Protein AF-0000000079760384 (afdb_homodimer)

Nearest PDB structures (foldseek):
  4r8k-assembly1_D  TM=7.159E-01  e=1.029E-14  Cavia porcellus
  5dnd-assembly1_C  TM=6.983E-01  e=7.637E-15  Cavia porcellus
  5dnc-assembly1_D  TM=7.040E-01  e=1.231E-14  Cavia porcellus
  4r8k-assembly2_E  TM=7.010E-01  e=1.425E-13  Cavia porcellus
  4r8k-assembly1_B  TM=6.802E-01  e=7.842E-14  Cavia porcellus

Sequence (774 aa):
MHQKYQTEKTNTTISPANIKKIRREIKLKKTHNILIILTGGTICSFADKAGKRDSDVERAHTLIERNFRASGSRYSSEECVTFDKEKPLDILSENMTTGNWNILISKMRTYDYSKYDGVIILHGTDTLAYTGALLSILMAGTKIPVFLVSSQLPPDDEKANGNANFRAAVELIINGIEPNIYAVYRNTETDGSGETQRMYIHYCSHLLQCANRSENFYSPDMAEVSQENAVFEGKSSGGERMYLYHDFELSPCVLRIIPYVGIDYEHYCMKGVKAILHGTYHSSTMAVTPYKDDESKRYTSQAILSLKKRCDECKPPIPLFLEHCHRDAYNYISTGIILKYGAIPVWTMTSEMTYVKLLVGCAFGYEGEKLNEFMNREINDEFVYRDMHQKYQTEKTNTTISPANIKKIRREIKLKKTHNILIILTGGTICSFADKAGKRDSDVERAHTLIERNFRASGSRYSSEECVTFDKEKPLDILSENMTTGNWNILISKMRTYDYSKYDGVIILHGTDTLAYTGALLSILMAGTKIPVFLVSSQLPPDDEKANGNANFRAAVELIINGIEPNIYAVYRNTETDGSGETQRMYIHYCSHLLQCANRSENFYSPDMAEVSQENAVFEGKSSGGERMYLYHDFELSPCVLRIIPYVGIDYEHYCMKGVKAILHGTYHSSTMAVTPYKDDESKRYTSQAILSLKKRCDECKPPIPLFLEHCHRDAYNYISTGIILKYGAIPVWTMTSEMTYVKLLVGCAFGYEGEKLNEFMNREINDEFVYRD

Structure (mmCIF, N/CA/C/O backbone):
data_AF-0000000079760384-model_v1
#
loop_
_entity.id
_entity.type
_entity.pdbx_description
1 polymer 'L-asparaginase 1'
#
loop_
_atom_site.group_PDB
_atom_site.id
_atom_site.type_symbol
_atom_site.label_atom_id
_atom_site.label_alt_id
_atom_site.label_comp_id
_atom_site.label_asym_id
_atom_site.label_entity_id
_atom_site.label_seq_id
_atom_site.pdbx_PDB_ins_code
_atom_site.Cartn_x
_atom_site.Cartn_y
_atom_site.Cartn_z
_atom_site.occupancy
_atom_site.B_iso_or_equiv
_atom_site.auth_seq_id
_atom_site.auth_comp_id
_atom_site.auth_asym_id
_atom_site.auth_atom_id
_atom_site.pdbx_PDB_model_num
ATOM 1 N N . MET A 1 1 ? 55.125 67.812 -3.881 1 27.14 1 MET A N 1
ATOM 2 C CA . MET A 1 1 ? 55.062 66.375 -3.447 1 27.14 1 MET A CA 1
ATOM 3 C C . MET A 1 1 ? 53.781 66.062 -2.727 1 27.14 1 MET A C 1
ATOM 5 O O . MET A 1 1 ? 53.656 66.25 -1.512 1 27.14 1 MET A O 1
ATOM 9 N N . HIS A 1 2 ? 52.562 66.375 -3.354 1 31.77 2 HIS A N 1
ATOM 10 C CA . HIS A 1 2 ? 51.188 66.125 -2.969 1 31.77 2 HIS A CA 1
ATOM 11 C C . HIS A 1 2 ? 50.906 64.688 -2.846 1 31.77 2 HIS A C 1
ATOM 13 O O . HIS A 1 2 ? 51.062 63.906 -3.811 1 31.77 2 HIS A O 1
ATOM 19 N N . GLN A 1 3 ? 51.062 64.062 -1.659 1 27.16 3 GLN A N 1
ATOM 20 C CA . GLN A 1 3 ? 50.719 62.656 -1.265 1 27.16 3 GLN A CA 1
ATOM 21 C C . GLN A 1 3 ? 49.25 62.375 -1.492 1 27.16 3 GLN A C 1
ATOM 23 O O . GLN A 1 3 ? 48.375 62.969 -0.86 1 27.16 3 GLN A O 1
ATOM 28 N N . LYS A 1 4 ? 48.875 61.875 -2.732 1 30.83 4 LYS A N 1
ATOM 29 C CA . LYS A 1 4 ? 47.594 61.312 -3.123 1 30.83 4 LYS A CA 1
ATOM 30 C C . LYS A 1 4 ? 47.188 60.188 -2.188 1 30.83 4 LYS A C 1
ATOM 32 O O . LYS A 1 4 ? 47.875 59.188 -2.08 1 30.83 4 LYS A O 1
ATOM 37 N N . TYR A 1 5 ? 46.531 60.531 -1.041 1 28.86 5 TYR A N 1
ATOM 38 C CA . TYR A 1 5 ? 45.875 59.531 -0.179 1 28.86 5 TYR A CA 1
ATOM 39 C C . TYR A 1 5 ? 44.906 58.688 -0.973 1 28.86 5 TYR A C 1
ATOM 41 O O . TYR A 1 5 ? 43.938 59.188 -1.533 1 28.86 5 TYR A O 1
ATOM 49 N N . GLN A 1 6 ? 45.344 57.719 -1.746 1 30.16 6 GLN A N 1
ATOM 50 C CA . GLN A 1 6 ? 44.469 56.719 -2.338 1 30.16 6 GLN A CA 1
ATOM 51 C C . GLN A 1 6 ? 43.688 56 -1.263 1 30.16 6 GLN A C 1
ATOM 53 O O . GLN A 1 6 ? 44.25 55.375 -0.366 1 30.16 6 GLN A O 1
ATOM 58 N N . THR A 1 7 ? 42.5 56.469 -0.868 1 31.7 7 THR A N 1
ATOM 59 C CA . THR A 1 7 ? 41.531 55.781 -0.068 1 31.7 7 THR A CA 1
ATOM 60 C C . THR A 1 7 ? 41.219 54.406 -0.662 1 31.7 7 THR A C 1
ATOM 62 O O . THR A 1 7 ? 40.812 54.281 -1.814 1 31.7 7 THR A O 1
ATOM 65 N N . GLU A 1 8 ? 41.969 53.406 -0.343 1 30.91 8 GLU A N 1
ATOM 66 C CA . GLU A 1 8 ? 41.656 52 -0.617 1 30.91 8 GLU A CA 1
ATOM 67 C C . GLU A 1 8 ? 40.25 51.625 -0.141 1 30.91 8 GLU A C 1
ATOM 69 O O . GLU A 1 8 ? 39.938 51.719 1.052 1 30.91 8 GLU A O 1
ATOM 74 N N . LYS A 1 9 ? 39.156 51.875 -0.942 1 34.34 9 LYS A N 1
ATOM 75 C CA . LYS A 1 9 ? 37.844 51.281 -0.791 1 34.34 9 LYS A CA 1
ATOM 76 C C . LYS A 1 9 ? 37.938 49.781 -0.587 1 34.34 9 LYS A C 1
ATOM 78 O O . LYS A 1 9 ? 38.219 49.031 -1.531 1 34.34 9 LYS A O 1
ATOM 83 N N . THR A 1 10 ? 38.562 49.344 0.532 1 32.59 10 THR A N 1
ATOM 84 C CA . THR A 1 10 ? 38.312 47.938 0.867 1 32.59 10 THR A CA 1
ATOM 85 C C . THR A 1 10 ? 36.844 47.594 0.834 1 32.59 10 THR A C 1
ATOM 87 O O . THR A 1 10 ? 36.094 48.031 1.7 1 32.59 10 THR A O 1
ATOM 90 N N . ASN A 1 11 ? 36.156 47.562 -0.188 1 35.47 11 ASN A N 1
ATOM 91 C CA . ASN A 1 11 ? 34.844 46.938 -0.368 1 35.47 11 ASN A CA 1
ATOM 92 C C . ASN A 1 11 ? 34.812 45.531 0.223 1 35.47 11 ASN A C 1
ATOM 94 O O . ASN A 1 11 ? 35.344 44.594 -0.362 1 35.47 11 ASN A O 1
ATOM 98 N N . THR A 1 12 ? 35 45.344 1.54 1 37.78 12 THR A N 1
ATOM 99 C CA . THR A 1 12 ? 34.688 44.062 2.172 1 37.78 12 THR A CA 1
ATOM 100 C C . THR A 1 12 ? 33.344 43.5 1.708 1 37.78 12 THR A C 1
ATOM 102 O O . THR A 1 12 ? 32.312 44.031 2.102 1 37.78 12 THR A O 1
ATOM 105 N N . THR A 1 13 ? 33.156 43.156 0.506 1 42.66 13 THR A N 1
ATOM 106 C CA . THR A 1 13 ? 32.031 42.344 0.025 1 42.66 13 THR A CA 1
ATOM 107 C C . THR A 1 13 ? 31.766 41.188 0.992 1 42.66 13 THR A C 1
ATOM 109 O O . THR A 1 13 ? 32.625 40.312 1.184 1 42.66 13 THR A O 1
ATOM 112 N N . ILE A 1 14 ? 31.047 41.406 2.066 1 48.81 14 ILE A N 1
ATOM 113 C CA . ILE A 1 14 ? 30.578 40.344 2.949 1 48.81 14 ILE A CA 1
ATOM 114 C C . ILE A 1 14 ? 30.016 39.188 2.119 1 48.81 14 ILE A C 1
ATOM 116 O O . ILE A 1 14 ? 29.109 39.406 1.309 1 48.81 14 ILE A O 1
ATOM 120 N N . SER A 1 15 ? 30.703 38.125 1.97 1 53.44 15 SER A N 1
ATOM 121 C CA . SER A 1 15 ? 30.328 36.938 1.211 1 53.44 15 SER A CA 1
ATOM 122 C C . SER A 1 15 ? 28.953 36.469 1.602 1 53.44 15 SER A C 1
ATOM 124 O O . SER A 1 15 ? 28.5 36.688 2.727 1 53.44 15 SER A O 1
ATOM 126 N N . PRO A 1 16 ? 28.141 36 0.673 1 56.94 16 PRO A N 1
ATOM 127 C CA . PRO A 1 16 ? 26.812 35.438 0.946 1 56.94 16 PRO A CA 1
ATOM 128 C C . PRO A 1 16 ? 26.797 34.5 2.154 1 56.94 16 PRO A C 1
ATOM 130 O O . PRO A 1 16 ? 25.828 34.5 2.908 1 56.94 16 PRO A O 1
ATOM 133 N N . ALA A 1 17 ? 27.844 33.875 2.43 1 57.97 17 ALA A N 1
ATOM 134 C CA . ALA A 1 17 ? 27.953 33 3.592 1 57.97 17 ALA A CA 1
ATOM 135 C C . ALA A 1 17 ? 27.969 33.812 4.891 1 57.97 17 ALA A C 1
ATOM 137 O O . ALA A 1 17 ? 27.391 33.375 5.895 1 57.97 17 ALA A O 1
ATOM 138 N N . ASN A 1 18 ? 28.656 34.875 4.891 1 56.97 18 ASN A N 1
ATOM 139 C CA . ASN A 1 18 ? 28.734 35.75 6.066 1 56.97 18 ASN A CA 1
ATOM 140 C C . ASN A 1 18 ? 27.391 36.438 6.348 1 56.97 18 ASN A C 1
ATOM 142 O O . ASN A 1 18 ? 27 36.594 7.504 1 56.97 18 ASN A O 1
ATOM 146 N N . ILE A 1 19 ? 26.766 36.844 5.238 1 54.22 19 ILE A N 1
ATOM 147 C CA . ILE A 1 19 ? 25.453 37.438 5.422 1 54.22 19 ILE A CA 1
ATOM 148 C C . ILE A 1 19 ? 24.5 36.438 6.062 1 54.22 19 ILE A C 1
ATOM 150 O O . ILE A 1 19 ? 23.75 36.781 6.969 1 54.22 19 ILE A O 1
ATOM 154 N N . LYS A 1 20 ? 24.641 35.281 5.645 1 57.62 20 LYS A N 1
ATOM 155 C CA . LYS A 1 20 ? 23.797 34.25 6.246 1 57.62 20 LYS A CA 1
ATOM 156 C C . LYS A 1 20 ? 24.109 34.062 7.727 1 57.62 20 LYS A C 1
ATOM 158 O O . LYS A 1 20 ? 23.203 33.875 8.547 1 57.62 20 LYS A O 1
ATOM 163 N N . LYS A 1 21 ? 25.359 34.156 8.055 1 55.56 21 LYS A N 1
ATOM 164 C CA . LYS A 1 21 ? 25.812 34.062 9.445 1 55.56 21 LYS A CA 1
ATOM 165 C C . LYS A 1 21 ? 25.328 35.281 10.258 1 55.56 21 LYS A C 1
ATOM 167 O O . LYS A 1 21 ? 24.859 35.094 11.391 1 55.56 21 LYS A O 1
ATOM 172 N N . ILE A 1 22 ? 25.484 36.406 9.758 1 52.75 22 ILE A N 1
ATOM 173 C CA . ILE A 1 22 ? 25.062 37.594 10.453 1 52.75 22 ILE A CA 1
ATOM 174 C C . ILE A 1 22 ? 23.547 37.594 10.641 1 52.75 22 ILE A C 1
ATOM 176 O O . ILE A 1 22 ? 23.047 37.906 11.727 1 52.75 22 ILE A O 1
ATOM 180 N N . ARG A 1 23 ? 22.797 37.25 9.664 1 52.53 23 ARG A N 1
ATOM 181 C CA . ARG A 1 23 ? 21.344 37.156 9.789 1 52.53 23 ARG A CA 1
ATOM 182 C C . ARG A 1 23 ? 20.953 36.125 10.859 1 52.53 23 ARG A C 1
ATOM 184 O O . ARG A 1 23 ? 20.016 36.375 11.625 1 52.53 23 ARG A O 1
ATOM 191 N N . ARG A 1 24 ? 21.734 35.125 10.836 1 56.75 24 ARG A N 1
ATOM 192 C CA . ARG A 1 24 ? 21.516 34.094 11.859 1 56.75 24 ARG A CA 1
ATOM 193 C C . ARG A 1 24 ? 21.781 34.656 13.25 1 56.75 24 ARG A C 1
ATOM 195 O O . ARG A 1 24 ? 21.031 34.375 14.195 1 56.75 24 ARG A O 1
ATOM 202 N N . GLU A 1 25 ? 22.875 35.312 13.398 1 55.25 25 GLU A N 1
ATOM 203 C CA . GLU A 1 25 ? 23.234 35.906 14.688 1 55.25 25 GLU A CA 1
ATOM 204 C C . GLU A 1 25 ? 22.188 36.938 15.125 1 55.25 25 GLU A C 1
ATOM 206 O O . GLU A 1 25 ? 21.859 37.031 16.312 1 55.25 25 GLU A O 1
ATOM 211 N N . ILE A 1 26 ? 21.781 37.75 14.25 1 50.53 26 ILE A N 1
ATOM 212 C CA . ILE A 1 26 ? 20.75 38.719 14.547 1 50.53 26 ILE A CA 1
ATOM 213 C C . ILE A 1 26 ? 19.453 38 14.922 1 50.53 26 ILE A C 1
ATOM 215 O O . ILE A 1 26 ? 18.766 38.406 15.867 1 50.53 26 ILE A O 1
ATOM 219 N N . LYS A 1 27 ? 19.062 37.062 14.141 1 55.69 27 LYS A N 1
ATOM 220 C CA . LYS A 1 27 ? 17.859 36.281 14.438 1 55.69 27 LYS A CA 1
ATOM 221 C C . LYS A 1 27 ? 17.953 35.656 15.812 1 55.69 27 LYS A C 1
ATOM 223 O O . LYS A 1 27 ? 16.938 35.5 16.5 1 55.69 27 LYS A O 1
ATOM 228 N N . LEU A 1 28 ? 19.141 35.344 16.219 1 55.94 28 LEU A N 1
ATOM 229 C CA . LEU A 1 28 ? 19.328 34.75 17.516 1 55.94 28 LEU A CA 1
ATOM 230 C C . LEU A 1 28 ? 19.062 35.75 18.641 1 55.94 28 LEU A C 1
ATOM 232 O O . LEU A 1 28 ? 18.766 35.344 19.766 1 55.94 28 LEU A O 1
ATOM 236 N N . LYS A 1 29 ? 19.172 37 18.344 1 63.56 29 LYS A N 1
ATOM 237 C CA . LYS A 1 29 ? 19.047 38 19.422 1 63.56 29 LYS A CA 1
ATOM 238 C C . LYS A 1 29 ? 17.594 38.438 19.594 1 63.56 29 LYS A C 1
ATOM 240 O O . LYS A 1 29 ? 17.25 39.062 20.594 1 63.56 29 LYS A O 1
ATOM 245 N N . LYS A 1 30 ? 16.734 38.031 18.672 1 80.69 30 LYS A N 1
ATOM 246 C CA . LYS A 1 30 ? 15.336 38.406 18.766 1 80.69 30 LYS A CA 1
ATOM 247 C C . LYS A 1 30 ? 14.484 37.281 19.344 1 80.69 30 LYS A C 1
ATOM 249 O O . LYS A 1 30 ? 14.812 36.125 19.188 1 80.69 30 LYS A O 1
ATOM 254 N N . THR A 1 31 ? 13.469 37.719 20.172 1 91.12 31 THR A N 1
ATOM 255 C CA . THR A 1 31 ? 12.492 36.719 20.625 1 91.12 31 THR A CA 1
ATOM 256 C C . THR A 1 31 ? 11.602 36.281 19.484 1 91.12 31 THR A C 1
ATOM 258 O O . THR A 1 31 ? 10.977 37.094 18.812 1 91.12 31 THR A O 1
ATOM 261 N N . HIS A 1 32 ? 11.609 35.062 19.156 1 96.19 32 HIS A N 1
ATOM 262 C CA . HIS A 1 32 ? 10.781 34.469 18.109 1 96.19 32 HIS A CA 1
ATOM 263 C C . HIS A 1 32 ? 9.383 34.156 18.625 1 96.19 32 HIS A C 1
ATOM 265 O O . HIS A 1 32 ? 9.203 33.875 19.812 1 96.19 32 HIS A O 1
ATOM 271 N N . ASN A 1 33 ? 8.438 34.281 17.766 1 97.62 33 ASN A N 1
ATOM 272 C CA . ASN A 1 33 ? 7.066 33.906 18.062 1 97.62 33 ASN A CA 1
ATOM 273 C C . ASN A 1 33 ? 6.582 32.781 17.141 1 97.62 33 ASN A C 1
ATOM 275 O O . ASN A 1 33 ? 6.66 32.906 15.914 1 97.62 33 ASN A O 1
ATOM 279 N N . ILE A 1 34 ? 6.117 31.703 17.672 1 98.06 34 ILE A N 1
ATOM 280 C CA . ILE A 1 34 ? 5.66 30.547 16.906 1 98.06 34 ILE A CA 1
ATOM 281 C C . ILE A 1 34 ? 4.184 30.281 17.203 1 98.06 34 ILE A C 1
ATOM 283 O O . ILE A 1 34 ? 3.77 30.281 18.359 1 98.06 34 ILE A O 1
ATOM 287 N N . LEU A 1 35 ? 3.361 30.172 16.172 1 98.38 35 LEU A N 1
ATOM 288 C CA . LEU A 1 35 ? 1.969 29.766 16.328 1 98.38 35 LEU A CA 1
ATOM 289 C C . LEU A 1 35 ? 1.851 28.234 16.375 1 98.38 35 LEU A C 1
ATOM 291 O O . LEU A 1 35 ? 2.318 27.547 15.477 1 98.38 35 LEU A O 1
ATOM 295 N N . ILE A 1 36 ? 1.255 27.719 17.438 1 97.94 36 ILE A N 1
ATOM 296 C CA . ILE A 1 36 ? 0.97 26.297 17.562 1 97.94 36 ILE A CA 1
ATOM 297 C C . ILE A 1 36 ? -0.504 26.031 17.266 1 97.94 36 ILE A C 1
ATOM 299 O O . ILE A 1 36 ? -1.386 26.594 17.906 1 97.94 36 ILE A O 1
ATOM 303 N N . ILE A 1 37 ? -0.753 25.266 16.234 1 98 37 ILE A N 1
ATOM 304 C CA . ILE A 1 37 ? -2.105 24.844 15.875 1 98 37 ILE A CA 1
ATOM 305 C C . ILE A 1 37 ? -2.332 23.406 16.312 1 98 37 ILE A C 1
ATOM 307 O O . ILE A 1 37 ? -1.601 22.5 15.906 1 98 37 ILE A O 1
ATOM 311 N N . LEU A 1 38 ? -3.334 23.188 17.125 1 96 38 LEU A N 1
ATOM 312 C CA . LEU A 1 38 ? -3.611 21.859 17.656 1 96 38 LEU A CA 1
ATOM 313 C C . LEU A 1 38 ? -4.781 21.203 16.938 1 96 38 LEU A C 1
ATOM 315 O O . LEU A 1 38 ? -5.871 21.766 16.859 1 96 38 LEU A O 1
ATOM 319 N N . THR A 1 39 ? -4.512 20 16.406 1 95.56 39 THR A N 1
ATOM 320 C CA . THR A 1 39 ? -5.582 19.281 15.719 1 95.56 39 THR A CA 1
ATOM 321 C C . THR A 1 39 ? -5.891 17.953 16.438 1 95.56 39 THR A C 1
ATOM 323 O O . THR A 1 39 ? -6.898 17.312 16.141 1 95.56 39 THR A O 1
ATOM 326 N N . GLY A 1 40 ? -5.059 17.578 17.312 1 92.12 40 GLY A N 1
ATOM 327 C CA . GLY A 1 40 ? -5.207 16.297 18.016 1 92.12 40 GLY A CA 1
ATOM 328 C C . GLY A 1 40 ? -4.117 15.305 17.672 1 92.12 40 GLY A C 1
ATOM 329 O O . GLY A 1 40 ? -2.953 15.68 17.516 1 92.12 40 GLY A O 1
ATOM 330 N N . GLY A 1 41 ? -4.535 14.047 17.688 1 88.62 41 GLY A N 1
ATOM 331 C CA . GLY A 1 41 ? -3.561 13 17.438 1 88.62 41 GLY A CA 1
ATOM 332 C C . GLY A 1 41 ? -2.902 12.469 18.688 1 88.62 41 GLY A C 1
ATOM 333 O O . GLY A 1 41 ? -3.15 12.977 19.781 1 88.62 41 GLY A O 1
ATOM 334 N N . THR A 1 42 ? -2.07 11.523 18.438 1 84.88 42 THR A N 1
ATOM 335 C CA . THR A 1 42 ? -1.404 10.867 19.562 1 84.88 42 THR A CA 1
ATOM 336 C C . THR A 1 42 ? -0.558 11.859 20.344 1 84.88 42 THR A C 1
ATOM 338 O O . THR A 1 42 ? -0.475 11.773 21.578 1 84.88 42 THR A O 1
ATOM 341 N N . ILE A 1 43 ? -0.002 12.781 19.719 1 89.38 43 ILE A N 1
ATOM 342 C CA . ILE A 1 43 ? 0.841 13.781 20.375 1 89.38 43 ILE A CA 1
ATOM 343 C C . ILE A 1 43 ? 0.001 14.625 21.328 1 89.38 43 ILE A C 1
ATOM 345 O O . ILE A 1 43 ? 0.535 15.25 22.25 1 89.38 43 ILE A O 1
ATOM 349 N N . CYS A 1 44 ? -1.285 14.625 21.078 1 89.31 44 CYS A N 1
ATOM 350 C CA . CYS A 1 44 ? -2.203 15.367 21.938 1 89.31 44 CYS A CA 1
ATOM 351 C C . CYS A 1 44 ? -3.086 14.414 22.734 1 89.31 44 CYS A C 1
ATOM 353 O O . CYS A 1 44 ? -4.16 14.805 23.203 1 89.31 44 CYS A O 1
ATOM 355 N N . SER A 1 45 ? -2.701 13.172 22.812 1 86.75 45 SER A N 1
ATOM 356 C CA . SER A 1 45 ? -3.611 12.203 23.406 1 86.75 45 SER A CA 1
ATOM 357 C C . SER A 1 45 ? -3.082 11.703 24.75 1 86.75 45 SER A C 1
ATOM 359 O O . SER A 1 45 ? -1.892 11.836 25.031 1 86.75 45 SER A O 1
ATOM 361 N N . PHE A 1 46 ? -3.984 11.219 25.562 1 86.5 46 PHE A N 1
ATOM 362 C CA . PHE A 1 46 ? -3.674 10.625 26.859 1 86.5 46 PHE A CA 1
ATOM 363 C C . PHE A 1 46 ? -4.484 9.352 27.078 1 86.5 46 PHE A C 1
ATOM 365 O O . PHE A 1 46 ? -5.613 9.242 26.594 1 86.5 46 PHE A O 1
ATOM 372 N N . ALA A 1 47 ? -3.811 8.414 27.703 1 80.94 47 ALA A N 1
ATOM 373 C CA . ALA A 1 47 ? -4.5 7.164 28 1 80.94 47 ALA A CA 1
ATOM 374 C C . ALA A 1 47 ? -5.43 7.32 29.203 1 80.94 47 ALA A C 1
ATOM 376 O O . ALA A 1 47 ? -5.09 7.996 30.172 1 80.94 47 ALA A O 1
ATOM 377 N N . ASP A 1 48 ? -6.598 6.742 29 1 78 48 ASP A N 1
ATOM 378 C CA . ASP A 1 48 ? -7.477 6.66 30.156 1 78 48 ASP A CA 1
ATOM 379 C C . ASP A 1 48 ? -7.086 5.496 31.062 1 78 48 ASP A C 1
ATOM 381 O O . ASP A 1 48 ? -6.023 4.898 30.891 1 78 48 ASP A O 1
ATOM 385 N N . LYS A 1 49 ? -7.922 5.242 32.031 1 75.88 49 LYS A N 1
ATOM 386 C CA . LYS A 1 49 ? -7.629 4.199 33.031 1 75.88 49 LYS A CA 1
ATOM 387 C C . LYS A 1 49 ? -7.562 2.828 32.375 1 75.88 49 LYS A C 1
ATOM 389 O O . LYS A 1 49 ? -6.844 1.942 32.812 1 75.88 49 LYS A O 1
ATOM 394 N N . ALA A 1 50 ? -8.305 2.664 31.297 1 72.94 50 ALA A N 1
ATOM 395 C CA . ALA A 1 50 ? -8.344 1.387 30.578 1 72.94 50 ALA A CA 1
ATOM 396 C C . ALA A 1 50 ? -7.25 1.313 29.516 1 72.94 50 ALA A C 1
ATOM 398 O O . ALA A 1 50 ? -7.137 0.315 28.812 1 72.94 50 ALA A O 1
ATOM 399 N N . GLY A 1 51 ? -6.5 2.359 29.406 1 71.19 51 GLY A N 1
ATOM 400 C CA . GLY A 1 51 ? -5.398 2.375 28.469 1 71.19 51 GLY A CA 1
ATOM 401 C C . GLY A 1 51 ? -5.801 2.875 27.094 1 71.19 51 GLY A C 1
ATOM 402 O O . GLY A 1 51 ? -4.992 2.865 26.156 1 71.19 51 GLY A O 1
ATOM 403 N N . LYS A 1 52 ? -7.07 3.238 27.031 1 75.62 52 LYS A N 1
ATOM 404 C CA . LYS A 1 52 ? -7.547 3.723 25.75 1 75.62 52 LYS A CA 1
ATOM 405 C C . LYS A 1 52 ? -7.207 5.199 25.547 1 75.62 52 LYS A C 1
ATOM 407 O O . LYS A 1 52 ? -7.414 6.012 26.453 1 75.62 52 LYS A O 1
ATOM 412 N N . ARG A 1 53 ? -6.707 5.516 24.438 1 79.06 53 ARG A N 1
ATOM 413 C CA . ARG A 1 53 ? -6.199 6.855 24.156 1 79.06 53 ARG A CA 1
ATOM 414 C C . ARG A 1 53 ? -7.27 7.727 23.516 1 79.06 53 ARG A C 1
ATOM 416 O O . ARG A 1 53 ? -8.023 7.262 22.656 1 79.06 53 ARG A O 1
ATOM 423 N N . ASP A 1 54 ? -7.406 8.93 24.078 1 77.5 54 ASP A N 1
ATOM 424 C CA . ASP A 1 54 ? -8.25 9.945 23.453 1 77.5 54 ASP A CA 1
ATOM 425 C C . ASP A 1 54 ? -7.531 11.297 23.406 1 77.5 54 ASP A C 1
ATOM 427 O O . ASP A 1 54 ? -6.594 11.531 24.172 1 77.5 54 ASP A O 1
ATOM 431 N N . SER A 1 55 ? -7.973 12.125 22.469 1 82.81 55 SER A N 1
ATOM 432 C CA . SER A 1 55 ? -7.324 13.414 22.25 1 82.81 55 SER A CA 1
ATOM 433 C C . SER A 1 55 ? -7.707 14.406 23.344 1 82.81 55 SER A C 1
ATOM 435 O O . SER A 1 55 ? -8.852 14.445 23.781 1 82.81 55 SER A O 1
ATOM 437 N N . ASP A 1 56 ? -6.754 15.086 23.906 1 86.62 56 ASP A N 1
ATOM 438 C CA . ASP A 1 56 ? -6.859 16.219 24.828 1 86.62 56 ASP A CA 1
ATOM 439 C C . ASP A 1 56 ? -5.824 17.281 24.5 1 86.62 56 ASP A C 1
ATOM 441 O O . ASP A 1 56 ? -4.754 17.328 25.109 1 86.62 56 ASP A O 1
ATOM 445 N N . VAL A 1 57 ? -6.273 18.203 23.625 1 84.62 57 VAL A N 1
ATOM 446 C CA . VAL A 1 57 ? -5.312 19.141 23.062 1 84.62 57 VAL A CA 1
ATOM 447 C C . VAL A 1 57 ? -4.875 20.141 24.125 1 84.62 57 VAL A C 1
ATOM 449 O O . VAL A 1 57 ? -3.738 20.625 24.109 1 84.62 57 VAL A O 1
ATOM 452 N N . GLU A 1 58 ? -5.734 20.547 25.047 1 85.5 58 GLU A N 1
ATOM 453 C CA . GLU A 1 58 ? -5.391 21.516 26.094 1 85.5 58 GLU A CA 1
ATOM 454 C C . GLU A 1 58 ? -4.277 20.984 26.984 1 85.5 58 GLU A C 1
ATOM 456 O O . GLU A 1 58 ? -3.289 21.672 27.234 1 85.5 58 GLU A O 1
ATOM 461 N N . ARG A 1 59 ? -4.484 19.781 27.406 1 87.94 59 ARG A N 1
ATOM 462 C CA . ARG A 1 59 ? -3.48 19.156 28.266 1 87.94 59 ARG A CA 1
ATOM 463 C C . ARG A 1 59 ? -2.184 18.906 27.5 1 87.94 59 ARG A C 1
ATOM 465 O O . ARG A 1 59 ? -1.093 19.109 28.047 1 87.94 59 ARG A O 1
ATOM 472 N N . ALA A 1 60 ? -2.275 18.5 26.297 1 87.62 60 ALA A N 1
ATOM 473 C CA . ALA A 1 60 ? -1.119 18.094 25.484 1 87.62 60 ALA A CA 1
ATOM 474 C C . ALA A 1 60 ? -0.208 19.297 25.219 1 87.62 60 ALA A C 1
ATOM 476 O O . ALA A 1 60 ? 1.013 19.188 25.359 1 87.62 60 ALA A O 1
ATOM 477 N N . HIS A 1 61 ? -0.778 20.406 24.875 1 86 61 HIS A N 1
ATOM 478 C CA . HIS A 1 61 ? 0.049 21.562 24.547 1 86 61 HIS A CA 1
ATOM 479 C C . HIS A 1 61 ? 0.836 22.031 25.766 1 86 61 HIS A C 1
ATOM 481 O O . HIS A 1 61 ? 2.006 22.406 25.656 1 86 61 HIS A O 1
ATOM 487 N N . THR A 1 62 ? 0.195 22.031 26.891 1 89.25 62 THR A N 1
ATOM 488 C CA . THR A 1 62 ? 0.867 22.438 28.125 1 89.25 62 THR A CA 1
ATOM 489 C C . THR A 1 62 ? 2.068 21.531 28.406 1 89.25 62 THR A C 1
ATOM 491 O O . THR A 1 62 ? 3.154 22.031 28.719 1 89.25 62 THR A O 1
ATOM 494 N N . LEU A 1 63 ? 1.818 20.312 28.188 1 90.62 63 LEU A N 1
ATOM 495 C CA . LEU A 1 63 ? 2.869 19.344 28.484 1 90.62 63 LEU A CA 1
ATOM 496 C C . LEU A 1 63 ? 4.008 19.453 27.469 1 90.62 63 LEU A C 1
ATOM 498 O O . LEU A 1 63 ? 5.184 19.422 27.844 1 90.62 63 LEU A O 1
ATOM 502 N N . ILE A 1 64 ? 3.695 19.625 26.266 1 91.56 64 ILE A N 1
ATOM 503 C CA . ILE A 1 64 ? 4.691 19.688 25.203 1 91.56 64 ILE A CA 1
ATOM 504 C C . ILE A 1 64 ? 5.551 20.938 25.375 1 91.56 64 ILE A C 1
ATOM 506 O O . ILE A 1 64 ? 6.777 20.875 25.25 1 91.56 64 ILE A O 1
ATOM 510 N N . GLU A 1 65 ? 4.953 22.078 25.703 1 93.31 65 GLU A N 1
ATOM 511 C CA . GLU A 1 65 ? 5.703 23.312 25.938 1 93.31 65 GLU A CA 1
ATOM 512 C C . GLU A 1 65 ? 6.605 23.172 27.172 1 93.31 65 GLU A C 1
ATOM 514 O O . GLU A 1 65 ? 7.77 23.562 27.125 1 93.31 65 GLU A O 1
ATOM 519 N N . ARG A 1 66 ? 6.023 22.578 28.203 1 93.75 66 ARG A N 1
ATOM 520 C CA . ARG A 1 66 ? 6.805 22.359 29.422 1 93.75 66 ARG A CA 1
ATOM 521 C C . ARG A 1 66 ? 8.023 21.484 29.141 1 93.75 66 ARG A C 1
ATOM 523 O O . ARG A 1 66 ? 9.133 21.797 29.578 1 93.75 66 ARG A O 1
ATOM 530 N N . ASN A 1 67 ? 7.758 20.422 28.453 1 93.94 67 ASN A N 1
ATOM 531 C CA . ASN A 1 67 ? 8.844 19.516 28.109 1 93.94 67 ASN A CA 1
ATOM 532 C C . ASN A 1 67 ? 9.898 20.219 27.25 1 93.94 67 ASN A C 1
ATOM 534 O O . ASN A 1 67 ? 11.102 19.969 27.422 1 93.94 67 ASN A O 1
ATOM 538 N N . PHE A 1 68 ? 9.5 21.078 26.375 1 94.75 68 PHE A N 1
ATOM 539 C CA . PHE A 1 68 ? 10.43 21.844 25.562 1 94.75 68 PHE A CA 1
ATOM 540 C C . PHE A 1 68 ? 11.273 22.781 26.406 1 94.75 68 PHE A C 1
ATOM 542 O O . PHE A 1 68 ? 12.5 22.828 26.266 1 94.75 68 PHE A O 1
ATOM 549 N N . ARG A 1 69 ? 10.656 23.484 27.328 1 95.44 69 ARG A N 1
ATOM 550 C CA . ARG A 1 69 ? 11.336 24.422 28.219 1 95.44 69 ARG A CA 1
ATOM 551 C C . ARG A 1 69 ? 12.367 23.703 29.078 1 95.44 69 ARG A C 1
ATOM 553 O O . ARG A 1 69 ? 13.398 24.281 29.438 1 95.44 69 ARG A O 1
ATOM 560 N N . ALA A 1 70 ? 12.102 22.406 29.297 1 93.69 70 ALA A N 1
ATOM 561 C CA . ALA A 1 70 ? 12.984 21.625 30.156 1 93.69 70 ALA A CA 1
ATOM 562 C C . ALA A 1 70 ? 13.969 20.797 29.344 1 93.69 70 ALA A C 1
ATOM 564 O O . ALA A 1 70 ? 14.727 20 29.891 1 93.69 70 ALA A O 1
ATOM 565 N N . SER A 1 71 ? 13.969 20.875 28.094 1 90.56 71 SER A N 1
ATOM 566 C CA . SER A 1 71 ? 14.672 19.969 27.188 1 90.56 71 SER A CA 1
ATOM 567 C C . SER A 1 71 ? 16.172 20.266 27.172 1 90.56 71 SER A C 1
ATOM 569 O O . SER A 1 71 ? 16.953 19.469 26.656 1 90.56 71 SER A O 1
ATOM 571 N N . GLY A 1 72 ? 16.609 21.391 27.641 1 87.56 72 GLY A N 1
ATOM 572 C CA . GLY A 1 72 ? 18.016 21.781 27.609 1 87.56 72 GLY A CA 1
ATOM 573 C C . GLY A 1 72 ? 18.406 22.453 26.312 1 87.56 72 GLY A C 1
ATOM 574 O O . GLY A 1 72 ? 19.578 22.781 26.094 1 87.56 72 GLY A O 1
ATOM 575 N N . SER A 1 73 ? 17.469 22.594 25.453 1 90.5 73 SER A N 1
ATOM 576 C CA . SER A 1 73 ? 17.75 23.359 24.25 1 90.5 73 SER A CA 1
ATOM 577 C C . SER A 1 73 ? 18.219 24.766 24.578 1 90.5 73 SER A C 1
ATOM 579 O O . SER A 1 73 ? 17.734 25.391 25.516 1 90.5 73 SER A O 1
ATOM 581 N N . ARG A 1 74 ? 19.125 25.281 23.734 1 90.56 74 ARG A N 1
ATOM 582 C CA . ARG A 1 74 ? 19.625 26.625 23.969 1 90.56 74 ARG A CA 1
ATOM 583 C C . ARG A 1 74 ? 18.547 27.672 23.734 1 90.56 74 ARG A C 1
ATOM 585 O O . ARG A 1 74 ? 18.703 28.844 24.094 1 90.56 74 ARG A O 1
ATOM 592 N N . TYR A 1 75 ? 17.453 27.188 23.156 1 92.19 75 TYR A N 1
ATOM 593 C CA . TYR A 1 75 ? 16.391 28.125 22.812 1 92.19 75 TYR A CA 1
ATOM 594 C C . TYR A 1 75 ? 15.195 27.953 23.75 1 92.19 75 TYR A C 1
ATOM 596 O O . TYR A 1 75 ? 14.109 28.469 23.5 1 92.19 75 TYR A O 1
ATOM 604 N N . SER A 1 76 ? 15.328 27.266 24.781 1 92.69 76 SER A N 1
ATOM 605 C CA . SER A 1 76 ? 14.203 26.828 25.609 1 92.69 76 SER A CA 1
ATOM 606 C C . SER A 1 76 ? 13.648 27.984 26.438 1 92.69 76 SER A C 1
ATOM 608 O O . SER A 1 76 ? 12.531 27.891 26.969 1 92.69 76 SER A O 1
ATOM 610 N N . SER A 1 77 ? 14.414 29.016 26.5 1 91.5 77 SER A N 1
ATOM 611 C CA . SER A 1 77 ? 13.984 30.141 27.328 1 91.5 77 SER A CA 1
ATOM 612 C C . SER A 1 77 ? 12.883 30.938 26.656 1 91.5 77 SER A C 1
ATOM 614 O O . SER A 1 77 ? 12.867 31.062 25.422 1 91.5 77 SER A O 1
ATOM 616 N N . GLU A 1 78 ? 12.062 31.625 27.484 1 90.69 78 GLU A N 1
ATOM 617 C CA . GLU A 1 78 ? 11 32.469 26.969 1 90.69 78 GLU A CA 1
ATOM 618 C C . GLU A 1 78 ? 11.57 33.719 26.297 1 90.69 78 GLU A C 1
ATOM 620 O O . GLU A 1 78 ? 10.891 34.375 25.5 1 90.69 78 GLU A O 1
ATOM 625 N N . GLU A 1 79 ? 12.742 34 26.594 1 91.56 79 GLU A N 1
ATOM 626 C CA . GLU A 1 79 ? 13.414 35.125 25.953 1 91.56 79 GLU A CA 1
ATOM 627 C C . GLU A 1 79 ? 13.766 34.812 24.5 1 91.56 79 GLU A C 1
ATOM 629 O O . GLU A 1 79 ? 13.906 35.719 23.688 1 91.56 79 GLU A O 1
ATOM 634 N N . CYS A 1 80 ? 13.828 33.531 24.25 1 93 80 CYS A N 1
ATOM 635 C CA . CYS A 1 80 ? 14.227 33.125 22.906 1 93 80 CYS A CA 1
ATOM 636 C C . CYS A 1 80 ? 13.008 32.875 22.031 1 93 80 CYS A C 1
ATOM 638 O O . CYS A 1 80 ? 13 33.219 20.844 1 93 80 CYS A O 1
ATOM 640 N N . VAL A 1 81 ? 11.984 32.281 22.656 1 96.12 81 VAL A N 1
ATOM 641 C CA . VAL A 1 81 ? 10.828 31.906 21.828 1 96.12 81 VAL A CA 1
ATOM 642 C C . VAL A 1 81 ? 9.562 31.906 22.688 1 96.12 81 VAL A C 1
ATOM 644 O O . VAL A 1 81 ? 9.578 31.469 23.844 1 96.12 81 VAL A O 1
ATOM 647 N N . THR A 1 82 ? 8.484 32.469 22.125 1 96.19 82 THR A N 1
ATOM 648 C CA . THR A 1 82 ? 7.145 32.406 22.703 1 96.19 82 THR A CA 1
ATOM 649 C C . THR A 1 82 ? 6.199 31.625 21.797 1 96.19 82 THR A C 1
ATOM 651 O O . THR A 1 82 ? 6.465 31.469 20.594 1 96.19 82 THR A O 1
ATOM 654 N N . PHE A 1 83 ? 5.09 31.172 22.391 1 96.25 83 PHE A N 1
ATOM 655 C CA . PHE A 1 83 ? 4.133 30.344 21.656 1 96.25 83 PHE A CA 1
ATOM 656 C C . PHE A 1 83 ? 2.723 30.906 21.781 1 96.25 83 PHE A C 1
ATOM 658 O O . PHE A 1 83 ? 2.271 31.203 22.891 1 96.25 83 PHE A O 1
ATOM 665 N N . ASP A 1 84 ? 2.076 31.141 20.703 1 96.44 84 ASP A N 1
ATOM 666 C CA . ASP A 1 84 ? 0.625 31.312 20.656 1 96.44 84 ASP A CA 1
ATOM 667 C C . ASP A 1 84 ? -0.06 30 20.25 1 96.44 84 ASP A C 1
ATOM 669 O O . ASP A 1 84 ? 0.512 29.203 19.516 1 96.44 84 ASP A O 1
ATOM 673 N N . LYS A 1 85 ? -1.306 29.812 20.75 1 95.38 85 LYS A N 1
ATOM 674 C CA . LYS A 1 85 ? -1.963 28.531 20.516 1 95.38 85 LYS A CA 1
ATOM 675 C C . LYS A 1 85 ? -3.355 28.719 19.922 1 95.38 85 LYS A C 1
ATOM 677 O O . LYS A 1 85 ? -4.07 29.656 20.297 1 95.38 85 LYS A O 1
ATOM 682 N N . GLU A 1 86 ? -3.676 27.906 18.984 1 96.44 86 GLU A N 1
ATOM 683 C CA . GLU A 1 86 ? -5.008 27.781 18.391 1 96.44 86 GLU A CA 1
ATOM 684 C C . GLU A 1 86 ? -5.449 26.328 18.344 1 96.44 86 GLU A C 1
ATOM 686 O O . GLU A 1 86 ? -4.645 25.438 18.047 1 96.44 86 GLU A O 1
ATOM 691 N N . LYS A 1 87 ? -6.73 26.078 18.672 1 94.5 87 LYS A N 1
ATOM 692 C CA . LYS A 1 87 ? -7.234 24.719 18.781 1 94.5 87 LYS A CA 1
ATOM 693 C C . LYS A 1 87 ? -8.438 24.5 17.859 1 94.5 87 LYS A C 1
ATOM 695 O O . LYS A 1 87 ? -9.547 24.234 18.328 1 94.5 87 LYS A O 1
ATOM 700 N N . PRO A 1 88 ? -8.211 24.422 16.609 1 95.56 88 PRO A N 1
ATOM 701 C CA . PRO A 1 88 ? -9.328 24.25 15.68 1 95.56 88 PRO A CA 1
ATOM 702 C C . PRO A 1 88 ? -9.969 22.875 15.758 1 95.56 88 PRO A C 1
ATOM 704 O O . PRO A 1 88 ? -11.148 22.719 15.445 1 95.56 88 PRO A O 1
ATOM 707 N N . LEU A 1 89 ? -9.18 21.906 16.078 1 93.81 89 LEU A N 1
ATOM 708 C CA . LEU A 1 89 ? -9.68 20.531 16.156 1 93.81 89 LEU A CA 1
ATOM 709 C C . LEU A 1 89 ? -9.164 19.844 17.422 1 93.81 89 LEU A C 1
ATOM 711 O O . LEU A 1 89 ? -8.172 20.281 18 1 93.81 89 LEU A O 1
ATOM 715 N N . ASP A 1 90 ? -9.82 18.797 17.797 1 92.69 90 ASP A N 1
ATOM 716 C CA . ASP A 1 90 ? -9.438 17.891 18.891 1 92.69 90 ASP A CA 1
ATOM 717 C C . ASP A 1 90 ? -9.898 16.469 18.594 1 92.69 90 ASP A C 1
ATOM 719 O O . ASP A 1 90 ? -10.797 15.953 19.266 1 92.69 90 ASP A O 1
ATOM 723 N N . ILE A 1 91 ? -9.172 15.875 17.656 1 90.88 91 ILE A N 1
ATOM 724 C CA . ILE A 1 91 ? -9.594 14.547 17.219 1 90.88 91 ILE A CA 1
ATOM 725 C C . ILE A 1 91 ? -8.375 13.641 17.062 1 90.88 91 ILE A C 1
ATOM 727 O O . ILE A 1 91 ? -7.258 14.125 16.859 1 90.88 91 ILE A O 1
ATOM 731 N N . LEU A 1 92 ? -8.609 12.336 17.156 1 91.06 92 LEU A N 1
ATOM 732 C CA . LEU A 1 92 ? -7.609 11.391 16.656 1 91.06 92 LEU A CA 1
ATOM 733 C C . LEU A 1 92 ? -7.523 11.445 15.133 1 91.06 92 LEU A C 1
ATOM 735 O O . LEU A 1 92 ? -8.547 11.547 14.453 1 91.06 92 LEU A O 1
ATOM 739 N N . SER A 1 93 ? -6.301 11.43 14.602 1 94 93 SER A N 1
ATOM 740 C CA . SER A 1 93 ? -6.102 11.781 13.203 1 94 93 SER A CA 1
ATOM 741 C C . SER A 1 93 ? -6.766 10.766 12.273 1 94 93 SER A C 1
ATOM 743 O O . SER A 1 93 ? -7.07 11.078 11.125 1 94 93 SER A O 1
ATOM 745 N N . GLU A 1 94 ? -6.969 9.492 12.789 1 93.12 94 GLU A N 1
ATOM 746 C CA . GLU A 1 94 ? -7.668 8.516 11.961 1 93.12 94 GLU A CA 1
ATOM 747 C C . GLU A 1 94 ? -9.086 8.969 11.648 1 93.12 94 GLU A C 1
ATOM 749 O O . GLU A 1 94 ? -9.703 8.484 10.695 1 93.12 94 GLU A O 1
ATOM 754 N N . ASN A 1 95 ? -9.625 9.906 12.398 1 93.5 95 ASN A N 1
ATOM 755 C CA . ASN A 1 95 ? -10.992 10.383 12.219 1 93.5 95 ASN A CA 1
ATOM 756 C C . ASN A 1 95 ? -11.047 11.609 11.312 1 93.5 95 ASN A C 1
ATOM 758 O O . ASN A 1 95 ? -12.117 12.188 11.117 1 93.5 95 ASN A O 1
ATOM 762 N N . MET A 1 96 ? -9.938 12.023 10.781 1 95.5 96 MET A N 1
ATOM 763 C CA . MET A 1 96 ? -9.883 13.18 9.891 1 95.5 96 MET A CA 1
ATOM 764 C C . MET A 1 96 ? -10.773 12.969 8.672 1 95.5 96 MET A C 1
ATOM 766 O O . MET A 1 96 ? -10.75 11.898 8.062 1 95.5 96 MET A O 1
ATOM 770 N N . THR A 1 97 ? -11.609 13.938 8.383 1 95.5 97 THR A N 1
ATOM 771 C CA . THR A 1 97 ? -12.484 13.945 7.215 1 95.5 97 THR A CA 1
ATOM 772 C C . THR A 1 97 ? -12.32 15.242 6.43 1 95.5 97 THR A C 1
ATOM 774 O O . THR A 1 97 ? -11.594 16.141 6.852 1 95.5 97 THR A O 1
ATOM 777 N N . THR A 1 98 ? -12.992 15.297 5.258 1 96.88 98 THR A N 1
ATOM 778 C CA . THR A 1 98 ? -13.008 16.547 4.512 1 96.88 98 THR A CA 1
ATOM 779 C C . THR A 1 98 ? -13.711 17.641 5.312 1 96.88 98 THR A C 1
ATOM 781 O O . THR A 1 98 ? -13.352 18.812 5.211 1 96.88 98 THR A O 1
ATOM 784 N N . GLY A 1 99 ? -14.68 17.25 6.098 1 95 99 GLY A N 1
ATOM 785 C CA . GLY A 1 99 ? -15.305 18.203 6.984 1 95 99 GLY A CA 1
ATOM 786 C C . GLY A 1 99 ? -14.352 18.797 8.008 1 95 99 GLY A C 1
ATOM 787 O O . GLY A 1 99 ? -14.336 20 8.227 1 95 99 GLY A O 1
ATOM 788 N N . ASN A 1 100 ? -13.57 17.906 8.656 1 95.69 100 ASN A N 1
ATOM 789 C CA . ASN A 1 100 ? -12.547 18.375 9.586 1 95.69 100 ASN A CA 1
ATOM 790 C C . ASN A 1 100 ? -11.547 19.312 8.898 1 95.69 100 ASN A C 1
ATOM 792 O O . ASN A 1 100 ? -11.148 20.328 9.469 1 95.69 100 ASN A O 1
ATOM 796 N N . TRP A 1 101 ? -11.148 18.969 7.695 1 98 101 TRP A N 1
ATOM 797 C CA . TRP A 1 101 ? -10.234 19.797 6.922 1 98 101 TRP A CA 1
ATOM 798 C C . TRP A 1 101 ? -10.844 21.172 6.656 1 98 101 TRP A C 1
ATOM 800 O O . TRP A 1 101 ? -10.156 22.188 6.746 1 98 101 TRP A O 1
ATOM 810 N N . ASN A 1 102 ? -12.125 21.188 6.332 1 97.88 102 ASN A N 1
ATOM 811 C CA . ASN A 1 102 ? -12.789 22.469 6.098 1 97.88 102 ASN A CA 1
ATOM 812 C C . ASN A 1 102 ? -12.773 23.344 7.348 1 97.88 102 ASN A C 1
ATOM 814 O O . ASN A 1 102 ? -12.578 24.562 7.258 1 97.88 102 ASN A O 1
ATOM 818 N N . ILE A 1 103 ? -12.969 22.75 8.492 1 96.81 103 ILE A N 1
ATOM 819 C CA . ILE A 1 103 ? -12.898 23.484 9.75 1 96.81 103 ILE A CA 1
ATOM 820 C C . ILE A 1 103 ? -11.484 24.031 9.945 1 96.81 103 ILE A C 1
ATOM 822 O O . ILE A 1 103 ? -11.305 25.203 10.273 1 96.81 103 ILE A O 1
ATOM 826 N N . LEU A 1 104 ? -10.5 23.188 9.742 1 97.81 104 LEU A N 1
ATOM 827 C CA . LEU A 1 104 ? -9.102 23.578 9.875 1 97.81 104 LEU A CA 1
ATOM 828 C C . LEU A 1 104 ? -8.766 24.719 8.93 1 97.81 104 LEU A C 1
ATOM 830 O O . LEU A 1 104 ? -8.18 25.734 9.352 1 97.81 104 LEU A O 1
ATOM 834 N N . ILE A 1 105 ? -9.195 24.609 7.672 1 98.25 105 ILE A N 1
ATOM 835 C CA . ILE A 1 105 ? -8.93 25.609 6.641 1 98.25 105 ILE A CA 1
ATOM 836 C C . ILE A 1 105 ? -9.578 26.938 7.031 1 98.25 105 ILE A C 1
ATOM 838 O O . ILE A 1 105 ? -8.945 27.984 6.961 1 98.25 105 ILE A O 1
ATOM 842 N N . SER A 1 106 ? -10.828 26.859 7.441 1 98 106 SER A N 1
ATOM 843 C CA . SER A 1 106 ? -11.547 28.062 7.844 1 98 106 SER A CA 1
ATOM 844 C C . SER A 1 106 ? -10.82 28.797 8.969 1 98 106 SER A C 1
ATOM 846 O O . SER A 1 106 ? -10.703 30.016 8.938 1 98 106 SER A O 1
ATOM 848 N N . LYS A 1 107 ? -10.344 28.094 9.914 1 98 107 LYS A N 1
ATOM 849 C CA . LYS A 1 107 ? -9.617 28.688 11.031 1 98 107 LYS A CA 1
ATOM 850 C C . LYS A 1 107 ? -8.281 29.25 10.586 1 98 107 LYS A C 1
ATOM 852 O O . LYS A 1 107 ? -7.91 30.359 10.969 1 98 107 LYS A O 1
ATOM 857 N N . MET A 1 108 ? -7.582 28.562 9.812 1 97.94 108 MET A N 1
ATOM 858 C CA . MET A 1 108 ? -6.258 28.969 9.359 1 97.94 108 MET A CA 1
ATOM 859 C C . MET A 1 108 ? -6.344 30.266 8.547 1 97.94 108 MET A C 1
ATOM 861 O O . MET A 1 108 ? -5.418 31.078 8.562 1 97.94 108 MET A O 1
ATOM 865 N N . ARG A 1 109 ? -7.457 30.5 7.91 1 97.12 109 ARG A N 1
ATOM 866 C CA . ARG A 1 109 ? -7.684 31.703 7.117 1 97.12 109 ARG A CA 1
ATOM 867 C C . ARG A 1 109 ? -7.727 32.938 8 1 97.12 109 ARG A C 1
ATOM 869 O O . ARG A 1 109 ? -7.504 34.062 7.527 1 97.12 109 ARG A O 1
ATOM 876 N N . THR A 1 110 ? -8 32.75 9.227 1 97.62 110 THR A N 1
ATOM 877 C CA . THR A 1 110 ? -8.25 33.906 10.102 1 97.62 110 THR A CA 1
ATOM 878 C C . THR A 1 110 ? -6.953 34.344 10.766 1 97.62 110 THR A C 1
ATOM 880 O O . THR A 1 110 ? -6.902 35.438 11.367 1 97.62 110 THR A O 1
ATOM 883 N N . TYR A 1 111 ? -5.93 33.562 10.672 1 97.12 111 TYR A N 1
ATOM 884 C CA . TYR A 1 111 ? -4.707 33.906 11.398 1 97.12 111 TYR A CA 1
ATOM 885 C C . TYR A 1 111 ? -3.904 34.969 10.672 1 97.12 111 TYR A C 1
ATOM 887 O O . TYR A 1 111 ? -3.834 34.969 9.438 1 97.12 111 TYR A O 1
ATOM 895 N N . ASP A 1 112 ? -3.242 35.938 11.438 1 97.06 112 ASP A N 1
ATOM 896 C CA . ASP A 1 112 ? -2.264 36.875 10.898 1 97.06 112 ASP A CA 1
ATOM 897 C C . ASP A 1 112 ? -0.851 36.281 10.977 1 97.06 112 ASP A C 1
ATOM 899 O O . ASP A 1 112 ? -0.135 36.5 11.953 1 97.06 112 ASP A O 1
ATOM 903 N N . TYR A 1 113 ? -0.451 35.719 9.945 1 95.81 113 TYR A N 1
ATOM 904 C CA . TYR A 1 113 ? 0.802 34.969 9.914 1 95.81 113 TYR A CA 1
ATOM 905 C C . TYR A 1 113 ? 1.999 35.906 9.992 1 95.81 113 TYR A C 1
ATOM 907 O O . TYR A 1 113 ? 3.117 35.469 10.281 1 95.81 113 TYR A O 1
ATOM 915 N N . SER A 1 114 ? 1.855 37.156 9.734 1 95.31 114 SER A N 1
ATOM 916 C CA . SER A 1 114 ? 2.949 38.125 9.789 1 95.31 114 SER A CA 1
ATOM 917 C C . SER A 1 114 ? 3.459 38.281 11.219 1 95.31 114 SER A C 1
ATOM 919 O O . SER A 1 114 ? 4.551 38.812 11.43 1 95.31 114 SER A O 1
ATOM 921 N N . LYS A 1 115 ? 2.676 37.812 12.125 1 96.81 115 LYS A N 1
ATOM 922 C CA . LYS A 1 115 ? 3.027 37.938 13.539 1 96.81 115 LYS A CA 1
ATOM 923 C C . LYS A 1 115 ? 3.951 36.812 13.984 1 96.81 115 LYS A C 1
ATOM 925 O O . LYS A 1 115 ? 4.469 36.844 15.102 1 96.81 115 LYS A O 1
ATOM 930 N N . TYR A 1 116 ? 4.156 35.906 13.125 1 97.81 116 TYR A N 1
ATOM 931 C CA . TYR A 1 116 ? 4.84 34.688 13.578 1 97.81 116 TYR A CA 1
ATOM 932 C C . TYR A 1 116 ? 6.086 34.406 12.742 1 97.81 116 TYR A C 1
ATOM 934 O O . TYR A 1 116 ? 6.125 34.75 11.555 1 97.81 116 TYR A O 1
ATOM 942 N N . ASP A 1 117 ? 7.086 33.781 13.336 1 97.69 117 ASP A N 1
ATOM 943 C CA . ASP A 1 117 ? 8.305 33.375 12.664 1 97.69 117 ASP A CA 1
ATOM 944 C C . ASP A 1 117 ? 8.156 31.953 12.102 1 97.69 117 ASP A C 1
ATOM 946 O O . ASP A 1 117 ? 8.969 31.5 11.289 1 97.69 117 ASP A O 1
ATOM 950 N N . GLY A 1 118 ? 7.094 31.281 12.5 1 98.19 118 GLY A N 1
ATOM 951 C CA . GLY A 1 118 ? 6.77 29.938 12.039 1 98.19 118 GLY A CA 1
ATOM 952 C C . GLY A 1 118 ? 5.48 29.406 12.633 1 98.19 118 GLY A C 1
ATOM 953 O O . GLY A 1 118 ? 4.918 30 13.547 1 98.19 118 GLY A O 1
ATOM 954 N N . VAL A 1 119 ? 5.039 28.344 12.07 1 98.69 119 VAL A N 1
ATOM 955 C CA . VAL A 1 119 ? 3.844 27.656 12.539 1 98.69 119 VAL A CA 1
ATOM 956 C C . VAL A 1 119 ? 4.164 26.172 12.797 1 98.69 119 VAL A C 1
ATOM 958 O O . VAL A 1 119 ? 4.887 25.547 12.016 1 98.69 119 VAL A O 1
ATOM 961 N N . ILE A 1 120 ? 3.705 25.656 13.891 1 98.56 120 ILE A N 1
ATOM 962 C CA . ILE A 1 120 ? 3.77 24.234 14.18 1 98.56 120 ILE A CA 1
ATOM 963 C C . ILE A 1 120 ? 2.357 23.672 14.336 1 98.56 120 ILE A C 1
ATOM 965 O O . ILE A 1 120 ? 1.571 24.172 15.141 1 98.56 120 ILE A O 1
ATOM 969 N N . ILE A 1 121 ? 2.049 22.703 13.539 1 98.56 121 ILE A N 1
ATOM 970 C CA . ILE A 1 121 ? 0.763 22.016 13.625 1 98.56 121 ILE A CA 1
ATOM 971 C C . ILE A 1 121 ? 0.947 20.641 14.281 1 98.56 121 ILE A C 1
ATOM 973 O O . ILE A 1 121 ? 1.613 19.766 13.727 1 98.56 121 ILE A O 1
ATOM 977 N N . LEU A 1 122 ? 0.407 20.469 15.469 1 97.75 122 LEU A N 1
ATOM 978 C CA . LEU A 1 122 ? 0.399 19.156 16.109 1 97.75 122 LEU A CA 1
ATOM 979 C C . LEU A 1 122 ? -0.695 18.281 15.531 1 97.75 122 LEU A C 1
ATOM 981 O O . LEU A 1 122 ? -1.863 18.672 15.484 1 97.75 122 LEU A O 1
ATOM 985 N N . HIS A 1 123 ? -0.342 17.141 15.055 1 97.25 123 HIS A N 1
ATOM 986 C CA . HIS A 1 123 ? -1.212 16.266 14.273 1 97.25 123 HIS A CA 1
ATOM 987 C C . HIS A 1 123 ? -0.968 14.797 14.609 1 97.25 123 HIS A C 1
ATOM 989 O O . HIS A 1 123 ? 0.056 14.453 15.203 1 97.25 123 HIS A O 1
ATOM 995 N N . GLY A 1 124 ? -1.918 13.93 14.352 1 95.56 124 GLY A N 1
ATOM 996 C CA . GLY A 1 124 ? -1.698 12.5 14.492 1 95.56 124 GLY A CA 1
ATOM 997 C C . GLY A 1 124 ? -0.932 11.898 13.328 1 95.56 124 GLY A C 1
ATOM 998 O O . GLY A 1 124 ? -0.799 12.523 12.273 1 95.56 124 GLY A O 1
ATOM 999 N N . THR A 1 125 ? -0.474 10.648 13.523 1 96.38 125 THR A N 1
ATOM 1000 C CA . THR A 1 125 ? 0.4 10.016 12.547 1 96.38 125 THR A CA 1
ATOM 1001 C C . THR A 1 125 ? -0.416 9.383 11.422 1 96.38 125 THR A C 1
ATOM 1003 O O . THR A 1 125 ? 0.036 9.32 10.281 1 96.38 125 THR A O 1
ATOM 1006 N N . ASP A 1 126 ? -1.59 8.969 11.625 1 95.44 126 ASP A N 1
ATOM 1007 C CA . ASP A 1 126 ? -2.354 8.164 10.688 1 95.44 126 ASP A CA 1
ATOM 1008 C C . ASP A 1 126 ? -2.604 8.922 9.383 1 95.44 126 ASP A C 1
ATOM 1010 O O . ASP A 1 126 ? -2.559 8.344 8.297 1 95.44 126 ASP A O 1
ATOM 1014 N N . THR A 1 127 ? -2.953 10.211 9.469 1 97.81 127 THR A N 1
ATOM 1015 C CA . THR A 1 127 ? -3.352 10.969 8.289 1 97.81 127 THR A CA 1
ATOM 1016 C C . THR A 1 127 ? -2.441 12.172 8.086 1 97.81 127 THR A C 1
ATOM 1018 O O . THR A 1 127 ? -2.805 13.125 7.387 1 97.81 127 THR A O 1
ATOM 1021 N N . LEU A 1 128 ? -1.252 12.117 8.719 1 98.56 128 LEU A N 1
ATOM 1022 C CA . LEU A 1 128 ? -0.289 13.211 8.664 1 98.56 128 LEU A CA 1
ATOM 1023 C C . LEU A 1 128 ? 0.087 13.531 7.227 1 98.56 128 LEU A C 1
ATOM 1025 O O . LEU A 1 128 ? 0.113 14.703 6.836 1 98.56 128 LEU A O 1
ATOM 1029 N N . ALA A 1 129 ? 0.344 12.523 6.445 1 98.69 129 ALA A N 1
ATOM 1030 C CA . ALA A 1 129 ? 0.797 12.703 5.066 1 98.69 129 ALA A CA 1
ATOM 1031 C C . ALA A 1 129 ? -0.282 13.375 4.219 1 98.69 129 ALA A C 1
ATOM 1033 O O . ALA A 1 129 ? 0.021 14.188 3.348 1 98.69 129 ALA A O 1
ATOM 1034 N N . TYR A 1 130 ? -1.537 13.102 4.469 1 98.69 130 TYR A N 1
ATOM 1035 C CA . TYR A 1 130 ? -2.641 13.695 3.73 1 98.69 130 TYR A CA 1
ATOM 1036 C C . TYR A 1 130 ? -2.791 15.172 4.078 1 98.69 130 TYR A C 1
ATOM 1038 O O . TYR A 1 130 ? -2.928 16.016 3.186 1 98.69 130 TYR A O 1
ATOM 1046 N N . THR A 1 131 ? -2.75 15.438 5.352 1 98.81 131 THR A N 1
ATOM 1047 C CA . THR A 1 131 ? -2.869 16.828 5.773 1 98.81 131 THR A CA 1
ATOM 1048 C C . THR A 1 131 ? -1.667 17.641 5.297 1 98.81 131 THR A C 1
ATOM 1050 O O . THR A 1 131 ? -1.815 18.781 4.867 1 98.81 131 THR A O 1
ATOM 1053 N N . GLY A 1 132 ? -0.505 17.031 5.438 1 98.75 132 GLY A N 1
ATOM 1054 C CA . GLY A 1 132 ? 0.681 17.672 4.898 1 98.75 132 GLY A CA 1
ATOM 1055 C C . GLY A 1 132 ? 0.566 18 3.42 1 98.75 132 GLY A C 1
ATOM 1056 O O . GLY A 1 132 ? 0.934 19.094 2.982 1 98.75 132 GLY A O 1
ATOM 1057 N N . ALA A 1 133 ? 0.095 17.078 2.635 1 98.69 133 ALA A N 1
ATOM 1058 C CA . ALA A 1 133 ? -0.116 17.281 1.206 1 98.69 133 ALA A CA 1
ATOM 1059 C C . ALA A 1 133 ? -1.104 18.422 0.958 1 98.69 133 ALA A C 1
ATOM 1061 O O . ALA A 1 133 ? -0.875 19.281 0.1 1 98.69 133 ALA A O 1
ATOM 1062 N N . LEU A 1 134 ? -2.174 18.453 1.705 1 98.69 134 LEU A N 1
ATOM 1063 C CA . LEU A 1 134 ? -3.195 19.484 1.579 1 98.69 134 LEU A CA 1
ATOM 1064 C C . LEU A 1 134 ? -2.598 20.859 1.812 1 98.69 134 LEU A C 1
ATOM 1066 O O . LEU A 1 134 ? -2.771 21.766 0.989 1 98.69 134 LEU A O 1
ATOM 1070 N N . LEU A 1 135 ? -1.855 20.984 2.859 1 98.25 135 LEU A N 1
ATOM 1071 C CA . LEU A 1 135 ? -1.295 22.281 3.223 1 98.25 135 LEU A CA 1
ATOM 1072 C C . LEU A 1 135 ? -0.205 22.703 2.24 1 98.25 135 LEU A C 1
ATOM 1074 O O . LEU A 1 135 ? -0.012 23.891 1.989 1 98.25 135 LEU A O 1
ATOM 1078 N N . SER A 1 136 ? 0.488 21.703 1.663 1 97.12 136 SER A N 1
ATOM 1079 C CA . SER A 1 136 ? 1.502 22 0.658 1 97.12 136 SER A CA 1
ATOM 1080 C C . SER A 1 136 ? 0.891 22.688 -0.558 1 97.12 136 SER A C 1
ATOM 1082 O O . SER A 1 136 ? 1.547 23.5 -1.213 1 97.12 136 SER A O 1
ATOM 1084 N N . ILE A 1 137 ? -0.328 22.328 -0.852 1 96.81 137 ILE A N 1
ATOM 1085 C CA . ILE A 1 137 ? -1.02 22.984 -1.961 1 96.81 137 ILE A CA 1
ATOM 1086 C C . ILE A 1 137 ? -1.59 24.328 -1.5 1 96.81 137 ILE A C 1
ATOM 1088 O O . ILE A 1 137 ? -1.353 25.359 -2.131 1 96.81 137 ILE A O 1
ATOM 1092 N N . LEU A 1 138 ? -2.254 24.375 -0.412 1 97.44 138 LEU A N 1
ATOM 1093 C CA . LEU A 1 138 ? -3.033 25.531 0.01 1 97.44 138 LEU A CA 1
ATOM 1094 C C . LEU A 1 138 ? -2.119 26.672 0.448 1 97.44 138 LEU A C 1
ATOM 1096 O O . LEU A 1 138 ? -2.457 27.844 0.277 1 97.44 138 LEU A O 1
ATOM 1100 N N . MET A 1 139 ? -0.951 26.281 0.996 1 96.5 139 MET A N 1
ATOM 1101 C CA . MET A 1 139 ? -0.054 27.297 1.531 1 96.5 139 MET A CA 1
ATOM 1102 C C . MET A 1 139 ? 1.19 27.438 0.661 1 96.5 139 MET A C 1
ATOM 1104 O O . MET A 1 139 ? 2.232 27.906 1.131 1 96.5 139 MET A O 1
ATOM 1108 N N . ALA A 1 140 ? 1.067 26.953 -0.529 1 94.81 140 ALA A N 1
ATOM 1109 C CA . ALA A 1 140 ? 2.152 27.234 -1.467 1 94.81 140 ALA A CA 1
ATOM 1110 C C . ALA A 1 140 ? 2.434 28.734 -1.546 1 94.81 140 ALA A C 1
ATOM 1112 O O . ALA A 1 140 ? 1.511 29.547 -1.693 1 94.81 140 ALA A O 1
ATOM 1113 N N . GLY A 1 141 ? 3.748 29.141 -1.363 1 92.56 141 GLY A N 1
ATOM 1114 C CA . GLY A 1 141 ? 4.113 30.547 -1.374 1 92.56 141 GLY A CA 1
ATOM 1115 C C . GLY A 1 141 ? 4.18 31.156 0.013 1 92.56 141 GLY A C 1
ATOM 1116 O O . GLY A 1 141 ? 4.406 32.375 0.158 1 92.56 141 GLY A O 1
ATOM 1117 N N . THR A 1 142 ? 3.969 30.328 1.026 1 94.31 142 THR A N 1
ATOM 1118 C CA . THR A 1 142 ? 4.07 30.828 2.396 1 94.31 142 THR A CA 1
ATOM 1119 C C . THR A 1 142 ? 5.398 31.547 2.615 1 94.31 142 THR A C 1
ATOM 1121 O O . THR A 1 142 ? 6.402 31.203 1.987 1 94.31 142 THR A O 1
ATOM 1124 N N . LYS A 1 143 ? 5.336 32.5 3.521 1 93.56 143 LYS A N 1
ATOM 1125 C CA . LYS A 1 143 ? 6.523 33.312 3.814 1 93.56 143 LYS A CA 1
ATOM 1126 C C . LYS A 1 143 ? 7.164 32.875 5.133 1 93.56 143 LYS A C 1
ATOM 1128 O O . LYS A 1 143 ? 8.219 33.406 5.512 1 93.56 143 LYS A O 1
ATOM 1133 N N . ILE A 1 144 ? 6.566 32 5.77 1 95.31 144 ILE A N 1
ATOM 1134 C CA . ILE A 1 144 ? 7.109 31.453 7.008 1 95.31 144 ILE A CA 1
ATOM 1135 C C . ILE A 1 144 ? 7.098 29.922 6.953 1 95.31 144 ILE A C 1
ATOM 1137 O O . ILE A 1 144 ? 6.277 29.328 6.246 1 95.31 144 ILE A O 1
ATOM 1141 N N . PRO A 1 145 ? 8.016 29.266 7.684 1 97.56 145 PRO A N 1
ATOM 1142 C CA . PRO A 1 145 ? 7.992 27.812 7.723 1 97.56 145 PRO A CA 1
ATOM 1143 C C . PRO A 1 145 ? 6.805 27.25 8.508 1 97.56 145 PRO A C 1
ATOM 1145 O O . PRO A 1 145 ? 6.41 27.828 9.523 1 97.56 145 PRO A O 1
ATOM 1148 N N . VAL A 1 146 ? 6.238 26.219 7.992 1 98.38 146 VAL A N 1
ATOM 1149 C CA . VAL A 1 146 ? 5.156 25.484 8.633 1 98.38 146 VAL A CA 1
ATOM 1150 C C . VAL A 1 146 ? 5.59 24.031 8.875 1 98.38 146 VAL A C 1
ATOM 1152 O O . VAL A 1 146 ? 6.023 23.344 7.953 1 98.38 146 VAL A O 1
ATOM 1155 N N . PHE A 1 147 ? 5.465 23.578 10.102 1 98.75 147 PHE A N 1
ATOM 1156 C CA . PHE A 1 147 ? 5.867 22.219 10.461 1 98.75 147 PHE A CA 1
ATOM 1157 C C . PHE A 1 147 ? 4.672 21.406 10.945 1 98.75 147 PHE A C 1
ATOM 1159 O O . PHE A 1 147 ? 3.916 21.859 11.805 1 98.75 147 PHE A O 1
ATOM 1166 N N . LEU A 1 148 ? 4.508 20.25 10.375 1 98.75 148 LEU A N 1
ATOM 1167 C CA . LEU A 1 148 ? 3.648 19.25 10.984 1 98.75 148 LEU A CA 1
ATOM 1168 C C . LEU A 1 148 ? 4.445 18.359 11.93 1 98.75 148 LEU A C 1
ATOM 1170 O O . LEU A 1 148 ? 5.477 17.797 11.539 1 98.75 148 LEU A O 1
ATOM 1174 N N . VAL A 1 149 ? 3.996 18.25 13.148 1 98.31 149 VAL A N 1
ATOM 1175 C CA . VAL A 1 149 ? 4.68 17.469 14.188 1 98.31 149 VAL A CA 1
ATOM 1176 C C . VAL A 1 149 ? 3.719 16.453 14.781 1 98.31 149 VAL A C 1
ATOM 1178 O O . VAL A 1 149 ? 2.594 16.781 15.156 1 98.31 149 VAL A O 1
ATOM 1181 N N . SER A 1 150 ? 4.117 15.203 14.789 1 97.56 150 SER A N 1
ATOM 1182 C CA . SER A 1 150 ? 3.348 14.086 15.336 1 97.56 150 SER A CA 1
ATOM 1183 C C . SER A 1 150 ? 4.184 13.266 16.312 1 97.56 150 SER A C 1
ATOM 1185 O O . SER A 1 150 ? 5.289 13.664 16.672 1 97.56 150 SER A O 1
ATOM 1187 N N . SER A 1 151 ? 3.512 12.234 16.844 1 96 151 SER A N 1
ATOM 1188 C CA . SER A 1 151 ? 4.184 11.383 17.828 1 96 151 SER A CA 1
ATOM 1189 C C . SER A 1 151 ? 3.67 9.945 17.75 1 96 151 SER A C 1
ATOM 1191 O O . SER A 1 151 ? 2.484 9.719 17.516 1 96 151 SER A O 1
ATOM 1193 N N . GLN A 1 152 ? 4.602 9.078 18.016 1 91.81 152 GLN A N 1
ATOM 1194 C CA . GLN A 1 152 ? 4.238 7.664 18.062 1 91.81 152 GLN A CA 1
ATOM 1195 C C . GLN A 1 152 ? 3.447 7.336 19.328 1 91.81 152 GLN A C 1
ATOM 1197 O O . GLN A 1 152 ? 2.543 6.5 19.297 1 91.81 152 GLN A O 1
ATOM 1202 N N . LEU A 1 153 ? 3.824 7.941 20.375 1 90.44 153 LEU A N 1
ATOM 1203 C CA . LEU A 1 153 ? 3.229 7.699 21.688 1 90.44 153 LEU A CA 1
ATOM 1204 C C . LEU A 1 153 ? 2.752 9.008 22.312 1 90.44 153 LEU A C 1
ATOM 1206 O O . LEU A 1 153 ? 3.135 10.086 21.875 1 90.44 153 LEU A O 1
ATOM 1210 N N . PRO A 1 154 ? 1.878 8.883 23.312 1 89.44 154 PRO A N 1
ATOM 1211 C CA . PRO A 1 154 ? 1.396 10.086 23.984 1 89.44 154 PRO A CA 1
ATOM 1212 C C . PRO A 1 154 ? 2.523 10.898 24.625 1 89.44 154 PRO A C 1
ATOM 1214 O O . PRO A 1 154 ? 3.586 10.352 24.938 1 89.44 154 PRO A O 1
ATOM 1217 N N . PRO A 1 155 ? 2.246 12.141 24.812 1 90.44 155 PRO A N 1
ATOM 1218 C CA . PRO A 1 155 ? 3.324 13.023 25.25 1 90.44 155 PRO A CA 1
ATOM 1219 C C . PRO A 1 155 ? 3.83 12.688 26.656 1 90.44 155 PRO A C 1
ATOM 1221 O O . PRO A 1 155 ? 4.934 13.094 27.031 1 90.44 155 PRO A O 1
ATOM 1224 N N . ASP A 1 156 ? 3.059 11.977 27.422 1 89.75 156 ASP A N 1
ATOM 1225 C CA . ASP A 1 156 ? 3.473 11.641 28.781 1 89.75 156 ASP A CA 1
ATOM 1226 C C . ASP A 1 156 ? 4.211 10.305 28.812 1 89.75 156 ASP A C 1
ATOM 1228 O O . ASP A 1 156 ? 4.695 9.891 29.875 1 89.75 156 ASP A O 1
ATOM 1232 N N . ASP A 1 157 ? 4.316 9.633 27.734 1 89.62 157 ASP A N 1
ATOM 1233 C CA . ASP A 1 157 ? 5.109 8.406 27.641 1 89.62 157 ASP A CA 1
ATOM 1234 C C . ASP A 1 157 ? 6.594 8.727 27.484 1 89.62 157 ASP A C 1
ATOM 1236 O O . ASP A 1 157 ? 6.973 9.523 26.609 1 89.62 157 ASP A O 1
ATOM 1240 N N . GLU A 1 158 ? 7.43 8.07 28.219 1 87.81 158 GLU A N 1
ATOM 1241 C CA . GLU A 1 158 ? 8.859 8.344 28.234 1 87.81 158 GLU A CA 1
ATOM 1242 C C . GLU A 1 158 ? 9.5 7.984 26.891 1 87.81 158 GLU A C 1
ATOM 1244 O O . GLU A 1 158 ? 10.531 8.547 26.516 1 87.81 158 GLU A O 1
ATOM 1249 N N . LYS A 1 159 ? 8.922 7.133 26.203 1 89.81 159 LYS A N 1
ATOM 1250 C CA . LYS A 1 159 ? 9.484 6.66 24.938 1 89.81 159 LYS A CA 1
ATOM 1251 C C . LYS A 1 159 ? 8.945 7.469 23.766 1 89.81 159 LYS A C 1
ATOM 1253 O O . LYS A 1 159 ? 9.32 7.223 22.609 1 89.81 159 LYS A O 1
ATOM 1258 N N . ALA A 1 160 ? 8.148 8.43 24.078 1 92.44 160 ALA A N 1
ATOM 1259 C CA . ALA A 1 160 ? 7.527 9.219 23.016 1 92.44 160 ALA A CA 1
ATOM 1260 C C . ALA A 1 160 ? 8.57 10.031 22.25 1 92.44 160 ALA A C 1
ATOM 1262 O O . ALA A 1 160 ? 9.484 10.602 22.859 1 92.44 160 ALA A O 1
ATOM 1263 N N . ASN A 1 161 ? 8.414 9.984 20.906 1 95.88 161 ASN A N 1
ATOM 1264 C CA . ASN A 1 161 ? 9.32 10.789 20.109 1 95.88 161 ASN A CA 1
ATOM 1265 C C . ASN A 1 161 ? 8.758 12.188 19.859 1 95.88 161 ASN A C 1
ATOM 1267 O O . ASN A 1 161 ? 9.398 13.016 19.203 1 95.88 161 ASN A O 1
ATOM 1271 N N . GLY A 1 162 ? 7.582 12.469 20.359 1 96.06 162 GLY A N 1
ATOM 1272 C CA . GLY A 1 162 ? 6.898 13.727 20.109 1 96.06 162 GLY A CA 1
ATOM 1273 C C . GLY A 1 162 ? 7.656 14.93 20.641 1 96.06 162 GLY A C 1
ATOM 1274 O O . GLY A 1 162 ? 7.695 15.977 19.984 1 96.06 162 GLY A O 1
ATOM 1275 N N . ASN A 1 163 ? 8.211 14.797 21.844 1 95.12 163 ASN A N 1
ATOM 1276 C CA . ASN A 1 163 ? 8.961 15.906 22.438 1 95.12 163 ASN A CA 1
ATOM 1277 C C . ASN A 1 163 ? 10.188 16.25 21.594 1 95.12 163 ASN A C 1
ATOM 1279 O O . ASN A 1 163 ? 10.484 17.438 21.391 1 95.12 163 ASN A O 1
ATOM 1283 N N . ALA A 1 164 ? 10.867 15.219 21.141 1 96.06 164 ALA A N 1
ATOM 1284 C CA . ALA A 1 164 ? 12.031 15.438 20.297 1 96.06 164 ALA A CA 1
ATOM 1285 C C . ALA A 1 164 ? 11.625 16.047 18.953 1 96.06 164 ALA A C 1
ATOM 1287 O O . ALA A 1 164 ? 12.32 16.938 18.438 1 96.06 164 ALA A O 1
ATOM 1288 N N . ASN A 1 165 ? 10.57 15.578 18.406 1 97.69 165 ASN A N 1
ATOM 1289 C CA . ASN A 1 165 ? 10.07 16.125 17.141 1 97.69 165 ASN A CA 1
ATOM 1290 C C . ASN A 1 165 ? 9.711 17.594 17.281 1 97.69 165 ASN A C 1
ATOM 1292 O O . ASN A 1 165 ? 10.047 18.406 16.406 1 97.69 165 ASN A O 1
ATOM 1296 N N . PHE A 1 166 ? 9.016 17.938 18.359 1 97.5 166 PHE A N 1
ATOM 1297 C CA . PHE A 1 166 ? 8.617 19.328 18.625 1 97.5 166 PHE A CA 1
ATOM 1298 C C . PHE A 1 166 ? 9.844 20.219 18.781 1 97.5 166 PHE A C 1
ATOM 1300 O O . PHE A 1 166 ? 9.906 21.297 18.188 1 97.5 166 PHE A O 1
ATOM 1307 N N . ARG A 1 167 ? 10.781 19.766 19.531 1 97.06 167 ARG A N 1
ATOM 1308 C CA . ARG A 1 167 ? 12.016 20.516 19.719 1 97.06 167 ARG A CA 1
ATOM 1309 C C . ARG A 1 167 ? 12.711 20.781 18.391 1 97.06 167 ARG A C 1
ATOM 1311 O O . ARG A 1 167 ? 13.148 21.891 18.125 1 97.06 167 ARG A O 1
ATOM 1318 N N . ALA A 1 168 ? 12.797 19.766 17.578 1 97.81 168 ALA A N 1
ATOM 1319 C CA . ALA A 1 168 ? 13.453 19.906 16.281 1 97.81 168 ALA A CA 1
ATOM 1320 C C . ALA A 1 168 ? 12.75 20.953 15.43 1 97.81 168 ALA A C 1
ATOM 1322 O O . ALA A 1 168 ? 13.406 21.766 14.773 1 97.81 168 ALA A O 1
ATOM 1323 N N . ALA A 1 169 ? 11.477 20.938 15.445 1 98.19 169 ALA A N 1
ATOM 1324 C CA . ALA A 1 169 ? 10.711 21.906 14.68 1 98.19 169 ALA A CA 1
ATOM 1325 C C . ALA A 1 169 ? 11.008 23.328 15.156 1 98.19 169 ALA A C 1
ATOM 1327 O O . ALA A 1 169 ? 11.25 24.219 14.336 1 98.19 169 ALA A O 1
ATOM 1328 N N . VAL A 1 170 ? 11.016 23.547 16.438 1 97.69 170 VAL A N 1
ATOM 1329 C CA . VAL A 1 170 ? 11.289 24.859 17.016 1 97.69 170 VAL A CA 1
ATOM 1330 C C . VAL A 1 170 ? 12.695 25.312 16.625 1 97.69 170 VAL A C 1
ATOM 1332 O O . VAL A 1 170 ? 12.875 26.453 16.156 1 97.69 170 VAL A O 1
ATOM 1335 N N . GLU A 1 171 ? 13.633 24.422 16.766 1 97.25 171 GLU A N 1
ATOM 1336 C CA . GLU A 1 171 ? 15.016 24.766 16.453 1 97.25 171 GLU A CA 1
ATOM 1337 C C . GLU A 1 171 ? 15.195 25.094 14.977 1 97.25 171 GLU A C 1
ATOM 1339 O O . GLU A 1 171 ? 15.898 26.047 14.633 1 97.25 171 GLU A O 1
ATOM 1344 N N . LEU A 1 172 ? 14.562 24.359 14.133 1 97.75 172 LEU A N 1
ATOM 1345 C CA . LEU A 1 172 ? 14.656 24.609 12.703 1 97.75 172 LEU A CA 1
ATOM 1346 C C . LEU A 1 172 ? 14.07 25.969 12.344 1 97.75 172 LEU A C 1
ATOM 1348 O O . LEU A 1 172 ? 14.609 26.688 11.508 1 97.75 172 LEU A O 1
ATOM 1352 N N . ILE A 1 173 ? 12.961 26.328 12.977 1 97.19 173 ILE A N 1
ATOM 1353 C CA . ILE A 1 173 ? 12.336 27.625 12.742 1 97.19 173 ILE A CA 1
ATOM 1354 C C . ILE A 1 173 ? 13.266 28.734 13.203 1 97.19 173 ILE A C 1
ATOM 1356 O O . ILE A 1 173 ? 13.539 29.688 12.453 1 97.19 173 ILE A O 1
ATOM 1360 N N . ILE A 1 174 ? 13.789 28.609 14.422 1 96.31 174 ILE A N 1
ATOM 1361 C CA . ILE A 1 174 ? 14.617 29.656 15.008 1 96.31 174 ILE A CA 1
ATOM 1362 C C . ILE A 1 174 ? 15.914 29.797 14.219 1 96.31 174 ILE A C 1
ATOM 1364 O O . ILE A 1 174 ? 16.422 30.891 14.031 1 96.31 174 ILE A O 1
ATOM 1368 N N . ASN A 1 175 ? 16.438 28.625 13.727 1 95.5 175 ASN A N 1
ATOM 1369 C CA . ASN A 1 175 ? 17.703 28.625 12.992 1 95.5 175 ASN A CA 1
ATOM 1370 C C . ASN A 1 175 ? 17.516 29.062 11.547 1 95.5 175 ASN A C 1
ATOM 1372 O O . ASN A 1 175 ? 18.453 29.047 10.758 1 95.5 175 ASN A O 1
ATOM 1376 N N . GLY A 1 176 ? 16.344 29.422 11.148 1 94.56 176 GLY A N 1
ATOM 1377 C CA . GLY A 1 176 ? 16.109 30.172 9.922 1 94.56 176 GLY A CA 1
ATOM 1378 C C . GLY A 1 176 ? 15.906 29.281 8.711 1 94.56 176 GLY A C 1
ATOM 1379 O O . GLY A 1 176 ? 16.406 29.562 7.625 1 94.56 176 GLY A O 1
ATOM 1380 N N . ILE A 1 177 ? 15.203 28.188 8.875 1 95.56 177 ILE A N 1
ATOM 1381 C CA . ILE A 1 177 ? 14.898 27.344 7.727 1 95.56 177 ILE A CA 1
ATOM 1382 C C . ILE A 1 177 ? 14.055 28.125 6.715 1 95.56 177 ILE A C 1
ATOM 1384 O O . ILE A 1 177 ? 13.273 29 7.094 1 95.56 177 ILE A O 1
ATOM 1388 N N . GLU A 1 178 ? 14.234 27.781 5.406 1 96.38 178 GLU A N 1
ATOM 1389 C CA . GLU A 1 178 ? 13.461 28.422 4.348 1 96.38 178 GLU A CA 1
ATOM 1390 C C . GLU A 1 178 ? 11.969 28.156 4.516 1 96.38 178 GLU A C 1
ATOM 1392 O O . GLU A 1 178 ? 11.57 27.062 4.918 1 96.38 178 GLU A O 1
ATOM 1397 N N . PRO A 1 179 ? 11.156 29.141 4.148 1 96.25 179 PRO A N 1
ATOM 1398 C CA . PRO A 1 179 ? 9.711 28.953 4.25 1 96.25 179 PRO A CA 1
ATOM 1399 C C . PRO A 1 179 ? 9.195 27.844 3.332 1 96.25 179 PRO A C 1
ATOM 1401 O O . PRO A 1 179 ? 9.469 27.859 2.129 1 96.25 179 PRO A O 1
ATOM 1404 N N . ASN A 1 180 ? 8.477 26.891 3.83 1 97.25 180 ASN A N 1
ATOM 1405 C CA . ASN A 1 180 ? 7.832 25.75 3.188 1 97.25 180 ASN A CA 1
ATOM 1406 C C . ASN A 1 180 ? 6.996 24.953 4.18 1 97.25 180 ASN A C 1
ATOM 1408 O O . ASN A 1 180 ? 6.824 25.359 5.328 1 97.25 180 ASN A O 1
ATOM 1412 N N . ILE A 1 181 ? 6.395 23.953 3.73 1 98 181 ILE A N 1
ATOM 1413 C CA . ILE A 1 181 ? 5.641 23.047 4.598 1 98 181 ILE A CA 1
ATOM 1414 C C . ILE A 1 181 ? 6.457 21.781 4.852 1 98 181 ILE A C 1
ATOM 1416 O O . ILE A 1 181 ? 6.762 21.031 3.92 1 98 181 ILE A O 1
ATOM 1420 N N . TYR A 1 182 ? 6.793 21.562 6.152 1 98.56 182 TYR A N 1
ATOM 1421 C CA . TYR A 1 182 ? 7.691 20.484 6.523 1 98.56 182 TYR A CA 1
ATOM 1422 C C . TYR A 1 182 ? 7.031 19.547 7.527 1 98.56 182 TYR A C 1
ATOM 1424 O O . TYR A 1 182 ? 6.031 19.906 8.156 1 98.56 182 TYR A O 1
ATOM 1432 N N . ALA A 1 183 ? 7.535 18.359 7.543 1 98.69 183 ALA A N 1
ATOM 1433 C CA . ALA A 1 183 ? 7.355 17.469 8.688 1 98.69 183 ALA A CA 1
ATOM 1434 C C . ALA A 1 183 ? 8.695 17.031 9.258 1 98.69 183 ALA A C 1
ATOM 1436 O O . ALA A 1 183 ? 9.68 16.906 8.523 1 98.69 183 ALA A O 1
ATOM 1437 N N . VAL A 1 184 ? 8.766 16.891 10.516 1 98.44 184 VAL A N 1
ATOM 1438 C CA . VAL A 1 184 ? 9.945 16.344 11.172 1 98.44 184 VAL A CA 1
ATOM 1439 C C . VAL A 1 184 ? 9.531 15.156 12.055 1 98.44 184 VAL A C 1
ATOM 1441 O O . VAL A 1 184 ? 8.477 15.195 12.703 1 98.44 184 VAL A O 1
ATOM 1444 N N . TYR A 1 185 ? 10.289 14.141 12.039 1 98.5 185 TYR A N 1
ATOM 1445 C CA . TYR A 1 185 ? 9.938 12.922 12.75 1 98.5 185 TYR A CA 1
ATOM 1446 C C . TYR A 1 185 ? 11.172 12.086 13.039 1 98.5 185 TYR A C 1
ATOM 1448 O O . TYR A 1 185 ? 11.977 11.82 12.148 1 98.5 185 TYR A O 1
ATOM 1456 N N . ARG A 1 186 ? 11.305 11.695 14.289 1 97.88 186 ARG A N 1
ATOM 1457 C CA . ARG A 1 186 ? 12.391 10.805 14.688 1 97.88 186 ARG A CA 1
ATOM 1458 C C . ARG A 1 186 ? 12.008 9.344 14.469 1 97.88 186 ARG A C 1
ATOM 1460 O O . ARG A 1 186 ? 11.18 8.797 15.203 1 97.88 186 ARG A O 1
ATOM 1467 N N . ASN A 1 187 ? 12.617 8.695 13.484 1 97.25 187 ASN A N 1
ATOM 1468 C CA . ASN A 1 187 ? 12.414 7.281 13.211 1 97.25 187 ASN A CA 1
ATOM 1469 C C . ASN A 1 187 ? 13.234 6.406 14.164 1 97.25 187 ASN A C 1
ATOM 1471 O O . ASN A 1 187 ? 14.273 6.832 14.664 1 97.25 187 ASN A O 1
ATOM 1475 N N . THR A 1 188 ? 12.688 5.262 14.492 1 94.19 188 THR A N 1
ATOM 1476 C CA . THR A 1 188 ? 13.445 4.199 15.141 1 94.19 188 THR A CA 1
ATOM 1477 C C . THR A 1 188 ? 13.742 3.068 14.164 1 94.19 188 THR A C 1
ATOM 1479 O O . THR A 1 188 ? 12.844 2.297 13.805 1 94.19 188 THR A O 1
ATOM 1482 N N . GLU A 1 189 ? 14.914 2.926 13.766 1 89.44 189 GLU A N 1
ATOM 1483 C CA . GLU A 1 189 ? 15.305 1.965 12.734 1 89.44 189 GLU A CA 1
ATOM 1484 C C . GLU A 1 189 ? 16.203 0.871 13.312 1 89.44 189 GLU A C 1
ATOM 1486 O O . GLU A 1 189 ? 17.031 1.136 14.18 1 89.44 189 GLU A O 1
ATOM 1491 N N . THR A 1 190 ? 15.844 -0.41 12.953 1 83.06 190 THR A N 1
ATOM 1492 C CA . THR A 1 190 ? 16.609 -1.553 13.43 1 83.06 190 THR A CA 1
ATOM 1493 C C . THR A 1 190 ? 17.578 -2.043 12.352 1 83.06 190 THR A C 1
ATOM 1495 O O . THR A 1 190 ? 17.188 -2.244 11.203 1 83.06 190 THR A O 1
ATOM 1498 N N . ASP A 1 191 ? 18.812 -2.043 12.688 1 73.31 191 ASP A N 1
ATOM 1499 C CA . ASP A 1 191 ? 19.812 -2.658 11.82 1 73.31 191 ASP A CA 1
ATOM 1500 C C . ASP A 1 191 ? 20.609 -3.734 12.562 1 73.31 191 ASP A C 1
ATOM 1502 O O . ASP A 1 191 ? 20.219 -4.133 13.664 1 73.31 191 ASP A O 1
ATOM 1506 N N . GLY A 1 192 ? 21.406 -4.562 11.844 1 65.88 192 GLY A N 1
ATOM 1507 C CA . GLY A 1 192 ? 22.203 -5.637 12.422 1 65.88 192 GLY A CA 1
ATOM 1508 C C . GLY A 1 192 ? 22.828 -5.266 13.758 1 65.88 192 GLY A C 1
ATOM 1509 O O . GLY A 1 192 ? 23.125 -6.141 14.578 1 65.88 192 GLY A O 1
ATOM 1510 N N . SER A 1 193 ? 22.922 -4.016 14.008 1 73.19 193 SER A N 1
ATOM 1511 C CA . SER A 1 193 ? 23.625 -3.561 15.203 1 73.19 193 SER A CA 1
ATOM 1512 C C . SER A 1 193 ? 22.656 -3.184 16.312 1 73.19 193 SER A C 1
ATOM 1514 O O . SER A 1 193 ? 23.062 -2.902 17.438 1 73.19 193 SER A O 1
ATOM 1516 N N . GLY A 1 194 ? 21.391 -3.201 15.953 1 84.56 194 GLY A N 1
ATOM 1517 C CA . GLY A 1 194 ? 20.391 -2.855 16.953 1 84.56 194 GLY A CA 1
ATOM 1518 C C . GLY A 1 194 ? 19.453 -1.751 16.5 1 84.56 194 GLY A C 1
ATOM 1519 O O . GLY A 1 194 ? 19.266 -1.545 15.305 1 84.56 194 GLY A O 1
ATOM 1520 N N . GLU A 1 195 ? 18.812 -1.076 17.531 1 88.94 195 GLU A N 1
ATOM 1521 C CA . GLU A 1 195 ? 17.859 -0 17.266 1 88.94 195 GLU A CA 1
ATOM 1522 C C . GLU A 1 195 ? 18.547 1.363 17.312 1 88.94 195 GLU A C 1
ATOM 1524 O O . GLU A 1 195 ? 19.344 1.643 18.219 1 88.94 195 GLU A O 1
ATOM 1529 N N . THR A 1 196 ? 18.438 2.135 16.281 1 91.81 196 THR A N 1
ATOM 1530 C CA . THR A 1 196 ? 18.969 3.492 16.203 1 91.81 196 THR A CA 1
ATOM 1531 C C . THR A 1 196 ? 17.844 4.492 15.906 1 91.81 196 THR A C 1
ATOM 1533 O O . THR A 1 196 ? 16.984 4.23 15.078 1 91.81 196 THR A O 1
ATOM 1536 N N . GLN A 1 197 ? 17.906 5.617 16.656 1 94.31 197 GLN A N 1
ATOM 1537 C CA . GLN A 1 197 ? 16.953 6.695 16.438 1 94.31 197 GLN A CA 1
ATOM 1538 C C . GLN A 1 197 ? 17.578 7.809 15.594 1 94.31 197 GLN A C 1
ATOM 1540 O O . GLN A 1 197 ? 18.688 8.25 15.859 1 94.31 197 GLN A O 1
ATOM 1545 N N . ARG A 1 198 ? 16.875 8.195 14.516 1 96 198 ARG A N 1
ATOM 1546 C CA . ARG A 1 198 ? 17.344 9.227 13.602 1 96 198 ARG A CA 1
ATOM 1547 C C . ARG A 1 198 ? 16.234 10.242 13.32 1 96 198 ARG A C 1
ATOM 1549 O O . ARG A 1 198 ? 15.086 9.867 13.055 1 96 198 ARG A O 1
ATOM 1556 N N . MET A 1 199 ? 16.641 11.555 13.438 1 97.56 199 MET A N 1
ATOM 1557 C CA . MET A 1 199 ? 15.711 12.641 13.156 1 97.56 199 MET A CA 1
ATOM 1558 C C . MET A 1 199 ? 15.711 12.992 11.672 1 97.56 199 MET A C 1
ATOM 1560 O O . MET A 1 199 ? 16.766 13.289 11.102 1 97.56 199 MET A O 1
ATOM 1564 N N . TYR A 1 200 ? 14.508 12.938 11.086 1 98.25 200 TYR A N 1
ATOM 1565 C CA . TYR A 1 200 ? 14.414 13.258 9.664 1 98.25 200 TYR A CA 1
ATOM 1566 C C . TYR A 1 200 ? 13.484 14.445 9.438 1 98.25 200 TYR A C 1
ATOM 1568 O O . TYR A 1 200 ? 12.5 14.617 10.156 1 98.25 200 TYR A O 1
ATOM 1576 N N . ILE A 1 201 ? 13.875 15.242 8.453 1 98.5 201 ILE A N 1
ATOM 1577 C CA . ILE A 1 201 ? 13 16.297 7.957 1 98.5 201 ILE A CA 1
ATOM 1578 C C . ILE A 1 201 ? 12.461 15.906 6.578 1 98.5 201 ILE A C 1
ATOM 1580 O O . ILE A 1 201 ? 13.18 15.312 5.773 1 98.5 201 ILE A O 1
ATOM 1584 N N . HIS A 1 202 ? 11.203 16.25 6.359 1 98.44 202 HIS A N 1
ATOM 1585 C CA . HIS A 1 202 ? 10.484 15.945 5.125 1 98.44 202 HIS A CA 1
ATOM 1586 C C . HIS A 1 202 ? 9.805 17.188 4.566 1 98.44 202 HIS A C 1
ATOM 1588 O O . HIS A 1 202 ? 9.281 18.016 5.32 1 98.44 202 HIS A O 1
ATOM 1594 N N . TYR A 1 203 ? 9.859 17.344 3.229 1 98.31 203 TYR A N 1
ATOM 1595 C CA . TYR A 1 203 ? 8.836 18.172 2.607 1 98.31 203 TYR A CA 1
ATOM 1596 C C . TYR A 1 203 ? 7.477 17.484 2.633 1 98.31 203 TYR A C 1
ATOM 1598 O O . TYR A 1 203 ? 7.348 16.344 2.174 1 98.31 203 TYR A O 1
ATOM 1606 N N . CYS A 1 204 ? 6.504 18.156 3.117 1 98.31 204 CYS A N 1
ATOM 1607 C CA . CYS A 1 204 ? 5.199 17.516 3.262 1 98.31 204 CYS A CA 1
ATOM 1608 C C . CYS A 1 204 ? 4.621 17.141 1.902 1 98.31 204 CYS A C 1
ATOM 1610 O O . CYS A 1 204 ? 3.887 16.156 1.784 1 98.31 204 CYS A O 1
ATOM 1612 N N . SER A 1 205 ? 4.98 17.859 0.854 1 97.75 205 SER A N 1
ATOM 1613 C CA . SER A 1 205 ? 4.516 17.547 -0.493 1 97.75 205 SER A CA 1
ATOM 1614 C C . SER A 1 205 ? 5.062 16.203 -0.969 1 97.75 205 SER A C 1
ATOM 1616 O O . SER A 1 205 ? 4.59 15.656 -1.967 1 97.75 205 SER A O 1
ATOM 1618 N N . HIS A 1 206 ? 6.062 15.734 -0.276 1 98 206 HIS A N 1
ATOM 1619 C CA . HIS A 1 206 ? 6.715 14.492 -0.682 1 98 206 HIS A CA 1
ATOM 1620 C C . HIS A 1 206 ? 6.516 13.398 0.361 1 98 206 HIS A C 1
ATOM 1622 O O . HIS A 1 206 ? 7.004 12.281 0.193 1 98 206 HIS A O 1
ATOM 1628 N N . LEU A 1 207 ? 5.816 13.648 1.408 1 98.5 207 LEU A N 1
ATOM 1629 C CA . LEU A 1 207 ? 5.703 12.75 2.553 1 98.5 207 LEU A CA 1
ATOM 1630 C C . LEU A 1 207 ? 4.801 11.57 2.229 1 98.5 207 LEU A C 1
ATOM 1632 O O . LEU A 1 207 ? 3.709 11.742 1.686 1 98.5 207 LEU A O 1
ATOM 1636 N N . LEU A 1 208 ? 5.262 10.383 2.547 1 97.62 208 LEU A N 1
ATOM 1637 C CA . LEU A 1 208 ? 4.457 9.172 2.434 1 97.62 208 LEU A CA 1
ATOM 1638 C C . LEU A 1 208 ? 3.75 8.867 3.748 1 97.62 208 LEU A C 1
ATOM 1640 O O . LEU A 1 208 ? 4.25 9.211 4.824 1 97.62 208 LEU A O 1
ATOM 1644 N N . GLN A 1 209 ? 2.584 8.273 3.6 1 97.38 209 GLN A N 1
ATOM 1645 C CA . GLN A 1 209 ? 1.957 7.793 4.828 1 97.38 209 GLN A CA 1
ATOM 1646 C C . GLN A 1 209 ? 2.799 6.707 5.488 1 97.38 209 GLN A C 1
ATOM 1648 O O . GLN A 1 209 ? 3.551 6 4.812 1 97.38 209 GLN A O 1
ATOM 1653 N N . CYS A 1 210 ? 2.633 6.645 6.809 1 95.25 210 CYS A N 1
ATOM 1654 C CA . CYS A 1 210 ? 3.287 5.559 7.531 1 95.25 210 CYS A CA 1
ATOM 1655 C C . CYS A 1 210 ? 2.781 4.203 7.055 1 95.25 210 CYS A C 1
ATOM 1657 O O . CYS A 1 210 ? 1.573 4 6.914 1 95.25 210 CYS A O 1
ATOM 1659 N N . ALA A 1 211 ? 3.734 3.311 6.758 1 91.56 211 ALA A N 1
ATOM 1660 C CA . ALA A 1 211 ? 3.352 1.978 6.301 1 91.56 211 ALA A CA 1
ATOM 1661 C C . ALA A 1 211 ? 2.689 1.183 7.422 1 91.56 211 ALA A C 1
ATOM 1663 O O . ALA A 1 211 ? 2.945 1.431 8.602 1 91.56 211 ALA A O 1
ATOM 1664 N N . ASN A 1 212 ? 1.872 0.232 6.965 1 88.75 212 ASN A N 1
ATOM 1665 C CA . ASN A 1 212 ? 1.296 -0.674 7.953 1 88.75 212 ASN A CA 1
ATOM 1666 C C . ASN A 1 212 ? 2.377 -1.438 8.711 1 88.75 212 ASN A C 1
ATOM 1668 O O . ASN A 1 212 ? 3.391 -1.83 8.125 1 88.75 212 ASN A O 1
ATOM 1672 N N . ARG A 1 213 ? 2.176 -1.57 10.023 1 81.62 213 ARG A N 1
ATOM 1673 C CA . ARG A 1 213 ? 3.064 -2.273 10.938 1 81.62 213 ARG A CA 1
ATOM 1674 C C . ARG A 1 213 ? 4.398 -1.547 11.078 1 81.62 213 ARG A C 1
ATOM 1676 O O . ARG A 1 213 ? 5.438 -2.18 11.273 1 81.62 213 ARG A O 1
ATOM 1683 N N . SER A 1 214 ? 4.387 -0.318 10.695 1 88.06 214 SER A N 1
ATOM 1684 C CA . SER A 1 214 ? 5.535 0.562 10.906 1 88.06 214 SER A CA 1
ATOM 1685 C C . SER A 1 214 ? 5.148 1.789 11.727 1 88.06 214 SER A C 1
ATOM 1687 O O . SER A 1 214 ? 3.967 2.1 11.867 1 88.06 214 SER A O 1
ATOM 1689 N N . GLU A 1 215 ? 6.168 2.398 12.273 1 90.38 215 GLU A N 1
ATOM 1690 C CA . GLU A 1 215 ? 5.973 3.654 12.992 1 90.38 215 GLU A CA 1
ATOM 1691 C C . GLU A 1 215 ? 6.836 4.766 12.406 1 90.38 215 GLU A C 1
ATOM 1693 O O . GLU A 1 215 ? 6.953 5.844 12.992 1 90.38 215 GLU A O 1
ATOM 1698 N N . ASN A 1 216 ? 7.465 4.441 11.336 1 96.12 216 ASN A N 1
ATOM 1699 C CA . ASN A 1 216 ? 8.43 5.371 10.75 1 96.12 216 ASN A CA 1
ATOM 1700 C C . ASN A 1 216 ? 7.852 6.094 9.539 1 96.12 216 ASN A C 1
ATOM 1702 O O . ASN A 1 216 ? 7.016 5.547 8.828 1 96.12 216 ASN A O 1
ATOM 1706 N N . PHE A 1 217 ? 8.281 7.316 9.367 1 97.88 217 PHE A N 1
ATOM 1707 C CA . PHE A 1 217 ? 7.918 8.078 8.18 1 97.88 217 PHE A CA 1
ATOM 1708 C C . PHE A 1 217 ? 9.078 8.133 7.191 1 97.88 217 PHE A C 1
ATOM 1710 O O . PHE A 1 217 ? 10.234 8.266 7.594 1 97.88 217 PHE A O 1
ATOM 1717 N N . TYR A 1 218 ? 8.711 8.102 5.914 1 96.81 218 TYR A N 1
ATOM 1718 C CA . TYR A 1 218 ? 9.703 8.203 4.848 1 96.81 218 TYR A CA 1
ATOM 1719 C C . TYR A 1 218 ? 9.219 9.125 3.736 1 96.81 218 TYR A C 1
ATOM 1721 O O . TYR A 1 218 ? 8.016 9.359 3.596 1 96.81 218 TYR A O 1
ATOM 1729 N N . SER A 1 219 ? 10.062 9.703 3.045 1 97.06 219 SER A N 1
ATOM 1730 C CA . SER A 1 219 ? 9.875 10.414 1.786 1 97.06 219 SER A CA 1
ATOM 1731 C C . SER A 1 219 ? 11.078 10.242 0.865 1 97.06 219 SER A C 1
ATOM 1733 O O . SER A 1 219 ? 12.164 9.898 1.32 1 97.06 219 SER A O 1
ATOM 1735 N N . PRO A 1 220 ? 10.891 10.406 -0.466 1 93 220 PRO A N 1
ATOM 1736 C CA . PRO A 1 220 ? 11.977 10.141 -1.417 1 93 220 PRO A CA 1
ATOM 1737 C C . PRO A 1 220 ? 13.203 11.008 -1.171 1 93 220 PRO A C 1
ATOM 1739 O O . PRO A 1 220 ? 14.328 10.594 -1.481 1 93 220 PRO A O 1
ATOM 1742 N N . ASP A 1 221 ? 13.07 12.164 -0.594 1 94.38 221 ASP A N 1
ATOM 1743 C CA . ASP A 1 221 ? 14.188 13.094 -0.455 1 94.38 221 ASP A CA 1
ATOM 1744 C C . ASP A 1 221 ? 14.367 13.523 1 1 94.38 221 ASP A C 1
ATOM 1746 O O . ASP A 1 221 ? 14.859 14.617 1.274 1 94.38 221 ASP A O 1
ATOM 1750 N N . MET A 1 222 ? 13.945 12.68 1.905 1 96.38 222 MET A N 1
ATOM 1751 C CA . MET A 1 222 ? 14.102 13.016 3.318 1 96.38 222 MET A CA 1
ATOM 1752 C C . MET A 1 222 ? 15.57 13.211 3.668 1 96.38 222 MET A C 1
ATOM 1754 O O . MET A 1 222 ? 16.453 12.672 2.998 1 96.38 222 MET A O 1
ATOM 1758 N N . ALA A 1 223 ? 15.836 14.031 4.672 1 97.19 223 ALA A N 1
ATOM 1759 C CA . ALA A 1 223 ? 17.188 14.305 5.133 1 97.19 223 ALA A CA 1
ATOM 1760 C C . ALA A 1 223 ? 17.297 14.148 6.645 1 97.19 223 ALA A C 1
ATOM 1762 O O . ALA A 1 223 ? 16.375 14.5 7.383 1 97.19 223 ALA A O 1
ATOM 1763 N N . GLU A 1 224 ? 18.422 13.617 7.02 1 96.56 224 GLU A N 1
ATOM 1764 C CA . GLU A 1 224 ? 18.688 13.539 8.453 1 96.56 224 GLU A CA 1
ATOM 1765 C C . GLU A 1 224 ? 19.156 14.883 9.008 1 96.56 224 GLU A C 1
ATOM 1767 O O . GLU A 1 224 ? 19.953 15.57 8.375 1 96.56 224 GLU A O 1
ATOM 1772 N N . VAL A 1 225 ? 18.656 15.297 10.133 1 96.81 225 VAL A N 1
ATOM 1773 C CA . VAL A 1 225 ? 19.109 16.5 10.812 1 96.81 225 VAL A CA 1
ATOM 1774 C C . VAL A 1 225 ? 19.562 16.156 12.227 1 96.81 225 VAL A C 1
ATOM 1776 O O . VAL A 1 225 ? 19.219 15.094 12.75 1 96.81 225 VAL A O 1
ATOM 1779 N N . SER A 1 226 ? 20.328 17.047 12.758 1 94.5 226 SER A N 1
ATOM 1780 C CA . SER A 1 226 ? 20.828 16.828 14.117 1 94.5 226 SER A CA 1
ATOM 1781 C C . SER A 1 226 ? 19.688 16.828 15.125 1 94.5 226 SER A C 1
ATOM 1783 O O . SER A 1 226 ? 18.719 17.594 14.992 1 94.5 226 SER A O 1
ATOM 1785 N N . GLN A 1 227 ? 19.859 16.062 16.125 1 90.69 227 GLN A N 1
ATOM 1786 C CA . GLN A 1 227 ? 18.844 16.016 17.172 1 90.69 227 GLN A CA 1
ATOM 1787 C C . GLN A 1 227 ? 19.031 17.156 18.172 1 90.69 227 GLN A C 1
ATOM 1789 O O . GLN A 1 227 ? 18.156 17.422 18.984 1 90.69 227 GLN A O 1
ATOM 1794 N N . GLU A 1 228 ? 20.188 17.703 18.094 1 90.44 228 GLU A N 1
ATOM 1795 C CA . GLU A 1 228 ? 20.469 18.906 18.859 1 90.44 228 GLU A CA 1
ATOM 1796 C C . GLU A 1 228 ? 20.844 20.062 17.953 1 90.44 228 GLU A C 1
ATOM 1798 O O . GLU A 1 228 ? 21.719 19.938 17.094 1 90.44 228 GLU A O 1
ATOM 1803 N N . ASN A 1 229 ? 20.156 21.141 18.125 1 90.69 229 ASN A N 1
ATOM 1804 C CA . ASN A 1 229 ? 20.375 22.328 17.297 1 90.69 229 ASN A CA 1
ATOM 1805 C C . ASN A 1 229 ? 20.172 22.016 15.812 1 90.69 229 ASN A C 1
ATOM 1807 O O . ASN A 1 229 ? 21.062 22.266 14.992 1 90.69 229 ASN A O 1
ATOM 1811 N N . ALA A 1 230 ? 19.047 21.531 15.516 1 91.19 230 ALA A N 1
ATOM 1812 C CA . ALA A 1 230 ? 18.719 21.109 14.164 1 91.19 230 ALA A CA 1
ATOM 1813 C C . ALA A 1 230 ? 18.781 22.266 13.18 1 91.19 230 ALA A C 1
ATOM 1815 O O . ALA A 1 230 ? 18.281 23.359 13.469 1 91.19 230 ALA A O 1
ATOM 1816 N N . VAL A 1 231 ? 19.5 22.016 12.047 1 89.69 231 VAL A N 1
ATOM 1817 C CA . VAL A 1 231 ? 19.609 22.969 10.953 1 89.69 231 VAL A CA 1
ATOM 1818 C C . VAL A 1 231 ? 19.344 22.266 9.625 1 89.69 231 VAL A C 1
ATOM 1820 O O . VAL A 1 231 ? 19.688 21.094 9.469 1 89.69 231 VAL A O 1
ATOM 1823 N N . PHE A 1 232 ? 18.703 23.016 8.742 1 91.12 232 PHE A N 1
ATOM 1824 C CA . PHE A 1 232 ? 18.422 22.516 7.402 1 91.12 232 PHE A CA 1
ATOM 1825 C C . PHE A 1 232 ? 18.219 23.656 6.426 1 91.12 232 PHE A C 1
ATOM 1827 O O . PHE A 1 232 ? 17.484 24.609 6.727 1 91.12 232 PHE A O 1
ATOM 1834 N N . GLU A 1 233 ? 18.953 23.781 5.32 1 87 233 GLU A N 1
ATOM 1835 C CA . GLU A 1 233 ? 18.844 24.875 4.371 1 87 233 GLU A CA 1
ATOM 1836 C C . GLU A 1 233 ? 17.5 24.859 3.643 1 87 233 GLU A C 1
ATOM 1838 O O . GLU A 1 233 ? 16.859 25.891 3.457 1 87 233 GLU A O 1
ATOM 1843 N N . GLY A 1 234 ? 16.953 23.766 3.434 1 87.25 234 GLY A N 1
ATOM 1844 C CA . GLY A 1 234 ? 15.688 23.547 2.756 1 87.25 234 GLY A CA 1
ATOM 1845 C C . GLY A 1 234 ? 15.516 24.391 1.509 1 87.25 234 GLY A C 1
ATOM 1846 O O . GLY A 1 234 ? 16.438 25.109 1.105 1 87.25 234 GLY A O 1
ATOM 1847 N N . LYS A 1 235 ? 14.336 24.234 0.747 1 89.44 235 LYS A N 1
ATOM 1848 C CA . LYS A 1 235 ? 13.93 25.031 -0.416 1 89.44 235 LYS A CA 1
ATOM 1849 C C . LYS A 1 235 ? 12.641 25.797 -0.133 1 89.44 235 LYS A C 1
ATOM 1851 O O . LYS A 1 235 ? 11.703 25.25 0.463 1 89.44 235 LYS A O 1
ATOM 1856 N N . SER A 1 236 ? 12.688 27.062 -0.522 1 87.75 236 SER A N 1
ATOM 1857 C CA . SER A 1 236 ? 11.492 27.875 -0.321 1 87.75 236 SER A CA 1
ATOM 1858 C C . SER A 1 236 ? 10.352 27.422 -1.23 1 87.75 236 SER A C 1
ATOM 1860 O O . SER A 1 236 ? 10.586 27.031 -2.377 1 87.75 236 SER A O 1
ATOM 1862 N N . SER A 1 237 ? 9.234 27.562 -0.643 1 81.75 237 SER A N 1
ATOM 1863 C CA . SER A 1 237 ? 8.031 27.25 -1.401 1 81.75 237 SER A CA 1
ATOM 1864 C C . SER A 1 237 ? 7.828 28.219 -2.555 1 81.75 237 SER A C 1
ATOM 1866 O O . SER A 1 237 ? 7.973 29.438 -2.379 1 81.75 237 SER A O 1
ATOM 1868 N N . GLY A 1 238 ? 7.914 27.875 -3.793 1 67.5 238 GLY A N 1
ATOM 1869 C CA . GLY A 1 238 ? 7.887 28.75 -4.961 1 67.5 238 GLY A CA 1
ATOM 1870 C C . GLY A 1 238 ? 6.488 29.156 -5.367 1 67.5 238 GLY A C 1
ATOM 1871 O O . GLY A 1 238 ? 6.305 29.859 -6.363 1 67.5 238 GLY A O 1
ATOM 1872 N N . GLY A 1 239 ? 5.559 28.984 -4.578 1 67.44 239 GLY A N 1
ATOM 1873 C CA . GLY A 1 239 ? 4.223 29.203 -5.109 1 67.4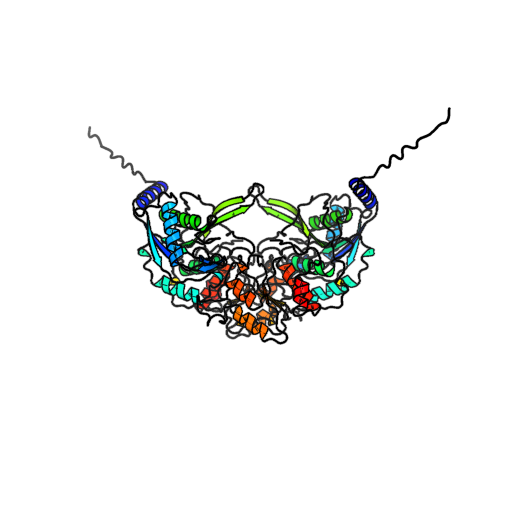4 239 GLY A CA 1
ATOM 1874 C C . GLY A 1 239 ? 3.799 30.656 -5.09 1 67.44 239 GLY A C 1
ATOM 1875 O O . GLY A 1 239 ? 4.254 31.438 -4.246 1 67.44 239 GLY A O 1
ATOM 1876 N N . GLU A 1 240 ? 3.404 31.234 -6.316 1 65.44 240 GLU A N 1
ATOM 1877 C CA . GLU A 1 240 ? 2.984 32.625 -6.449 1 65.44 240 GLU A CA 1
ATOM 1878 C C . GLU A 1 240 ? 1.656 32.875 -5.738 1 65.44 240 GLU A C 1
ATOM 1880 O O . GLU A 1 240 ? 1.338 34 -5.383 1 65.44 240 GLU A O 1
ATOM 1885 N N . ARG A 1 241 ? 0.949 31.766 -5.516 1 70.38 241 ARG A N 1
ATOM 1886 C CA . ARG A 1 241 ? -0.42 31.969 -5.047 1 70.38 241 ARG A CA 1
ATOM 1887 C C . ARG A 1 241 ? -0.743 31.031 -3.891 1 70.38 241 ARG A C 1
ATOM 1889 O O . ARG A 1 241 ? -0.497 29.828 -3.977 1 70.38 241 ARG A O 1
ATOM 1896 N N . MET A 1 242 ? -1.179 31.812 -2.775 1 83.62 242 MET A N 1
ATOM 1897 C CA . MET A 1 242 ? -1.686 31.016 -1.663 1 83.62 242 MET A CA 1
ATOM 1898 C C . MET A 1 242 ? -3.154 30.656 -1.874 1 83.62 242 MET A C 1
ATOM 1900 O O . MET A 1 242 ? -4.023 31.531 -1.8 1 83.62 242 MET A O 1
ATOM 1904 N N . TYR A 1 243 ? -3.443 29.406 -2.109 1 90.88 243 TYR A N 1
ATOM 1905 C CA . TYR A 1 243 ? -4.789 28.906 -2.377 1 90.88 243 TYR A CA 1
ATOM 1906 C C . TYR A 1 243 ? -5.617 28.859 -1.099 1 90.88 243 TYR A C 1
ATOM 1908 O O . TYR A 1 243 ? -6.84 28.719 -1.148 1 90.88 243 TYR A O 1
ATOM 1916 N N . LEU A 1 244 ? -4.949 29.062 -0.014 1 93.69 244 LEU A N 1
ATOM 1917 C CA . LEU A 1 244 ? -5.613 29.016 1.285 1 93.69 244 LEU A CA 1
ATOM 1918 C C . LEU A 1 244 ? -6.785 29.984 1.329 1 93.69 244 LEU A C 1
ATOM 1920 O O . LEU A 1 244 ? -7.824 29.688 1.927 1 93.69 244 LEU A O 1
ATOM 1924 N N . TYR A 1 245 ? -6.652 31.078 0.621 1 93.75 245 TYR A N 1
ATOM 1925 C CA . TYR A 1 245 ? -7.633 32.156 0.756 1 93.75 245 TYR A CA 1
ATOM 1926 C C . TYR A 1 245 ? -8.664 32.094 -0.36 1 93.75 245 TYR A C 1
ATOM 1928 O O . TYR A 1 245 ? -9.562 32.938 -0.432 1 93.75 245 TYR A O 1
ATOM 1936 N N . HIS A 1 246 ? -8.586 31.078 -1.219 1 93 246 HIS A N 1
ATOM 1937 C CA . HIS A 1 246 ? -9.617 30.859 -2.227 1 93 246 HIS A CA 1
ATOM 1938 C C . HIS A 1 246 ? -10.922 30.406 -1.589 1 93 246 HIS A C 1
ATOM 1940 O O . HIS A 1 246 ? -10.922 29.859 -0.48 1 93 246 HIS A O 1
ATOM 1946 N N . ASP A 1 247 ? -11.938 30.781 -2.285 1 94.94 247 ASP A N 1
ATOM 1947 C CA . ASP A 1 247 ? -13.242 30.297 -1.837 1 94.94 247 ASP A CA 1
ATOM 1948 C C . ASP A 1 247 ? -13.539 28.906 -2.385 1 94.94 247 ASP A C 1
ATOM 1950 O O . ASP A 1 247 ? -13.781 28.75 -3.582 1 94.94 247 ASP A O 1
ATOM 1954 N N . PHE A 1 248 ? -13.508 27.906 -1.517 1 96.81 248 PHE A N 1
ATOM 1955 C CA . PHE A 1 248 ? -13.781 26.516 -1.874 1 96.81 248 PHE A CA 1
ATOM 1956 C C . PHE A 1 248 ? -14.172 25.703 -0.642 1 96.81 248 PHE A C 1
ATOM 1958 O O . PHE A 1 248 ? -14.008 26.172 0.489 1 96.81 248 PHE A O 1
ATOM 1965 N N . GLU A 1 249 ? -14.75 24.578 -0.908 1 97.81 249 GLU A N 1
ATOM 1966 C CA . GLU A 1 249 ? -15.062 23.609 0.133 1 97.81 249 GLU A CA 1
ATOM 1967 C C . GLU A 1 249 ? -14.719 22.188 -0.315 1 97.81 249 GLU A C 1
ATOM 1969 O O . GLU A 1 249 ? -15.102 21.766 -1.406 1 97.81 249 GLU A O 1
ATOM 1974 N N . LEU A 1 250 ? -13.969 21.547 0.54 1 98.12 250 LEU A N 1
ATOM 1975 C CA . LEU A 1 250 ? -13.617 20.172 0.233 1 98.12 250 LEU A CA 1
ATOM 1976 C C . LEU A 1 250 ? -14.812 19.25 0.449 1 98.12 250 LEU A C 1
ATOM 1978 O O . LEU A 1 250 ? -15.586 19.438 1.396 1 98.12 250 LEU A O 1
ATOM 1982 N N . SER A 1 251 ? -15.008 18.328 -0.393 1 97.44 251 SER A N 1
ATOM 1983 C CA . SER A 1 251 ? -16.031 17.297 -0.292 1 97.44 251 SER A CA 1
ATOM 1984 C C . SER A 1 251 ? -15.469 15.922 -0.667 1 97.44 251 SER A C 1
ATOM 1986 O O . SER A 1 251 ? -14.469 15.836 -1.384 1 97.44 251 SER A O 1
ATOM 1988 N N . PRO A 1 252 ? -16.016 14.867 -0.075 1 96.81 252 PRO A N 1
ATOM 1989 C CA . PRO A 1 252 ? -15.523 13.523 -0.38 1 96.81 252 PRO A CA 1
ATOM 1990 C C . PRO A 1 252 ? -15.945 13.039 -1.767 1 96.81 252 PRO A C 1
ATOM 1992 O O . PRO A 1 252 ? -16.672 12.055 -1.886 1 96.81 252 PRO A O 1
ATOM 1995 N N . CYS A 1 253 ? -15.344 13.578 -2.816 1 98 253 CYS A N 1
ATOM 1996 C CA . CYS A 1 253 ? -15.859 13.375 -4.168 1 98 253 CYS A CA 1
ATOM 1997 C C . CYS A 1 253 ? -14.859 12.602 -5.02 1 98 253 CYS A C 1
ATOM 1999 O O . CYS A 1 253 ? -15.086 12.383 -6.211 1 98 253 CYS A O 1
ATOM 2001 N N . VAL A 1 254 ? -13.727 12.211 -4.477 1 98.62 254 VAL A N 1
ATOM 2002 C CA . VAL A 1 254 ? -12.719 11.445 -5.211 1 98.62 254 VAL A CA 1
ATOM 2003 C C . VAL A 1 254 ? -12.695 10.008 -4.699 1 98.62 254 VAL A C 1
ATOM 2005 O O . VAL A 1 254 ? -12.539 9.766 -3.502 1 98.62 254 VAL A O 1
ATOM 2008 N N . LEU A 1 255 ? -12.93 9.07 -5.59 1 98.62 255 LEU A N 1
ATOM 2009 C CA . LEU A 1 255 ? -12.906 7.648 -5.258 1 98.62 255 LEU A CA 1
ATOM 2010 C C . LEU A 1 255 ? -11.531 7.051 -5.531 1 98.62 255 LEU A C 1
ATOM 2012 O O . LEU A 1 255 ? -10.992 7.191 -6.633 1 98.62 255 LEU A O 1
ATOM 2016 N N . ARG A 1 256 ? -10.945 6.445 -4.527 1 98.44 256 ARG A N 1
ATOM 2017 C CA . ARG A 1 256 ? -9.688 5.734 -4.699 1 98.44 256 ARG A CA 1
ATOM 2018 C C . ARG A 1 256 ? -9.914 4.23 -4.824 1 98.44 256 ARG A C 1
ATOM 2020 O O . ARG A 1 256 ? -10.688 3.652 -4.059 1 98.44 256 ARG A O 1
ATOM 2027 N N . ILE A 1 257 ? -9.273 3.643 -5.809 1 98.25 257 ILE A N 1
ATOM 2028 C CA . ILE A 1 257 ? -9.367 2.207 -6.047 1 98.25 257 ILE A CA 1
ATOM 2029 C C . ILE A 1 257 ? -7.965 1.606 -6.152 1 98.25 257 ILE A C 1
ATOM 2031 O O . ILE A 1 257 ? -7.07 2.207 -6.75 1 98.25 257 ILE A O 1
ATOM 2035 N N . ILE A 1 258 ? -7.738 0.459 -5.539 1 97.06 258 ILE A N 1
ATOM 2036 C CA . ILE A 1 258 ? -6.5 -0.287 -5.727 1 97.06 258 ILE A CA 1
ATOM 2037 C C . ILE A 1 258 ? -6.77 -1.53 -6.57 1 97.06 258 ILE A C 1
ATOM 2039 O O . ILE A 1 258 ? -7.848 -2.123 -6.488 1 97.06 258 ILE A O 1
ATOM 2043 N N . PRO A 1 259 ? -5.809 -1.926 -7.363 1 96.56 259 PRO A N 1
ATOM 2044 C CA . PRO A 1 259 ? -5.992 -3.164 -8.125 1 96.56 259 PRO A CA 1
ATOM 2045 C C . PRO A 1 259 ? -5.707 -4.414 -7.297 1 96.56 259 PRO A C 1
ATOM 2047 O O . PRO A 1 259 ? -4.875 -4.379 -6.387 1 96.56 259 PRO A O 1
ATOM 2050 N N . TYR A 1 260 ? -6.367 -5.484 -7.547 1 97.69 260 TYR A N 1
ATOM 2051 C CA . TYR A 1 260 ? -6.133 -6.812 -6.992 1 97.69 260 TYR A CA 1
ATOM 2052 C C . TYR A 1 260 ? -6.809 -7.883 -7.836 1 97.69 260 TYR A C 1
ATOM 2054 O O . TYR A 1 260 ? -7.742 -7.594 -8.586 1 97.69 260 TYR A O 1
ATOM 2062 N N . VAL A 1 261 ? -6.297 -9.07 -7.734 1 97.62 261 VAL A N 1
ATOM 2063 C CA . VAL A 1 261 ? -6.895 -10.164 -8.492 1 97.62 261 VAL A CA 1
ATOM 2064 C C . VAL A 1 261 ? -8.305 -10.438 -7.984 1 97.62 261 VAL A C 1
ATOM 2066 O O . VAL A 1 261 ? -8.516 -10.672 -6.793 1 97.62 261 VAL A O 1
ATOM 2069 N N . GLY A 1 262 ? -9.258 -10.43 -8.867 1 96.62 262 GLY A N 1
ATOM 2070 C CA . GLY A 1 262 ? -10.633 -10.656 -8.461 1 96.62 262 GLY A CA 1
ATOM 2071 C C . GLY A 1 262 ? -11.398 -9.375 -8.172 1 96.62 262 GLY A C 1
ATOM 2072 O O . GLY A 1 262 ? -12.469 -9.406 -7.566 1 96.62 262 GLY A O 1
ATOM 2073 N N . ILE A 1 263 ? -10.812 -8.273 -8.477 1 97.25 263 ILE A N 1
ATOM 2074 C CA . ILE A 1 263 ? -11.547 -7.012 -8.375 1 97.25 263 ILE A CA 1
ATOM 2075 C C . ILE A 1 263 ? -12.773 -7.055 -9.273 1 97.25 263 ILE A C 1
ATOM 2077 O O . ILE A 1 263 ? -12.734 -7.625 -10.367 1 97.25 263 ILE A O 1
ATOM 2081 N N . ASP A 1 264 ? -13.859 -6.562 -8.828 1 97.25 264 ASP A N 1
ATOM 2082 C CA . ASP A 1 264 ? -15.086 -6.367 -9.602 1 97.25 264 ASP A CA 1
ATOM 2083 C C . ASP A 1 264 ? -15.523 -4.906 -9.578 1 97.25 264 ASP A C 1
ATOM 2085 O O . ASP A 1 264 ? -15.945 -4.395 -8.539 1 97.25 264 ASP A O 1
ATOM 2089 N N . TYR A 1 265 ? -15.469 -4.254 -10.727 1 96.75 265 TYR A N 1
ATOM 2090 C CA . TYR A 1 265 ? -15.703 -2.816 -10.789 1 96.75 265 TYR A CA 1
ATOM 2091 C C . TYR A 1 265 ? -17.188 -2.496 -10.617 1 96.75 265 TYR A C 1
ATOM 2093 O O . TYR A 1 265 ? -17.547 -1.337 -10.422 1 96.75 265 TYR A O 1
ATOM 2101 N N . GLU A 1 266 ? -18.031 -3.498 -10.586 1 96.38 266 GLU A N 1
ATOM 2102 C CA . GLU A 1 266 ? -19.453 -3.295 -10.281 1 96.38 266 GLU A CA 1
ATOM 2103 C C . GLU A 1 266 ? -19.656 -3.016 -8.797 1 96.38 266 GLU A C 1
ATOM 2105 O O . GLU A 1 266 ? -20.75 -2.592 -8.391 1 96.38 266 GLU A O 1
ATOM 2110 N N . HIS A 1 267 ? -18.641 -3.281 -8.016 1 97.62 267 HIS A N 1
ATOM 2111 C CA . HIS A 1 267 ? -18.734 -3.043 -6.582 1 97.62 267 HIS A CA 1
ATOM 2112 C C . HIS A 1 267 ? -18.578 -1.561 -6.258 1 97.62 267 HIS A C 1
ATOM 2114 O O . HIS A 1 267 ? -18.641 -1.166 -5.09 1 97.62 267 HIS A O 1
ATOM 2120 N N . TYR A 1 268 ? -18.406 -0.703 -7.207 1 97.56 268 TYR A N 1
ATOM 2121 C CA . TYR A 1 268 ? -18.219 0.729 -6.996 1 97.56 268 TYR A CA 1
ATOM 2122 C C . TYR A 1 268 ? -19.391 1.514 -7.57 1 97.56 268 TYR A C 1
ATOM 2124 O O . TYR A 1 268 ? -19.906 1.189 -8.648 1 97.56 268 TYR A O 1
ATOM 2132 N N . CYS A 1 269 ? -19.828 2.48 -6.828 1 95.62 269 CYS A N 1
ATOM 2133 C CA . CYS A 1 269 ? -20.922 3.365 -7.211 1 95.62 269 CYS A CA 1
ATOM 2134 C C . CYS A 1 269 ? -20.391 4.734 -7.625 1 95.62 269 CYS A C 1
ATOM 2136 O O . CYS A 1 269 ? -19.562 5.32 -6.934 1 95.62 269 CYS A O 1
ATOM 2138 N N . MET A 1 270 ? -20.922 5.277 -8.688 1 94.5 270 MET A N 1
ATOM 2139 C CA . MET A 1 270 ? -20.391 6.516 -9.258 1 94.5 270 MET A CA 1
ATOM 2140 C C . MET A 1 270 ? -21.125 7.73 -8.703 1 94.5 270 MET A C 1
ATOM 2142 O O . MET A 1 270 ? -20.734 8.867 -8.953 1 94.5 270 MET A O 1
ATOM 2146 N N . LYS A 1 271 ? -22.125 7.457 -7.988 1 92.88 271 LYS A N 1
ATOM 2147 C CA . LYS A 1 271 ? -22.891 8.586 -7.469 1 92.88 271 LYS A CA 1
ATOM 2148 C C . LYS A 1 271 ? -22.031 9.461 -6.562 1 92.88 271 LYS A C 1
ATOM 2150 O O . LYS A 1 271 ? -21.422 8.977 -5.617 1 92.88 271 LYS A O 1
ATOM 2155 N N . GLY A 1 272 ? -22 10.766 -6.883 1 94.75 272 GLY A N 1
ATOM 2156 C CA . GLY A 1 272 ? -21.281 11.711 -6.055 1 94.75 272 GLY A CA 1
ATOM 2157 C C . GLY A 1 272 ? -19.781 11.727 -6.32 1 94.75 272 GLY A C 1
ATOM 2158 O O . GLY A 1 272 ? -19.047 12.484 -5.691 1 94.75 272 GLY A O 1
ATOM 2159 N N . VAL A 1 273 ? -19.328 10.906 -7.281 1 97.88 273 VAL A N 1
ATOM 2160 C CA . VAL A 1 273 ? -17.906 10.836 -7.613 1 97.88 273 VAL A CA 1
ATOM 2161 C C . VAL A 1 273 ? -17.578 11.844 -8.711 1 97.88 273 VAL A C 1
ATOM 2163 O O . VAL A 1 273 ? -18.25 11.898 -9.734 1 97.88 273 VAL A O 1
ATOM 2166 N N . LYS A 1 274 ? -16.562 12.695 -8.461 1 98 274 LYS A N 1
ATOM 2167 C CA . LYS A 1 274 ? -16.156 13.688 -9.445 1 98 274 LYS A CA 1
ATOM 2168 C C . LYS A 1 274 ? -14.875 13.25 -10.164 1 98 274 LYS A C 1
ATOM 2170 O O . LYS A 1 274 ? -14.578 13.727 -11.258 1 98 274 LYS A O 1
ATOM 2175 N N . ALA A 1 275 ? -14.117 12.406 -9.578 1 98.62 275 ALA A N 1
ATOM 2176 C CA . ALA A 1 275 ? -12.898 11.844 -10.164 1 98.62 275 ALA A CA 1
ATOM 2177 C C . ALA A 1 275 ? -12.547 10.508 -9.508 1 98.62 275 ALA A C 1
ATOM 2179 O O . ALA A 1 275 ? -12.898 10.266 -8.352 1 98.62 275 ALA A O 1
ATOM 2180 N N . ILE A 1 276 ? -11.922 9.641 -10.242 1 98.62 276 ILE A N 1
ATOM 2181 C CA . ILE A 1 276 ? -11.414 8.383 -9.711 1 98.62 276 ILE A CA 1
ATOM 2182 C C . ILE A 1 276 ? -9.891 8.352 -9.789 1 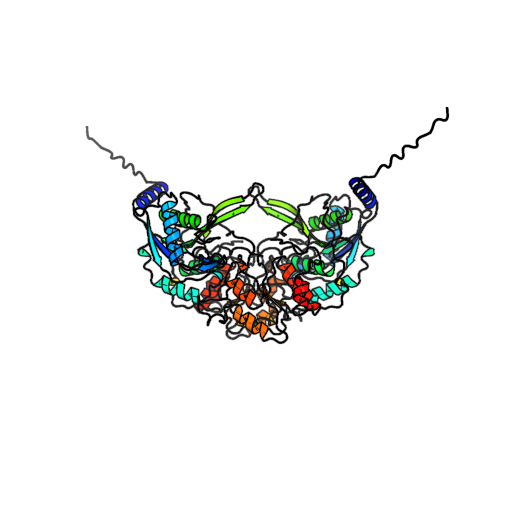98.62 276 ILE A C 1
ATOM 2184 O O . ILE A 1 276 ? -9.312 8.75 -10.805 1 98.62 276 ILE A O 1
ATOM 2188 N N . LEU A 1 277 ? -9.242 8.078 -8.703 1 98.62 277 LEU A N 1
ATOM 2189 C CA . LEU A 1 277 ? -7.82 7.762 -8.656 1 98.62 277 LEU A CA 1
ATOM 2190 C C . LEU A 1 277 ? -7.605 6.262 -8.492 1 98.62 277 LEU A C 1
ATOM 2192 O O . LEU A 1 277 ? -7.848 5.711 -7.418 1 98.62 277 LEU A O 1
ATOM 2196 N N . HIS A 1 278 ? -7.195 5.625 -9.547 1 98 278 HIS A N 1
ATOM 2197 C CA . HIS A 1 278 ? -6.973 4.184 -9.578 1 98 278 HIS A CA 1
ATOM 2198 C C . HIS A 1 278 ? -5.488 3.854 -9.484 1 98 278 HIS A C 1
ATOM 2200 O O . HIS A 1 278 ? -4.676 4.395 -10.234 1 98 278 HIS A O 1
ATOM 2206 N N . GLY A 1 279 ? -5.152 3.002 -8.5 1 96.56 279 GLY A N 1
ATOM 2207 C CA . GLY A 1 279 ? -3.781 2.521 -8.438 1 96.56 279 GLY A CA 1
ATOM 2208 C C . GLY A 1 279 ? -3.428 1.572 -9.562 1 96.56 279 GLY A C 1
ATOM 2209 O O . GLY A 1 279 ? -4.305 1.125 -10.305 1 96.56 279 GLY A O 1
ATOM 2210 N N . THR A 1 280 ? -2.135 1.287 -9.688 1 95.25 280 THR A N 1
ATOM 2211 C CA . THR A 1 280 ? -1.615 0.312 -10.641 1 95.25 280 THR A CA 1
ATOM 2212 C C . THR A 1 280 ? -0.741 -0.72 -9.93 1 95.25 280 THR A C 1
ATOM 2214 O O . THR A 1 280 ? -0.36 -0.531 -8.773 1 95.25 280 THR A O 1
ATOM 2217 N N . TYR A 1 281 ? -0.522 -1.828 -10.547 1 94.44 281 TYR A N 1
ATOM 2218 C CA . TYR A 1 281 ? 0.534 -2.709 -10.062 1 94.44 281 TYR A CA 1
ATOM 2219 C C . TYR A 1 281 ? 1.903 -2.061 -10.227 1 94.44 281 TYR A C 1
ATOM 2221 O O . TYR A 1 281 ? 2.018 -0.969 -10.789 1 94.44 281 TYR A O 1
ATOM 2229 N N . HIS A 1 282 ? 2.938 -2.715 -9.711 1 92.5 282 HIS A N 1
ATOM 2230 C CA . HIS A 1 282 ? 4.254 -2.1 -9.586 1 92.5 282 HIS A CA 1
ATOM 2231 C C . HIS A 1 282 ? 4.801 -1.688 -10.945 1 92.5 282 HIS A C 1
ATOM 2233 O O . HIS A 1 282 ? 5.602 -0.757 -11.047 1 92.5 282 HIS A O 1
ATOM 2239 N N . SER A 1 283 ? 4.332 -2.281 -12.031 1 89.38 283 SER A N 1
ATOM 2240 C CA . SER A 1 283 ? 4.824 -2.014 -13.383 1 89.38 283 SER A CA 1
ATOM 2241 C C . SER A 1 283 ? 3.934 -1.01 -14.109 1 89.38 283 SER A C 1
ATOM 2243 O O . SER A 1 283 ? 3.967 -0.915 -15.336 1 89.38 283 SER A O 1
ATOM 2245 N N . SER A 1 284 ? 3.062 -0.295 -13.43 1 90.44 284 SER A N 1
ATOM 2246 C CA . SER A 1 284 ? 2.129 0.678 -13.984 1 90.44 284 SER A CA 1
ATOM 2247 C C . SER A 1 284 ? 1.06 -0.004 -14.828 1 90.44 284 SER A C 1
ATOM 2249 O O . SER A 1 284 ? 0.695 0.493 -15.898 1 90.44 284 SER A O 1
ATOM 2251 N N . THR A 1 285 ? 0.621 -1.176 -14.336 1 90.88 285 THR A N 1
ATOM 2252 C CA . THR A 1 285 ? -0.317 -1.974 -15.117 1 90.88 285 THR A CA 1
ATOM 2253 C C . THR A 1 285 ? -1.565 -2.295 -14.305 1 90.88 285 THR A C 1
ATOM 2255 O O . THR A 1 285 ? -1.603 -2.057 -13.094 1 90.88 285 THR A O 1
ATOM 2258 N N . MET A 1 286 ? -2.609 -2.701 -14.938 1 91.31 286 MET A N 1
ATOM 2259 C CA . MET A 1 286 ? -3.869 -3.195 -14.391 1 91.31 286 MET A CA 1
ATOM 2260 C C . MET A 1 286 ? -4.562 -4.133 -15.367 1 91.31 286 MET A C 1
ATOM 2262 O O . MET A 1 286 ? -4.145 -4.254 -16.531 1 91.31 286 MET A O 1
ATOM 2266 N N . ALA A 1 287 ? -5.539 -4.73 -14.914 1 91.94 287 ALA A N 1
ATOM 2267 C CA . ALA A 1 287 ? -6.242 -5.668 -15.789 1 91.94 287 ALA A CA 1
ATOM 2268 C C . ALA A 1 287 ? -7.059 -4.93 -16.844 1 91.94 287 ALA A C 1
ATOM 2270 O O . ALA A 1 287 ? -7.922 -4.117 -16.516 1 91.94 287 ALA A O 1
ATOM 2271 N N . VAL A 1 288 ? -6.773 -5.211 -18.094 1 88.81 288 VAL A N 1
ATOM 2272 C CA . VAL A 1 288 ? -7.488 -4.574 -19.188 1 88.81 288 VAL A CA 1
ATOM 2273 C C . VAL A 1 288 ? -8.148 -5.641 -20.062 1 88.81 288 VAL A C 1
ATOM 2275 O O . VAL A 1 288 ? -9.164 -5.383 -20.703 1 88.81 288 VAL A O 1
ATOM 2278 N N . THR A 1 289 ? -7.449 -6.777 -20.172 1 79.38 289 THR A N 1
ATOM 2279 C CA . THR A 1 289 ? -7.922 -7.867 -21.016 1 79.38 289 THR A CA 1
ATOM 2280 C C . THR A 1 289 ? -7.781 -9.211 -20.297 1 79.38 289 THR A C 1
ATOM 2282 O O . THR A 1 289 ? -6.848 -9.969 -20.578 1 79.38 289 THR A O 1
ATOM 2285 N N . PRO A 1 290 ? -8.703 -9.5 -19.531 1 68.88 290 PRO A N 1
ATOM 2286 C CA . PRO A 1 290 ? -8.523 -10.719 -18.734 1 68.88 290 PRO A CA 1
ATOM 2287 C C . PRO A 1 290 ? -8.352 -11.969 -19.594 1 68.88 290 PRO A C 1
ATOM 2289 O O . PRO A 1 290 ? -7.789 -12.969 -19.125 1 68.88 290 PRO A O 1
ATOM 2292 N N . TYR A 1 291 ? -8.758 -11.906 -20.828 1 67.38 291 TYR A N 1
ATOM 2293 C CA . TYR A 1 291 ? -8.594 -13.047 -21.719 1 67.38 291 TYR A CA 1
ATOM 2294 C C . TYR A 1 291 ? -7.914 -12.633 -23.016 1 67.38 291 TYR A C 1
ATOM 2296 O O . TYR A 1 291 ? -8.438 -11.789 -23.75 1 67.38 291 TYR A O 1
ATOM 2304 N N . LYS A 1 292 ? -6.66 -13.141 -23.047 1 66.44 292 LYS A N 1
ATOM 2305 C CA . LYS A 1 292 ? -5.828 -12.758 -24.188 1 66.44 292 LYS A CA 1
ATOM 2306 C C . LYS A 1 292 ? -6.613 -12.828 -25.5 1 66.44 292 LYS A C 1
ATOM 2308 O O . LYS A 1 292 ? -7.344 -13.789 -25.734 1 66.44 292 LYS A O 1
ATOM 2313 N N . ASP A 1 293 ? -6.477 -11.82 -26.312 1 59.19 293 ASP A N 1
ATOM 2314 C CA . ASP A 1 293 ? -6.949 -11.789 -27.688 1 59.19 293 ASP A CA 1
ATOM 2315 C C . ASP A 1 293 ? -8.477 -11.797 -27.75 1 59.19 293 ASP A C 1
ATOM 2317 O O . ASP A 1 293 ? -9.062 -12.141 -28.781 1 59.19 293 ASP A O 1
ATOM 2321 N N . ASP A 1 294 ? -9.086 -11.789 -26.578 1 67.19 294 ASP A N 1
ATOM 2322 C CA . ASP A 1 294 ? -10.539 -11.758 -26.625 1 67.19 294 ASP A CA 1
ATOM 2323 C C . ASP A 1 294 ? -11.078 -10.367 -26.281 1 67.19 294 ASP A C 1
ATOM 2325 O O . ASP A 1 294 ? -11.359 -10.086 -25.109 1 67.19 294 ASP A O 1
ATOM 2329 N N . GLU A 1 295 ? -11.195 -9.648 -27.281 1 66.62 295 GLU A N 1
ATOM 2330 C CA . GLU A 1 295 ? -11.609 -8.258 -27.141 1 66.62 295 GLU A CA 1
ATOM 2331 C C . GLU A 1 295 ? -13.008 -8.156 -26.531 1 66.62 295 GLU A C 1
ATOM 2333 O O . GLU A 1 295 ? -13.344 -7.145 -25.922 1 66.62 295 GLU A O 1
ATOM 2338 N N . SER A 1 296 ? -13.773 -9.242 -26.734 1 66.69 296 SER A N 1
ATOM 2339 C CA . SER A 1 296 ? -15.141 -9.211 -26.219 1 66.69 296 SER A CA 1
ATOM 2340 C C . SER A 1 296 ? -15.172 -9.203 -24.703 1 66.69 296 SER A C 1
ATOM 2342 O O . SER A 1 296 ? -16.172 -8.812 -24.094 1 66.69 296 SER A O 1
ATOM 2344 N N . LYS A 1 297 ? -14.062 -9.57 -24.156 1 67.44 297 LYS A N 1
ATOM 2345 C CA . LYS A 1 297 ? -14.047 -9.688 -22.703 1 67.44 297 LYS A CA 1
ATOM 2346 C C . LYS A 1 297 ? -13.383 -8.469 -22.062 1 67.44 297 LYS A C 1
ATOM 2348 O O . LYS A 1 297 ? -13.125 -8.461 -20.859 1 67.44 297 LYS A O 1
ATOM 2353 N N . ARG A 1 298 ? -13.18 -7.477 -22.859 1 73.94 298 ARG A N 1
ATOM 2354 C CA . ARG A 1 298 ? -12.516 -6.273 -22.391 1 73.94 298 ARG A CA 1
ATOM 2355 C C . ARG A 1 298 ? -13.445 -5.438 -21.516 1 73.94 298 ARG A C 1
ATOM 2357 O O . ARG A 1 298 ? -12.992 -4.555 -20.781 1 73.94 298 ARG A O 1
ATOM 2364 N N . TYR A 1 299 ? -14.648 -5.914 -21.469 1 76.38 299 TYR A N 1
ATOM 2365 C CA . TYR A 1 299 ? -15.594 -5.094 -20.719 1 76.38 299 TYR A CA 1
ATOM 2366 C C . TYR A 1 299 ? -16.266 -5.906 -19.609 1 76.38 299 TYR A C 1
ATOM 2368 O O . TYR A 1 299 ? -17.344 -5.531 -19.125 1 76.38 299 TYR A O 1
ATOM 2376 N N . THR A 1 300 ? -15.547 -6.98 -19.281 1 86.81 300 THR A N 1
ATOM 2377 C CA . THR A 1 300 ? -16.047 -7.703 -18.125 1 86.81 300 THR A CA 1
ATOM 2378 C C . THR A 1 300 ? -15.82 -6.887 -16.844 1 86.81 300 THR A C 1
ATOM 2380 O O . THR A 1 300 ? -15.023 -5.953 -16.828 1 86.81 300 THR A O 1
ATOM 2383 N N . SER A 1 301 ? -16.531 -7.215 -15.797 1 91.5 301 SER A N 1
ATOM 2384 C CA . SER A 1 301 ? -16.547 -6.426 -14.562 1 91.5 301 SER A CA 1
ATOM 2385 C C . SER A 1 301 ? -15.18 -6.461 -13.883 1 91.5 301 SER A C 1
ATOM 2387 O O . SER A 1 301 ? -14.906 -5.668 -12.977 1 91.5 301 SER A O 1
ATOM 2389 N N . GLN A 1 302 ? -14.258 -7.32 -14.344 1 92.94 302 GLN A N 1
ATOM 2390 C CA . GLN A 1 302 ? -12.938 -7.406 -13.727 1 92.94 302 GLN A CA 1
ATOM 2391 C C . GLN A 1 302 ? -11.883 -6.707 -14.578 1 92.94 302 GLN A C 1
ATOM 2393 O O . GLN A 1 302 ? -10.688 -6.793 -14.289 1 92.94 302 GLN A O 1
ATOM 2398 N N . ALA A 1 303 ? -12.32 -6.039 -15.625 1 93.31 303 ALA A N 1
ATOM 2399 C CA . ALA A 1 303 ? -11.445 -5.25 -16.484 1 93.31 303 ALA A CA 1
ATOM 2400 C C . ALA A 1 303 ? -11.695 -3.756 -16.297 1 93.31 303 ALA A C 1
ATOM 2402 O O . ALA A 1 303 ? -12.844 -3.309 -16.266 1 93.31 303 ALA A O 1
ATOM 2403 N N . ILE A 1 304 ? -10.672 -3.027 -16.25 1 95 304 ILE A N 1
ATOM 2404 C CA . ILE A 1 304 ? -10.766 -1.61 -15.922 1 95 304 ILE A CA 1
ATOM 2405 C C . ILE A 1 304 ? -11.523 -0.867 -17.016 1 95 304 ILE A C 1
ATOM 2407 O O . ILE A 1 304 ? -12.062 0.216 -16.781 1 95 304 ILE A O 1
ATOM 2411 N N . LEU A 1 305 ? -11.578 -1.406 -18.234 1 93.88 305 LEU A N 1
ATOM 2412 C CA . LEU A 1 305 ? -12.305 -0.762 -19.312 1 93.88 305 LEU A CA 1
ATOM 2413 C C . LEU A 1 305 ? -13.797 -0.703 -19.016 1 93.88 305 LEU A C 1
ATOM 2415 O O . LEU A 1 305 ? -14.5 0.199 -19.484 1 93.88 305 LEU A O 1
ATOM 2419 N N . SER A 1 306 ? -14.273 -1.668 -18.219 1 94.38 306 SER A N 1
ATOM 2420 C CA . SER A 1 306 ? -15.664 -1.598 -17.781 1 94.38 306 SER A CA 1
ATOM 2421 C C . SER A 1 306 ? -15.898 -0.386 -16.891 1 94.38 306 SER A C 1
ATOM 2423 O O . SER A 1 306 ? -16.922 0.289 -17 1 94.38 306 SER A O 1
ATOM 2425 N N . LEU A 1 307 ? -14.977 -0.118 -16 1 96.19 307 LEU A N 1
ATOM 2426 C CA . LEU A 1 307 ? -15.039 1.076 -15.164 1 96.19 307 LEU A CA 1
ATOM 2427 C C . LEU A 1 307 ? -14.961 2.34 -16.016 1 96.19 307 LEU A C 1
ATOM 2429 O O . LEU A 1 307 ? -15.742 3.273 -15.828 1 96.19 307 LEU A O 1
ATOM 2433 N N . LYS A 1 308 ? -13.992 2.336 -16.922 1 95.75 308 LYS A N 1
ATOM 2434 C CA . LYS A 1 308 ? -13.797 3.49 -17.797 1 95.75 308 LYS A CA 1
ATOM 2435 C C . LYS A 1 308 ? -15.062 3.811 -18.578 1 95.75 308 LYS A C 1
ATOM 2437 O O . LYS A 1 308 ? -15.422 4.977 -18.734 1 95.75 308 LYS A O 1
ATOM 2442 N N . LYS A 1 309 ? -15.688 2.82 -19.094 1 94.88 309 LYS A N 1
ATOM 2443 C CA . LYS A 1 309 ? -16.938 2.998 -19.828 1 94.88 309 LYS A CA 1
ATOM 2444 C C . LYS A 1 309 ? -18 3.654 -18.969 1 94.88 309 LYS A C 1
ATOM 2446 O O . LYS A 1 309 ? -18.656 4.602 -19.391 1 94.88 309 LYS A O 1
ATOM 2451 N N . ARG A 1 310 ? -18.172 3.18 -17.797 1 96.06 310 ARG A N 1
ATOM 2452 C CA . ARG A 1 310 ? -19.156 3.744 -16.875 1 96.06 310 ARG A CA 1
ATOM 2453 C C . ARG A 1 310 ? -18.812 5.195 -16.531 1 96.06 310 ARG A C 1
ATOM 2455 O O . ARG A 1 310 ? -19.719 6.035 -16.422 1 96.06 310 ARG A O 1
ATOM 2462 N N . CYS A 1 311 ? -17.562 5.445 -16.328 1 96.69 311 CYS A N 1
ATOM 2463 C CA . CYS A 1 311 ? -17.109 6.812 -16.078 1 96.69 311 CYS A CA 1
ATOM 2464 C C . CYS A 1 311 ? -17.531 7.734 -17.219 1 96.69 311 CYS A C 1
ATOM 2466 O O . CYS A 1 311 ? -18.016 8.836 -16.984 1 96.69 311 CYS A O 1
ATOM 2468 N N . ASP A 1 312 ? -17.359 7.273 -18.438 1 96.06 312 ASP A N 1
ATOM 2469 C CA . ASP A 1 312 ? -17.641 8.062 -19.641 1 96.06 312 ASP A CA 1
ATOM 2470 C C . ASP A 1 312 ? -19.141 8.312 -19.797 1 96.06 312 ASP A C 1
ATOM 2472 O O . ASP A 1 312 ? -19.547 9.312 -20.391 1 96.06 312 ASP A O 1
ATOM 2476 N N . GLU A 1 313 ? -19.953 7.496 -19.234 1 96.19 313 GLU A N 1
ATOM 2477 C CA . GLU A 1 313 ? -21.406 7.57 -19.375 1 96.19 313 GLU A CA 1
ATOM 2478 C C . GLU A 1 313 ? -22.016 8.547 -18.359 1 96.19 313 GLU A C 1
ATOM 2480 O O . GLU A 1 313 ? -23.172 8.953 -18.5 1 96.19 313 GLU A O 1
ATOM 2485 N N . CYS A 1 314 ? -21.188 8.859 -17.422 1 95.5 314 CYS A N 1
ATOM 2486 C CA . CYS A 1 314 ? -21.656 9.844 -16.453 1 95.5 314 CYS A CA 1
ATOM 2487 C C . CYS A 1 314 ? -21.703 11.234 -17.062 1 95.5 314 CYS A C 1
ATOM 2489 O O . CYS A 1 314 ? -21.078 11.477 -18.10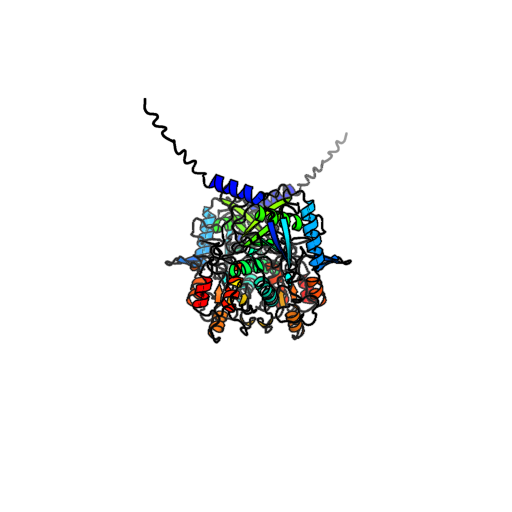9 1 95.5 314 CYS A O 1
ATOM 2491 N N . LYS A 1 315 ? -22.547 12.125 -16.469 1 92.81 315 LYS A N 1
ATOM 2492 C CA . LYS A 1 315 ? -22.656 13.516 -16.906 1 92.81 315 LYS A CA 1
ATOM 2493 C C . LYS A 1 315 ? -22.438 14.477 -15.742 1 92.81 315 LYS A C 1
ATOM 2495 O O . LYS A 1 315 ? -23.281 14.586 -14.852 1 92.81 315 LYS A O 1
ATOM 2500 N N . PRO A 1 316 ? -21.375 15.25 -15.836 1 93.5 316 PRO A N 1
ATOM 2501 C CA . PRO A 1 316 ? -20.234 15.164 -16.75 1 93.5 316 PRO A CA 1
ATOM 2502 C C . PRO A 1 316 ? -19.438 13.867 -16.594 1 93.5 316 PRO A C 1
ATOM 2504 O O . PRO A 1 316 ? -19.562 13.18 -15.57 1 93.5 316 PRO A O 1
ATOM 2507 N N . PRO A 1 317 ? -18.625 13.523 -17.625 1 95.94 317 PRO A N 1
ATOM 2508 C CA . PRO A 1 317 ? -17.797 12.32 -17.484 1 95.94 317 PRO A CA 1
ATOM 2509 C C . PRO A 1 317 ? -16.844 12.398 -16.297 1 95.94 317 PRO A C 1
ATOM 2511 O O . PRO A 1 317 ? -16.297 13.469 -16 1 95.94 317 PRO A O 1
ATOM 2514 N N . ILE A 1 318 ? -16.672 11.289 -15.672 1 97.69 318 ILE A N 1
ATOM 2515 C CA . ILE A 1 318 ? -15.773 11.203 -14.523 1 97.69 318 ILE A CA 1
ATOM 2516 C C . ILE A 1 318 ? -14.359 10.859 -15.008 1 97.69 318 ILE A C 1
ATOM 2518 O O . ILE A 1 318 ? -14.148 9.812 -15.633 1 97.69 318 ILE A O 1
ATOM 2522 N N . PRO A 1 319 ? -13.398 11.773 -14.805 1 98.19 319 PRO A N 1
ATOM 2523 C CA . PRO A 1 319 ? -12.023 11.445 -15.195 1 98.19 319 PRO A CA 1
ATOM 2524 C C . PRO A 1 319 ? -11.438 10.305 -14.383 1 98.19 319 PRO A C 1
ATOM 2526 O O . PRO A 1 319 ? -11.688 10.203 -13.18 1 98.19 319 PRO A O 1
ATOM 2529 N N . LEU A 1 320 ? -10.719 9.398 -15.07 1 97.62 320 LEU A N 1
ATOM 2530 C CA . LEU A 1 320 ? -10.023 8.266 -14.469 1 97.62 320 LEU A CA 1
ATOM 2531 C C . LEU A 1 320 ? -8.516 8.5 -14.469 1 97.62 320 LEU A C 1
ATOM 2533 O O . LEU A 1 320 ? -7.867 8.414 -15.516 1 97.62 320 LEU A O 1
ATOM 2537 N N . PHE A 1 321 ? -7.969 8.789 -13.281 1 97.56 321 PHE A N 1
ATOM 2538 C CA . PHE A 1 321 ? -6.531 8.984 -13.117 1 97.56 321 PHE A CA 1
ATOM 2539 C C . PHE A 1 321 ? -5.859 7.695 -12.656 1 97.56 321 PHE A C 1
ATOM 2541 O O . PHE A 1 321 ? -6.422 6.949 -11.852 1 97.56 321 PHE A O 1
ATOM 2548 N N . LEU A 1 322 ? -4.672 7.422 -13.203 1 95.69 322 LEU A N 1
ATOM 2549 C CA . LEU A 1 322 ? -3.857 6.277 -12.805 1 95.69 322 LEU A CA 1
ATOM 2550 C C . LEU A 1 322 ? -2.613 6.738 -12.055 1 95.69 322 LEU A C 1
ATOM 2552 O O . LEU A 1 322 ? -1.791 7.48 -12.594 1 95.69 322 LEU A O 1
ATOM 2556 N N . GLU A 1 323 ? -2.521 6.32 -10.828 1 94.31 323 GLU A N 1
ATOM 2557 C CA . GLU A 1 323 ? -1.352 6.734 -10.062 1 94.31 323 GLU A CA 1
ATOM 2558 C C . GLU A 1 323 ? -0.246 5.684 -10.133 1 94.31 323 GLU A C 1
ATOM 2560 O O . GLU A 1 323 ? -0.481 4.555 -10.57 1 94.31 323 GLU A O 1
ATOM 2565 N N . HIS A 1 324 ? 0.971 6.059 -9.68 1 88 324 HIS A N 1
ATOM 2566 C CA . HIS A 1 324 ? 2.182 5.246 -9.633 1 88 324 HIS A CA 1
ATOM 2567 C C . HIS A 1 324 ? 2.607 4.816 -11.031 1 88 324 HIS A C 1
ATOM 2569 O O . HIS A 1 324 ? 3.117 3.709 -11.219 1 88 324 HIS A O 1
ATOM 2575 N N . CYS A 1 325 ? 2.328 5.594 -11.969 1 86 325 CYS A N 1
ATOM 2576 C CA . CYS A 1 325 ? 2.756 5.273 -13.328 1 86 325 CYS A CA 1
ATOM 2577 C C . CYS A 1 325 ? 4.195 5.719 -13.562 1 86 325 CYS A C 1
ATOM 2579 O O . CYS A 1 325 ? 4.672 6.66 -12.93 1 86 325 CYS A O 1
ATOM 2581 N N . HIS A 1 326 ? 4.848 4.91 -14.336 1 82.94 326 HIS A N 1
ATOM 2582 C CA . HIS A 1 326 ? 6.16 5.305 -14.836 1 82.94 326 HIS A CA 1
ATOM 2583 C C . HIS A 1 326 ? 6.055 5.98 -16.203 1 82.94 326 HIS A C 1
ATOM 2585 O O . HIS A 1 326 ? 5.105 5.727 -16.953 1 82.94 326 HIS A O 1
ATOM 2591 N N . ARG A 1 327 ? 7.016 6.879 -16.406 1 74.25 327 ARG A N 1
ATOM 2592 C CA . ARG A 1 327 ? 7 7.551 -17.703 1 74.25 327 ARG A CA 1
ATOM 2593 C C . ARG A 1 327 ? 7.066 6.543 -18.844 1 74.25 327 ARG A C 1
ATOM 2595 O O . ARG A 1 327 ? 6.484 6.766 -19.922 1 74.25 327 ARG A O 1
ATOM 2602 N N . ASP A 1 328 ? 7.738 5.453 -18.5 1 68.75 328 ASP A N 1
ATOM 2603 C CA . ASP A 1 328 ? 7.879 4.418 -19.516 1 68.75 328 ASP A CA 1
ATOM 2604 C C . ASP A 1 328 ? 6.707 3.438 -19.469 1 68.75 328 ASP A C 1
ATOM 2606 O O . ASP A 1 328 ? 6.777 2.346 -20.031 1 68.75 328 ASP A O 1
ATOM 2610 N N . ALA A 1 329 ? 5.746 3.779 -18.75 1 61.16 329 ALA A N 1
ATOM 2611 C CA . ALA A 1 329 ? 4.566 2.943 -18.547 1 61.16 329 ALA A CA 1
ATOM 2612 C C . ALA A 1 329 ? 4.012 2.453 -19.891 1 61.16 329 ALA A C 1
ATOM 2614 O O . ALA A 1 329 ? 3.369 1.402 -19.953 1 61.16 329 ALA A O 1
ATOM 2615 N N . TYR A 1 330 ? 4.398 3.055 -20.797 1 65 330 TYR A N 1
ATOM 2616 C CA . TYR A 1 330 ? 3.848 2.799 -22.125 1 65 330 TYR A CA 1
ATOM 2617 C C . TYR A 1 330 ? 4.438 1.525 -22.719 1 65 330 TYR A C 1
ATOM 2619 O O . TYR A 1 330 ? 3.994 1.065 -23.781 1 65 330 TYR A O 1
ATOM 2627 N N . ASN A 1 331 ? 5.176 0.929 -21.906 1 66.5 331 ASN A N 1
ATOM 2628 C CA . ASN A 1 331 ? 5.863 -0.227 -22.484 1 66.5 331 ASN A CA 1
ATOM 2629 C C . ASN A 1 331 ? 5.016 -1.49 -22.375 1 66.5 331 ASN A C 1
ATOM 2631 O O . ASN A 1 331 ? 5.316 -2.498 -23.016 1 66.5 331 ASN A O 1
ATOM 2635 N N . TYR A 1 332 ? 3.975 -1.375 -21.625 1 74.25 332 TYR A N 1
ATOM 2636 C CA . TYR A 1 332 ? 3.068 -2.516 -21.547 1 74.25 332 TYR A CA 1
ATOM 2637 C C . TYR A 1 332 ? 1.838 -2.287 -22.422 1 74.25 332 TYR A C 1
ATOM 2639 O O . TYR A 1 332 ? 1.283 -1.186 -22.453 1 74.25 332 TYR A O 1
ATOM 2647 N N . ILE A 1 333 ? 1.411 -3.342 -23.062 1 76.81 333 ILE A N 1
ATOM 2648 C CA . ILE A 1 333 ? 0.245 -3.27 -23.938 1 76.81 333 ILE A CA 1
ATOM 2649 C C . ILE A 1 333 ? -0.988 -2.887 -23.125 1 76.81 333 ILE A C 1
ATOM 2651 O O . ILE A 1 333 ? -1.812 -2.086 -23.562 1 76.81 333 ILE A O 1
ATOM 2655 N N . SER A 1 334 ? -1.144 -3.438 -21.953 1 80.88 334 SER A N 1
ATOM 2656 C CA . SER A 1 334 ? -2.301 -3.164 -21.109 1 80.88 334 SER A CA 1
ATOM 2657 C C . SER A 1 334 ? -2.41 -1.679 -20.781 1 80.88 334 SER A C 1
ATOM 2659 O O . SER A 1 334 ? -3.484 -1.089 -20.906 1 80.88 334 SER A O 1
ATOM 2661 N N . THR A 1 335 ? -1.337 -1.078 -20.422 1 83.88 335 THR A N 1
ATOM 2662 C CA . THR A 1 335 ? -1.325 0.338 -20.078 1 83.88 335 THR A CA 1
ATOM 2663 C C . THR A 1 335 ? -1.603 1.199 -21.312 1 83.88 335 THR A C 1
ATOM 2665 O O . THR A 1 335 ? -2.344 2.182 -21.234 1 83.88 335 THR A O 1
ATOM 2668 N N . GLY A 1 336 ? -0.993 0.766 -22.422 1 83.25 336 GLY A N 1
ATOM 2669 C CA . GLY A 1 336 ? -1.247 1.494 -23.656 1 83.25 336 GLY A CA 1
ATOM 2670 C C . GLY A 1 336 ? -2.717 1.542 -24.031 1 83.25 336 GLY A C 1
ATOM 2671 O O . GLY A 1 336 ? -3.215 2.574 -24.484 1 83.25 336 GLY A O 1
ATOM 2672 N N . ILE A 1 337 ? -3.381 0.487 -23.766 1 83.94 337 ILE A N 1
ATOM 2673 C CA . ILE A 1 337 ? -4.789 0.372 -24.125 1 83.94 337 ILE A CA 1
ATOM 2674 C C . ILE A 1 337 ? -5.617 1.33 -23.266 1 83.94 337 ILE A C 1
ATOM 2676 O O . ILE A 1 337 ? -6.414 2.111 -23.797 1 83.94 337 ILE A O 1
ATOM 2680 N N . ILE A 1 338 ? -5.426 1.332 -22 1 87.38 338 ILE A N 1
ATOM 2681 C CA . ILE A 1 338 ? -6.281 2.123 -21.125 1 87.38 338 ILE A CA 1
ATOM 2682 C C . ILE A 1 338 ? -5.992 3.609 -21.312 1 87.38 338 ILE A C 1
ATOM 2684 O O . ILE A 1 338 ? -6.895 4.441 -21.219 1 87.38 338 ILE A O 1
ATOM 2688 N N . LEU A 1 339 ? -4.785 3.908 -21.688 1 88.06 339 LEU A N 1
ATOM 2689 C CA . LEU A 1 339 ? -4.445 5.297 -21.984 1 88.06 339 LEU A CA 1
ATOM 2690 C C . LEU A 1 339 ? -5.117 5.762 -23.266 1 88.06 339 LEU A C 1
ATOM 2692 O O . LEU A 1 339 ? -5.594 6.895 -23.344 1 88.06 339 LEU A O 1
ATOM 2696 N N . LYS A 1 340 ? -5.137 4.895 -24.203 1 88.06 340 LYS A N 1
ATOM 2697 C CA . LYS A 1 340 ? -5.809 5.195 -25.453 1 88.06 340 LYS A CA 1
ATOM 2698 C C . LYS A 1 340 ? -7.293 5.48 -25.234 1 88.06 340 LYS A C 1
ATOM 2700 O O . LYS A 1 340 ? -7.891 6.285 -25.953 1 88.06 340 LYS A O 1
ATOM 2705 N N . TYR A 1 341 ? -7.836 4.875 -24.172 1 90.12 341 TYR A N 1
ATOM 2706 C CA . TYR A 1 341 ? -9.258 5.051 -23.891 1 90.12 341 TYR A CA 1
ATOM 2707 C C . TYR A 1 341 ? -9.484 6.23 -22.953 1 90.12 341 TYR A C 1
ATOM 2709 O O . TYR A 1 341 ? -10.602 6.457 -22.484 1 90.12 341 TYR A O 1
ATOM 2717 N N . GLY A 1 342 ? -8.414 6.934 -22.594 1 92.5 342 GLY A N 1
ATOM 2718 C CA . GLY A 1 342 ? -8.609 8.242 -22 1 92.5 342 GLY A CA 1
ATOM 2719 C C . GLY A 1 342 ? -8.242 8.273 -20.516 1 92.5 342 GLY A C 1
ATOM 2720 O O . GLY A 1 342 ? -8.453 9.281 -19.844 1 92.5 342 GLY A O 1
ATOM 2721 N N . ALA A 1 343 ? -7.777 7.172 -19.984 1 93.94 343 ALA A N 1
ATOM 2722 C CA . ALA A 1 343 ? -7.25 7.262 -18.625 1 93.94 343 ALA A CA 1
ATOM 2723 C C . ALA A 1 343 ? -6.059 8.211 -18.562 1 93.94 343 ALA A C 1
ATOM 2725 O O . ALA A 1 343 ? -5.324 8.367 -19.531 1 93.94 343 ALA A O 1
ATOM 2726 N N . ILE A 1 344 ? -5.879 8.883 -17.453 1 94.69 344 ILE A N 1
ATOM 2727 C CA . ILE A 1 344 ? -4.867 9.93 -17.312 1 94.69 344 ILE A CA 1
ATOM 2728 C C . ILE A 1 344 ? -3.775 9.469 -16.359 1 94.69 344 ILE A C 1
ATOM 2730 O O . ILE A 1 344 ? -4.012 9.352 -15.148 1 94.69 344 ILE A O 1
ATOM 2734 N N . PRO A 1 345 ? -2.584 9.219 -16.812 1 93.12 345 PRO A N 1
ATOM 2735 C CA . PRO A 1 345 ? -1.505 8.758 -15.93 1 93.12 345 PRO A CA 1
ATOM 2736 C C . PRO A 1 345 ? -0.902 9.891 -15.094 1 93.12 345 PRO A C 1
ATOM 2738 O O . PRO A 1 345 ? -0.792 11.023 -15.57 1 93.12 345 PRO A O 1
ATOM 2741 N N . VAL A 1 346 ? -0.589 9.633 -13.875 1 93.69 346 VAL A N 1
ATOM 2742 C CA . VAL A 1 346 ? 0.175 10.508 -12.992 1 93.69 346 VAL A CA 1
ATOM 2743 C C . VAL A 1 346 ? 1.481 9.828 -12.594 1 93.69 346 VAL A C 1
ATOM 2745 O O . VAL A 1 346 ? 1.47 8.727 -12.039 1 93.69 346 VAL A O 1
ATOM 2748 N N . TRP A 1 347 ? 2.607 10.453 -12.805 1 89.88 347 TRP A N 1
ATOM 2749 C CA . TRP A 1 347 ? 3.873 9.758 -12.586 1 89.88 347 TRP A CA 1
ATOM 2750 C C . TRP A 1 347 ? 4.828 10.617 -11.758 1 89.88 347 TRP A C 1
ATOM 2752 O O . TRP A 1 347 ? 5.949 10.195 -11.461 1 89.88 347 TRP A O 1
ATOM 2762 N N . THR A 1 348 ? 4.43 11.773 -11.289 1 93.19 348 THR A N 1
ATOM 2763 C CA . THR A 1 348 ? 5.406 12.727 -10.766 1 93.19 348 THR A CA 1
ATOM 2764 C C . THR A 1 348 ? 5.262 12.859 -9.25 1 93.19 348 THR A C 1
ATOM 2766 O O . THR A 1 348 ? 6.148 13.398 -8.586 1 93.19 348 THR A O 1
ATOM 2769 N N . MET A 1 349 ? 4.191 12.383 -8.727 1 96.25 349 MET A N 1
ATOM 2770 C CA . MET A 1 349 ? 3.881 12.703 -7.332 1 96.25 349 MET A CA 1
ATOM 2771 C C . MET A 1 349 ? 3.707 11.43 -6.512 1 96.25 349 MET A C 1
ATOM 2773 O O . MET A 1 349 ? 3.516 10.344 -7.066 1 96.25 349 MET A O 1
ATOM 2777 N N . THR A 1 350 ? 3.83 11.57 -5.16 1 96.5 350 THR A N 1
ATOM 2778 C CA . THR A 1 350 ? 3.469 10.492 -4.25 1 96.5 350 THR A CA 1
ATOM 2779 C C . THR A 1 350 ? 1.965 10.234 -4.289 1 96.5 350 THR A C 1
ATOM 2781 O O . THR A 1 350 ? 1.198 11.062 -4.781 1 96.5 350 THR A O 1
ATOM 2784 N N . SER A 1 351 ? 1.559 9.109 -3.836 1 96.88 351 SER A N 1
ATOM 2785 C CA . SER A 1 351 ? 0.151 8.727 -3.824 1 96.88 351 SER A CA 1
ATOM 2786 C C . SER A 1 351 ? -0.688 9.719 -3.031 1 96.88 351 SER A C 1
ATOM 2788 O O . SER A 1 351 ? -1.752 10.148 -3.484 1 96.88 351 SER A O 1
ATOM 2790 N N . GLU A 1 352 ? -0.203 10.086 -1.826 1 98.06 352 GLU A N 1
ATOM 2791 C CA . GLU A 1 352 ? -0.92 11.016 -0.955 1 98.06 352 GLU A CA 1
ATOM 2792 C C . GLU A 1 352 ? -1.087 12.375 -1.616 1 98.06 352 GLU A C 1
ATOM 2794 O O . GLU A 1 352 ? -2.178 12.953 -1.604 1 98.06 352 GLU A O 1
ATOM 2799 N N . MET A 1 353 ? -0.031 12.82 -2.223 1 98.38 353 MET A N 1
ATOM 2800 C CA . MET A 1 353 ? -0.057 14.117 -2.896 1 98.38 353 MET A CA 1
ATOM 2801 C C . MET A 1 353 ? -0.973 14.078 -4.113 1 98.38 353 MET A C 1
ATOM 2803 O O . MET A 1 353 ? -1.742 15.008 -4.348 1 98.38 353 MET A O 1
ATOM 2807 N N . THR A 1 354 ? -0.907 13.008 -4.91 1 98.38 354 THR A N 1
ATOM 2808 C CA . THR A 1 354 ? -1.752 12.859 -6.09 1 98.38 354 THR A CA 1
ATOM 2809 C C . THR A 1 354 ? -3.229 12.922 -5.711 1 98.38 354 THR A C 1
ATOM 2811 O O . THR A 1 354 ? -4 13.664 -6.32 1 98.38 354 THR A O 1
ATOM 2814 N N . TYR A 1 355 ? -3.553 12.18 -4.707 1 98.75 355 TYR A N 1
ATOM 2815 C CA . TYR A 1 355 ? -4.941 12.117 -4.262 1 98.75 355 TYR A CA 1
ATOM 2816 C C . TYR A 1 355 ? -5.422 13.484 -3.779 1 98.75 355 TYR A C 1
ATOM 2818 O O . TYR A 1 355 ? -6.477 13.961 -4.199 1 98.75 355 TYR A O 1
ATOM 2826 N N . VAL A 1 356 ? -4.633 14.094 -2.902 1 98.81 356 VAL A N 1
ATOM 2827 C CA . VAL A 1 356 ? -5.055 15.344 -2.277 1 98.81 356 VAL A CA 1
ATOM 2828 C C . VAL A 1 356 ? -5.133 16.438 -3.332 1 98.81 356 VAL A C 1
ATOM 2830 O O . VAL A 1 356 ? -6.07 17.25 -3.326 1 98.81 356 VAL A O 1
ATOM 2833 N N . LYS A 1 357 ? -4.145 16.516 -4.203 1 98.5 357 LYS A N 1
ATOM 2834 C CA . LYS A 1 357 ? -4.172 17.5 -5.273 1 98.5 357 LYS A CA 1
ATOM 2835 C C . LYS A 1 357 ? -5.414 17.344 -6.145 1 98.5 357 LYS A C 1
ATOM 2837 O O . LYS A 1 357 ? -6.051 18.328 -6.523 1 98.5 357 LYS A O 1
ATOM 2842 N N . LEU A 1 358 ? -5.75 16.125 -6.469 1 98.75 358 LEU A N 1
ATOM 2843 C CA . LEU A 1 358 ? -6.957 15.828 -7.234 1 98.75 358 LEU A CA 1
ATOM 2844 C C . LEU A 1 358 ? -8.203 16.297 -6.492 1 98.75 358 LEU A C 1
ATOM 2846 O O . LEU A 1 358 ? -9.086 16.922 -7.082 1 98.75 358 LEU A O 1
ATOM 2850 N N . LEU A 1 359 ? -8.289 16.016 -5.199 1 98.75 359 LEU A N 1
ATOM 2851 C CA . LEU A 1 359 ? -9.406 16.422 -4.359 1 98.75 359 LEU A CA 1
ATOM 2852 C C . LEU A 1 359 ? -9.539 17.953 -4.348 1 98.75 359 LEU A C 1
ATOM 2854 O O . LEU A 1 359 ? -10.648 18.484 -4.48 1 98.75 359 LEU A O 1
ATOM 2858 N N . VAL A 1 360 ? -8.414 18.641 -4.227 1 98.38 360 VAL A N 1
ATOM 2859 C CA . VAL A 1 360 ? -8.398 20.094 -4.199 1 98.38 360 VAL A CA 1
ATOM 2860 C C . VAL A 1 360 ? -8.844 20.641 -5.551 1 98.38 360 VAL A C 1
ATOM 2862 O O . VAL A 1 360 ? -9.648 21.578 -5.617 1 98.38 360 VAL A O 1
ATOM 2865 N N . GLY A 1 361 ? -8.305 20.062 -6.652 1 98.31 361 GLY A N 1
ATOM 2866 C CA . GLY A 1 361 ? -8.742 20.484 -7.977 1 98.31 361 GLY A CA 1
ATOM 2867 C C . GLY A 1 361 ? -10.242 20.359 -8.172 1 98.31 361 GLY A C 1
ATOM 2868 O O . GLY A 1 361 ? -10.875 21.266 -8.719 1 98.31 361 GLY A O 1
ATOM 2869 N N . CYS A 1 362 ? -10.82 19.266 -7.715 1 98.38 362 CYS A N 1
ATOM 2870 C CA . CYS A 1 362 ? -12.266 19.078 -7.785 1 98.38 362 CYS A CA 1
ATOM 2871 C C . CYS A 1 362 ? -12.992 20.125 -6.957 1 98.38 362 CYS A C 1
ATOM 2873 O O . CYS A 1 362 ? -14.016 20.672 -7.387 1 98.38 362 CYS A O 1
ATOM 2875 N N . ALA A 1 363 ? -12.469 20.422 -5.789 1 98.06 363 ALA A N 1
ATOM 2876 C CA . ALA A 1 363 ? -13.07 21.406 -4.902 1 98.06 363 ALA A CA 1
ATOM 2877 C C . ALA A 1 363 ? -13.055 22.797 -5.539 1 98.06 363 ALA A C 1
ATOM 2879 O O . ALA A 1 363 ? -13.945 23.609 -5.289 1 98.06 363 ALA A O 1
ATOM 2880 N N . PHE A 1 364 ? -12.031 23.094 -6.332 1 97.06 364 PHE A N 1
ATOM 2881 C CA . PHE A 1 364 ? -11.922 24.359 -7.031 1 97.06 364 PHE A CA 1
ATOM 2882 C C . PHE A 1 364 ? -12.906 24.438 -8.195 1 97.06 364 PHE A C 1
ATOM 2884 O O . PHE A 1 364 ? -13.062 25.484 -8.82 1 97.06 364 PHE A O 1
ATOM 2891 N N . GLY A 1 365 ? -13.539 23.344 -8.523 1 96.56 365 GLY A N 1
ATOM 2892 C CA . GLY A 1 365 ? -14.508 23.297 -9.609 1 96.56 365 GLY A CA 1
ATOM 2893 C C . GLY A 1 365 ? -13.883 22.969 -10.953 1 96.56 365 GLY A C 1
ATOM 2894 O O . GLY A 1 365 ? -14.508 23.172 -12 1 96.56 365 GLY A O 1
ATOM 2895 N N . TYR A 1 366 ? -12.68 22.5 -10.922 1 96.62 366 TYR A N 1
ATOM 2896 C CA . TYR A 1 366 ? -12.031 22.156 -12.18 1 96.62 366 TYR A CA 1
ATOM 2897 C C . TYR A 1 366 ? -12.57 20.844 -12.727 1 96.62 366 TYR A C 1
ATOM 2899 O O . TYR A 1 366 ? -12.836 19.906 -11.969 1 96.62 366 TYR A O 1
ATOM 2907 N N . GLU A 1 367 ? -12.781 20.812 -14.07 1 94.62 367 GLU A N 1
ATOM 2908 C CA . GLU A 1 367 ? -13.242 19.641 -14.797 1 94.62 367 GLU A CA 1
ATOM 2909 C C . GLU A 1 367 ? -12.484 19.469 -16.109 1 94.62 367 GLU A C 1
ATOM 2911 O O . GLU A 1 367 ? -11.828 20.406 -16.578 1 94.62 367 GLU A O 1
ATOM 2916 N N . GLY A 1 368 ? -12.5 18.297 -16.625 1 92.25 368 GLY A N 1
ATOM 2917 C CA . GLY A 1 368 ? -11.922 18.062 -17.938 1 92.25 368 GLY A CA 1
ATOM 2918 C C . GLY A 1 368 ? -10.477 18.516 -18.047 1 92.25 368 GLY A C 1
ATOM 2919 O O . GLY A 1 368 ? -9.641 18.156 -17.203 1 92.25 368 GLY A O 1
ATOM 2920 N N . GLU A 1 369 ? -10.25 19.328 -18.984 1 93.81 369 GLU A N 1
ATOM 2921 C CA . GLU A 1 369 ? -8.891 19.766 -19.297 1 93.81 369 GLU A CA 1
ATOM 2922 C C . GLU A 1 369 ? -8.328 20.641 -18.188 1 93.81 369 GLU A C 1
ATOM 2924 O O . GLU A 1 369 ? -7.129 20.609 -17.891 1 93.81 369 GLU A O 1
ATOM 2929 N N . LYS A 1 370 ? -9.148 21.422 -17.609 1 96.75 370 LYS A N 1
ATOM 2930 C CA . LYS A 1 370 ? -8.695 22.297 -16.531 1 96.75 370 LYS A CA 1
ATOM 2931 C C . LYS A 1 370 ? -8.188 21.5 -15.344 1 96.75 370 LYS A C 1
ATOM 2933 O O . LYS A 1 370 ? -7.188 21.859 -14.727 1 96.75 370 LYS A O 1
ATOM 2938 N N . LEU A 1 371 ? -8.906 20.422 -15.031 1 97.62 371 LEU A N 1
ATOM 2939 C CA . LEU A 1 371 ? -8.469 19.547 -13.953 1 97.62 371 LEU A CA 1
ATOM 2940 C C . LEU A 1 371 ? -7.145 18.875 -14.305 1 97.62 371 LEU A C 1
ATOM 2942 O O . LEU A 1 371 ? -6.238 18.812 -13.469 1 97.62 371 LEU A O 1
ATOM 2946 N N . ASN A 1 372 ? -7.062 18.453 -15.531 1 96.06 372 ASN A N 1
ATOM 2947 C CA . ASN A 1 372 ? -5.824 17.828 -16 1 96.06 372 ASN A CA 1
ATOM 2948 C C . ASN A 1 372 ? -4.652 18.812 -15.93 1 96.06 372 ASN A C 1
ATOM 2950 O O . ASN A 1 372 ? -3.553 18.438 -15.516 1 96.06 372 ASN A O 1
ATOM 2954 N N . GLU A 1 373 ? -4.902 20.016 -16.312 1 96.44 373 GLU A N 1
ATOM 2955 C CA . GLU A 1 373 ? -3.869 21.047 -16.25 1 96.44 373 GLU A CA 1
ATOM 2956 C C . GLU A 1 373 ? -3.434 21.297 -14.812 1 96.44 373 GLU A C 1
ATOM 2958 O O . GLU A 1 373 ? -2.24 21.438 -14.531 1 96.44 373 GLU A O 1
ATOM 2963 N N . PHE A 1 374 ? -4.352 21.375 -13.984 1 96.62 374 PHE A N 1
ATOM 2964 C CA . PHE A 1 374 ? -4.055 21.594 -12.57 1 96.62 374 PHE A CA 1
ATOM 2965 C C . PHE A 1 374 ? -3.186 20.469 -12.023 1 96.62 374 PHE A C 1
ATOM 2967 O O . PHE A 1 374 ? -2.215 20.719 -11.305 1 96.62 374 PHE A O 1
ATOM 2974 N N . MET A 1 375 ? -3.525 19.234 -12.414 1 97.06 375 MET A N 1
ATOM 2975 C CA . MET A 1 375 ? -2.797 18.062 -11.938 1 97.06 375 MET A CA 1
ATOM 2976 C C . MET A 1 375 ? -1.374 18.047 -12.492 1 97.06 375 MET A C 1
ATOM 2978 O O . MET A 1 375 ? -0.468 17.484 -11.867 1 97.06 375 MET A O 1
ATOM 2982 N N . ASN A 1 376 ? -1.156 18.688 -13.57 1 94 376 ASN A N 1
ATOM 2983 C CA . ASN A 1 376 ? 0.142 18.641 -14.234 1 94 376 ASN A CA 1
ATOM 2984 C C . ASN A 1 376 ? 0.939 19.922 -14.008 1 94 376 ASN A C 1
ATOM 2986 O O . ASN A 1 376 ? 2.033 20.078 -14.555 1 94 376 ASN A O 1
ATOM 2990 N N . ARG A 1 377 ? 0.454 20.766 -13.242 1 93.5 377 ARG A N 1
ATOM 2991 C CA . ARG A 1 377 ? 1.177 21.984 -12.883 1 93.5 377 ARG A CA 1
ATOM 2992 C C . ARG A 1 377 ? 1.822 21.844 -11.508 1 93.5 377 ARG A C 1
ATOM 2994 O O . ARG A 1 377 ? 1.148 21.516 -10.531 1 93.5 377 ARG A O 1
ATOM 3001 N N . GLU A 1 378 ? 3.08 22.125 -11.469 1 93.31 378 GLU A N 1
ATOM 3002 C CA . GLU A 1 378 ? 3.768 22.078 -10.188 1 93.31 378 GLU A CA 1
ATOM 3003 C C . GLU A 1 378 ? 3.408 23.297 -9.328 1 93.31 378 GLU A C 1
ATOM 3005 O O . GLU A 1 378 ? 3.516 24.438 -9.781 1 93.31 378 GLU A O 1
ATOM 3010 N N . ILE A 1 379 ? 2.959 23.094 -8.133 1 94.06 379 ILE A N 1
ATOM 3011 C CA . ILE A 1 379 ? 2.463 24.156 -7.262 1 94.06 379 ILE A CA 1
ATOM 3012 C C . ILE A 1 379 ? 3.471 24.422 -6.145 1 94.06 379 ILE A C 1
ATOM 3014 O O . ILE A 1 379 ? 3.752 25.578 -5.816 1 94.06 379 ILE A O 1
ATOM 3018 N N . ASN A 1 380 ? 3.998 23.453 -5.539 1 93.62 380 ASN A N 1
ATOM 3019 C CA . ASN A 1 380 ? 4.938 23.547 -4.422 1 93.62 380 ASN A CA 1
ATOM 3020 C C . ASN A 1 380 ? 5.969 22.422 -4.473 1 93.62 380 ASN A C 1
ATOM 3022 O O . ASN A 1 380 ? 6.109 21.656 -3.518 1 93.62 380 ASN A O 1
ATOM 3026 N N . ASP A 1 381 ? 6.633 22.312 -5.531 1 92.75 381 ASP A N 1
ATOM 3027 C CA . ASP A 1 381 ? 7.703 21.328 -5.727 1 92.75 381 ASP A CA 1
ATOM 3028 C C . ASP A 1 381 ? 7.227 19.922 -5.395 1 92.75 381 ASP A C 1
ATOM 3030 O O . ASP A 1 381 ? 7.949 19.156 -4.758 1 92.75 381 ASP A O 1
ATOM 3034 N N . GLU A 1 382 ? 5.965 19.625 -5.758 1 95.5 382 GLU A N 1
ATOM 3035 C CA . GLU A 1 382 ? 5.398 18.328 -5.371 1 95.5 382 GLU A CA 1
ATOM 3036 C C . GLU A 1 382 ? 5.758 17.25 -6.383 1 95.5 382 GLU A C 1
ATOM 3038 O O . GLU A 1 382 ? 5.496 16.062 -6.156 1 95.5 382 GLU A O 1
ATOM 3043 N N . PHE A 1 383 ? 6.395 17.625 -7.523 1 94.38 383 PHE A N 1
ATOM 3044 C CA . PHE A 1 383 ? 6.832 16.641 -8.508 1 94.38 383 PHE A CA 1
ATOM 3045 C C . PHE A 1 383 ? 8.164 16.016 -8.102 1 94.38 383 PHE A C 1
ATOM 3047 O O . PHE A 1 383 ? 9.219 16.453 -8.555 1 94.38 383 PHE A O 1
ATOM 3054 N N . VAL A 1 384 ? 8.078 14.992 -7.367 1 92.31 384 VAL A N 1
ATOM 3055 C CA . VAL A 1 384 ? 9.273 14.445 -6.734 1 92.31 384 VAL A CA 1
ATOM 3056 C C . VAL A 1 384 ? 9.859 13.336 -7.602 1 92.31 384 VAL A C 1
ATOM 3058 O O . VAL A 1 384 ? 11.055 13.047 -7.531 1 92.31 384 VAL A O 1
ATOM 3061 N N . TYR A 1 385 ? 9.039 12.688 -8.406 1 86.56 385 TYR A N 1
ATOM 3062 C CA . TYR A 1 385 ? 9.531 11.648 -9.312 1 86.56 385 TYR A CA 1
ATOM 3063 C C . TYR A 1 385 ? 9.797 12.219 -10.703 1 86.56 385 TYR A C 1
ATOM 3065 O O . TYR A 1 385 ? 8.938 12.891 -11.281 1 86.56 385 TYR A O 1
ATOM 3073 N N . ARG A 1 386 ? 11.117 12.344 -11.133 1 73.81 386 ARG A N 1
ATOM 3074 C CA . ARG A 1 386 ? 11.445 12.969 -12.406 1 73.81 386 ARG A CA 1
ATOM 3075 C C . ARG A 1 386 ? 12.016 11.945 -13.383 1 73.81 386 ARG A C 1
ATOM 3077 O O . ARG A 1 386 ? 12.602 12.312 -14.406 1 73.81 386 ARG A O 1
ATOM 3084 N N . ASP A 1 387 ? 11.438 10.672 -13.523 1 57.47 387 ASP A N 1
ATOM 3085 C CA . ASP A 1 387 ? 11.977 9.711 -14.477 1 57.47 387 ASP A CA 1
ATOM 3086 C C . ASP A 1 387 ? 12.102 10.336 -15.867 1 57.47 387 ASP A C 1
ATOM 3088 O O . ASP A 1 387 ? 11.367 11.266 -16.203 1 57.47 387 ASP A O 1
ATOM 3092 N N . MET B 1 1 ? 41.5 -71.562 26.484 1 26.59 1 MET B N 1
ATOM 3093 C CA . MET B 1 1 ? 41.906 -70.875 25.266 1 26.59 1 MET B CA 1
ATOM 3094 C C . MET B 1 1 ? 40.688 -70.5 24.422 1 26.59 1 MET B C 1
ATOM 3096 O O . MET B 1 1 ? 40.812 -70.25 23.219 1 26.59 1 MET B O 1
ATOM 3100 N N . HIS B 1 2 ? 39.375 -70.562 24.953 1 29.86 2 HIS B N 1
ATOM 3101 C CA . HIS B 1 2 ? 38.188 -70.125 24.219 1 29.86 2 HIS B CA 1
ATOM 3102 C C . HIS B 1 2 ? 38.281 -68.688 23.797 1 29.86 2 HIS B C 1
ATOM 3104 O O . HIS B 1 2 ? 38.781 -67.812 24.547 1 29.86 2 HIS B O 1
ATOM 3110 N N . GLN B 1 3 ? 37.969 -68.312 22.516 1 26.25 3 GLN B N 1
ATOM 3111 C CA . GLN B 1 3 ? 37.906 -67.312 21.484 1 26.25 3 GLN B CA 1
ATOM 3112 C C . GLN B 1 3 ? 36.844 -66.25 21.766 1 26.25 3 GLN B C 1
ATOM 3114 O O . GLN B 1 3 ? 35.75 -66.312 21.156 1 26.25 3 GLN B O 1
ATOM 3119 N N . LYS B 1 4 ? 36.344 -65.875 22.922 1 30.95 4 LYS B N 1
ATOM 3120 C CA . LYS B 1 4 ? 35.156 -65.062 22.828 1 30.95 4 LYS B CA 1
ATOM 3121 C C . LYS B 1 4 ? 35.406 -63.812 21.953 1 30.95 4 LYS B C 1
ATOM 3123 O O . LYS B 1 4 ? 36.25 -62.969 22.281 1 30.95 4 LYS B O 1
ATOM 3128 N N . TYR B 1 5 ? 35.156 -64 20.609 1 26.45 5 TYR B N 1
ATOM 3129 C CA . TYR B 1 5 ? 35.094 -62.875 19.656 1 26.45 5 TYR B CA 1
ATOM 3130 C C . TYR B 1 5 ? 34 -61.906 20.047 1 26.45 5 TYR B C 1
ATOM 3132 O O . TYR B 1 5 ? 32.812 -62.25 20.094 1 26.45 5 TYR B O 1
ATOM 3140 N N . GLN B 1 6 ? 34.094 -61.156 21.078 1 30.27 6 GLN B N 1
ATOM 3141 C CA . GLN B 1 6 ? 33.156 -60.094 21.281 1 30.27 6 GLN B CA 1
ATOM 3142 C C . GLN B 1 6 ? 33.062 -59.188 20.062 1 30.27 6 GLN B C 1
ATOM 3144 O O . GLN B 1 6 ? 34.094 -58.625 19.625 1 30.27 6 GLN B O 1
ATOM 3149 N N . THR B 1 7 ? 32.188 -59.531 19.109 1 30.14 7 THR B N 1
ATOM 3150 C CA . THR B 1 7 ? 31.766 -58.625 18.016 1 30.14 7 THR B CA 1
ATOM 3151 C C . THR B 1 7 ? 31.359 -57.25 18.578 1 30.14 7 THR B C 1
ATOM 3153 O O . THR B 1 7 ? 30.469 -57.156 19.422 1 30.14 7 THR B O 1
ATOM 3156 N N . GLU B 1 8 ? 32.219 -56.375 18.734 1 30.12 8 GLU B N 1
ATOM 3157 C CA . GLU B 1 8 ? 31.938 -54.938 18.953 1 30.12 8 GLU B CA 1
ATOM 3158 C C . GLU B 1 8 ? 30.969 -54.406 17.906 1 30.12 8 GLU B C 1
ATOM 3160 O O . GLU B 1 8 ? 31.266 -54.406 16.703 1 30.12 8 GLU B O 1
ATOM 3165 N N . LYS B 1 9 ? 29.641 -54.625 18.047 1 33.44 9 LYS B N 1
ATOM 3166 C CA . LYS B 1 9 ? 28.609 -53.875 17.312 1 33.44 9 LYS B CA 1
ATOM 3167 C C . LYS B 1 9 ? 28.938 -52.375 17.312 1 33.44 9 LYS B C 1
ATOM 3169 O O . LYS B 1 9 ? 28.812 -51.688 18.344 1 33.44 9 LYS B O 1
ATOM 3174 N N . THR B 1 10 ? 30 -51.969 16.625 1 31.78 10 THR B N 1
ATOM 3175 C CA . THR B 1 10 ? 30.078 -50.562 16.281 1 31.78 10 THR B CA 1
ATOM 3176 C C . THR B 1 10 ? 28.781 -50.094 15.633 1 31.78 10 THR B C 1
ATOM 3178 O O . THR B 1 10 ? 28.484 -50.469 14.5 1 31.78 10 THR B O 1
ATOM 3181 N N . ASN B 1 11 ? 27.672 -50.031 16.203 1 34.88 11 ASN B N 1
ATOM 3182 C CA . ASN B 1 11 ? 26.5 -49.281 15.766 1 34.88 11 ASN B CA 1
ATOM 3183 C C . ASN B 1 11 ? 26.859 -47.875 15.297 1 34.88 11 ASN B C 1
ATOM 3185 O O . ASN B 1 11 ? 27.156 -47 16.109 1 34.88 11 ASN B O 1
ATOM 3189 N N . THR B 1 12 ? 27.656 -47.719 14.227 1 36.91 12 THR B N 1
ATOM 3190 C CA . THR B 1 12 ? 27.797 -46.438 13.586 1 36.91 12 THR B CA 1
ATOM 3191 C C . THR B 1 12 ? 26.438 -45.781 13.367 1 36.91 12 THR B C 1
ATOM 3193 O O . THR B 1 12 ? 25.672 -46.219 12.5 1 36.91 12 THR B O 1
ATOM 3196 N N . THR B 1 13 ? 25.703 -45.406 14.336 1 41.84 13 THR B N 1
ATOM 3197 C CA . THR B 1 13 ? 24.578 -44.469 14.25 1 41.84 13 THR B CA 1
ATOM 3198 C C . THR B 1 13 ? 24.875 -43.344 13.281 1 41.84 13 THR B C 1
ATOM 3200 O O . THR B 1 13 ? 25.781 -42.531 13.508 1 41.84 13 THR B O 1
ATOM 3203 N N . ILE B 1 14 ? 24.75 -43.562 11.969 1 48.47 14 ILE B N 1
ATOM 3204 C CA . ILE B 1 14 ? 24.828 -42.469 10.984 1 48.47 14 ILE B CA 1
ATOM 3205 C C . ILE B 1 14 ? 24.016 -41.281 11.461 1 48.47 14 ILE B C 1
ATOM 3207 O O . ILE B 1 14 ? 22.812 -41.406 11.734 1 48.47 14 ILE B O 1
ATOM 3211 N N . SER B 1 15 ? 24.594 -40.281 11.938 1 53.38 15 SER B N 1
ATOM 3212 C CA . SER B 1 15 ? 23.984 -39.062 12.438 1 53.38 15 SER B CA 1
ATOM 3213 C C . SER B 1 15 ? 23 -38.469 11.43 1 53.38 15 SER B C 1
ATOM 3215 O O . SER B 1 15 ? 23.125 -38.719 10.227 1 53.38 15 SER B O 1
ATOM 3217 N N . PRO B 1 16 ? 21.875 -37.938 11.859 1 56.31 16 PRO B N 1
ATOM 3218 C CA . PRO B 1 16 ? 20.891 -37.312 10.977 1 56.31 16 PRO B CA 1
ATOM 3219 C C . PRO B 1 16 ? 21.531 -36.406 9.922 1 56.31 16 PRO B C 1
ATOM 3221 O O . PRO B 1 16 ? 21.047 -36.344 8.789 1 56.31 16 PRO B O 1
ATOM 3224 N N . ALA B 1 17 ? 22.625 -35.906 10.172 1 58.03 17 ALA B N 1
ATOM 3225 C CA . ALA B 1 17 ? 23.359 -35.062 9.219 1 58.03 17 ALA B CA 1
ATOM 3226 C C . ALA B 1 17 ? 23.922 -35.906 8.078 1 58.03 17 ALA B C 1
ATOM 3228 O O . ALA B 1 17 ? 23.938 -35.469 6.922 1 58.03 17 ALA B O 1
ATOM 3229 N N . ASN B 1 18 ? 24.422 -37.031 8.398 1 56.91 18 ASN B N 1
ATOM 3230 C CA . ASN B 1 18 ? 25 -37.906 7.391 1 56.91 18 ASN B CA 1
ATOM 3231 C C . ASN B 1 18 ? 23.906 -38.5 6.496 1 56.91 18 ASN B C 1
ATOM 3233 O O . ASN B 1 18 ? 24.109 -38.656 5.289 1 56.91 18 ASN B O 1
ATOM 3237 N N . ILE B 1 19 ? 22.797 -38.875 7.156 1 54.06 19 ILE B N 1
ATOM 3238 C CA . ILE B 1 19 ? 21.703 -39.375 6.355 1 54.06 19 ILE B CA 1
ATOM 3239 C C . ILE B 1 19 ? 21.25 -38.312 5.355 1 54.06 19 ILE B C 1
ATOM 3241 O O . ILE B 1 19 ? 20.984 -38.625 4.191 1 54.06 19 ILE B O 1
ATOM 3245 N N . LYS B 1 20 ? 21.234 -37.156 5.785 1 57.47 20 LYS B N 1
ATOM 3246 C CA . LYS B 1 20 ? 20.875 -36.062 4.871 1 57.47 20 LYS B CA 1
ATOM 3247 C C . LYS B 1 20 ? 21.875 -35.969 3.727 1 57.47 20 LYS B C 1
ATOM 3249 O O . LYS B 1 20 ? 21.5 -35.719 2.58 1 57.47 20 LYS B O 1
ATOM 3254 N N . LYS B 1 21 ? 23.125 -36.188 4.023 1 55.5 21 LYS B N 1
ATOM 3255 C CA . LYS B 1 21 ? 24.188 -36.156 3.027 1 55.5 21 LYS B CA 1
ATOM 3256 C C . LYS B 1 21 ? 24.062 -37.312 2.057 1 55.5 21 LYS B C 1
ATOM 3258 O O . LYS B 1 21 ? 24.203 -37.156 0.845 1 55.5 21 LYS B O 1
ATOM 3263 N N . ILE B 1 22 ? 23.875 -38.438 2.555 1 52.44 22 ILE B N 1
ATOM 3264 C CA . ILE B 1 22 ? 23.734 -39.625 1.721 1 52.44 22 ILE B CA 1
ATOM 3265 C C . ILE B 1 22 ? 22.5 -39.469 0.827 1 52.44 22 ILE B C 1
ATOM 3267 O O . ILE B 1 22 ? 22.547 -39.781 -0.366 1 52.44 22 ILE B O 1
ATOM 3271 N N . ARG B 1 23 ? 21.375 -39.062 1.333 1 52.38 23 ARG B N 1
ATOM 3272 C CA . ARG B 1 23 ? 20.172 -38.844 0.534 1 52.38 23 ARG B CA 1
ATOM 3273 C C . ARG B 1 23 ? 20.422 -37.844 -0.578 1 52.38 23 ARG B C 1
ATOM 3275 O O . ARG B 1 23 ? 19.938 -38 -1.702 1 52.38 23 ARG B O 1
ATOM 3282 N N . ARG B 1 24 ? 21.172 -36.906 -0.168 1 56.59 24 ARG B N 1
ATOM 3283 C CA . ARG B 1 24 ? 21.547 -35.875 -1.156 1 56.59 24 ARG B CA 1
ATOM 3284 C C . ARG B 1 24 ? 22.406 -36.5 -2.262 1 56.59 24 ARG B C 1
ATOM 3286 O O . ARG B 1 24 ? 22.219 -36.188 -3.439 1 56.59 24 ARG B O 1
ATOM 3293 N N . GLU B 1 25 ? 23.375 -37.25 -1.878 1 55.22 25 GLU B N 1
ATOM 3294 C CA . GLU B 1 25 ? 24.25 -37.906 -2.85 1 55.22 25 GLU B CA 1
ATOM 3295 C C . GLU B 1 25 ? 23.469 -38.844 -3.75 1 55.22 25 GLU B C 1
ATOM 3297 O O . GLU B 1 25 ? 23.734 -38.938 -4.953 1 55.22 25 GLU B O 1
ATOM 3302 N N . ILE B 1 26 ? 22.594 -39.594 -3.197 1 51.06 26 ILE B N 1
ATOM 3303 C CA . ILE B 1 26 ? 21.75 -40.5 -3.965 1 51.06 26 ILE B CA 1
ATOM 3304 C C . ILE B 1 26 ? 20.844 -39.719 -4.895 1 51.06 26 ILE B C 1
ATOM 3306 O O . ILE B 1 26 ? 20.656 -40.062 -6.055 1 51.06 26 ILE B O 1
ATOM 3310 N N . LYS B 1 27 ? 20.219 -38.688 -4.402 1 55.34 27 LYS B N 1
ATOM 3311 C CA . LYS B 1 27 ? 19.375 -37.844 -5.219 1 55.34 27 LYS B CA 1
ATOM 3312 C C . LYS B 1 27 ? 20.156 -37.219 -6.375 1 55.34 27 LYS B C 1
ATOM 3314 O O . LYS B 1 27 ? 19.594 -37 -7.457 1 55.34 27 LYS B O 1
ATOM 3319 N N . LEU B 1 28 ? 21.406 -37.062 -6.137 1 55.88 28 LEU B N 1
ATOM 3320 C CA . LEU B 1 28 ? 22.234 -36.5 -7.184 1 55.88 28 LEU B CA 1
ATOM 3321 C C . LEU B 1 28 ? 22.453 -37.469 -8.312 1 55.88 28 LEU B C 1
ATOM 3323 O O . LEU B 1 28 ? 22.75 -37.094 -9.445 1 55.88 28 LEU B O 1
ATOM 3327 N N . LYS B 1 29 ? 22.312 -38.781 -8.023 1 64.31 29 LYS B N 1
ATOM 3328 C CA . LYS B 1 29 ? 22.641 -39.75 -9.055 1 64.31 29 LYS B CA 1
ATOM 3329 C C . LYS B 1 29 ? 21.406 -40.062 -9.914 1 64.31 29 LYS B C 1
ATOM 3331 O O . LYS B 1 29 ? 21.531 -40.688 -10.977 1 64.31 29 LYS B O 1
ATOM 3336 N N . LYS B 1 30 ? 20.234 -39.562 -9.492 1 80.69 30 LYS B N 1
ATOM 3337 C CA . LYS B 1 30 ? 19.031 -39.844 -10.258 1 80.69 30 LYS B CA 1
ATOM 3338 C C . LYS B 1 30 ? 18.656 -38.656 -11.148 1 80.69 30 LYS B C 1
ATOM 3340 O O . LYS B 1 30 ? 18.953 -37.531 -10.82 1 80.69 30 LYS B O 1
ATOM 3345 N N . THR B 1 31 ? 18.125 -39 -12.367 1 91.25 31 THR B N 1
ATOM 3346 C CA . THR B 1 31 ? 17.578 -37.969 -13.219 1 91.25 31 THR B CA 1
ATOM 3347 C C . THR B 1 31 ? 16.297 -37.406 -12.617 1 91.25 31 THR B C 1
ATOM 3349 O O . THR B 1 31 ? 15.352 -38.156 -12.344 1 91.25 31 THR B O 1
ATOM 3352 N N . HIS B 1 32 ? 16.25 -36.188 -12.297 1 96.19 32 HIS B N 1
ATOM 3353 C CA . HIS B 1 32 ? 15.078 -35.5 -11.758 1 96.19 32 HIS B CA 1
ATOM 3354 C C . HIS B 1 32 ? 14.125 -35.094 -12.875 1 96.19 32 HIS B C 1
ATOM 3356 O O . HIS B 1 32 ? 14.555 -34.844 -14 1 96.19 32 HIS B O 1
ATOM 3362 N N . ASN B 1 33 ? 12.883 -35.094 -12.562 1 97.56 33 ASN B N 1
ATOM 3363 C CA . ASN B 1 33 ? 11.852 -34.594 -13.469 1 97.56 33 ASN B CA 1
ATOM 3364 C C . ASN B 1 33 ? 11.086 -33.438 -12.859 1 97.56 33 ASN B C 1
ATOM 3366 O O . ASN B 1 33 ? 10.57 -33.531 -11.742 1 97.56 33 ASN B O 1
ATOM 3370 N N . ILE B 1 34 ? 11.023 -32.312 -13.531 1 98.06 34 ILE B N 1
ATOM 3371 C CA . ILE B 1 34 ? 10.359 -31.125 -13.047 1 98.06 34 ILE B CA 1
ATOM 3372 C C . ILE B 1 34 ? 9.227 -30.734 -14.008 1 98.06 34 ILE B C 1
ATOM 3374 O O . ILE B 1 34 ? 9.422 -30.719 -15.227 1 98.06 34 ILE B O 1
ATOM 3378 N N . LEU B 1 35 ? 8.031 -30.531 -13.484 1 98.38 35 LEU B N 1
ATOM 3379 C CA . LEU B 1 35 ? 6.918 -30 -14.266 1 98.38 35 LEU B CA 1
ATOM 3380 C C . LEU B 1 35 ? 6.973 -28.484 -14.336 1 98.38 35 LEU B C 1
ATOM 3382 O O . LEU B 1 35 ? 7.008 -27.812 -13.305 1 98.38 35 LEU B O 1
ATOM 3386 N N . ILE B 1 36 ? 7.008 -27.922 -15.547 1 97.88 36 ILE B N 1
ATOM 3387 C CA . ILE B 1 36 ? 6.938 -26.484 -15.758 1 97.88 36 ILE B CA 1
ATOM 3388 C C . ILE B 1 36 ? 5.523 -26.094 -16.188 1 97.88 36 ILE B C 1
ATOM 3390 O O . ILE B 1 36 ? 5.012 -26.594 -17.188 1 97.88 36 ILE B O 1
ATOM 3394 N N . ILE B 1 37 ? 4.883 -25.281 -15.383 1 97.94 37 ILE B N 1
ATOM 3395 C CA . ILE B 1 37 ? 3.564 -24.734 -15.703 1 97.94 37 ILE B CA 1
ATOM 3396 C C . ILE B 1 37 ? 3.697 -23.297 -16.172 1 97.94 37 ILE B C 1
ATOM 3398 O O . ILE B 1 37 ? 4.223 -22.453 -15.438 1 97.94 37 ILE B O 1
ATOM 3402 N N . LEU B 1 38 ? 3.225 -23.016 -17.344 1 96 38 LEU B N 1
ATOM 3403 C CA . LEU B 1 38 ? 3.355 -21.672 -17.922 1 96 38 LEU B CA 1
ATOM 3404 C C . LEU B 1 38 ? 2.043 -20.906 -17.828 1 96 38 LEU B C 1
ATOM 3406 O O . LEU B 1 38 ? 1.003 -21.375 -18.297 1 96 38 LEU B O 1
ATOM 3410 N N . THR B 1 39 ? 2.133 -19.719 -17.219 1 95.38 39 THR B N 1
ATOM 3411 C CA . THR B 1 39 ? 0.935 -18.891 -17.109 1 95.38 39 THR B CA 1
ATOM 3412 C C . THR B 1 39 ? 1.117 -17.562 -17.844 1 95.38 39 THR B C 1
ATOM 3414 O O . THR B 1 39 ? 0.154 -16.828 -18.047 1 95.38 39 THR B O 1
ATOM 3417 N N . GLY B 1 40 ? 2.297 -17.266 -18.234 1 92.06 40 GLY B N 1
ATOM 3418 C CA . GLY B 1 40 ? 2.609 -16.016 -18.891 1 92.06 40 GLY B CA 1
ATOM 3419 C C . GLY B 1 40 ? 3.49 -15.102 -18.047 1 92.06 40 GLY B C 1
ATOM 3420 O O . GLY B 1 40 ? 4.41 -15.57 -17.375 1 92.06 40 GLY B O 1
ATOM 3421 N N . GLY B 1 41 ? 3.24 -13.812 -18.219 1 88.62 41 GLY B N 1
ATOM 3422 C CA . GLY B 1 41 ? 4.066 -12.852 -17.516 1 88.62 41 GLY B CA 1
ATOM 3423 C C . GLY B 1 41 ? 5.285 -12.414 -18.312 1 88.62 41 GLY B C 1
ATOM 3424 O O . GLY B 1 41 ? 5.539 -12.922 -19.391 1 88.62 41 GLY B O 1
ATOM 3425 N N . THR B 1 42 ? 5.973 -11.531 -17.672 1 84.81 42 THR B N 1
ATOM 3426 C CA . THR B 1 42 ? 7.145 -10.961 -18.328 1 84.81 42 THR B CA 1
ATOM 3427 C C . THR B 1 42 ? 8.172 -12.047 -18.641 1 84.81 42 THR B C 1
ATOM 3429 O O . THR B 1 42 ? 8.828 -12.008 -19.672 1 84.81 42 THR B O 1
ATOM 3432 N N . ILE B 1 43 ? 8.281 -13 -17.828 1 89.75 43 ILE B N 1
ATOM 3433 C CA . ILE B 1 43 ? 9.242 -14.086 -18.016 1 89.75 43 ILE B CA 1
ATOM 3434 C C . ILE B 1 43 ? 8.883 -14.875 -19.281 1 89.75 43 ILE B C 1
ATOM 3436 O O . ILE B 1 43 ? 9.734 -15.562 -19.844 1 89.75 43 ILE B O 1
ATOM 3440 N N . CYS B 1 44 ? 7.641 -14.766 -19.672 1 89.5 44 CYS B N 1
ATOM 3441 C CA . CYS B 1 44 ? 7.18 -15.445 -20.875 1 89.5 44 CYS B CA 1
ATOM 3442 C C . CYS B 1 44 ? 6.871 -14.445 -21.984 1 89.5 44 CYS B C 1
ATOM 3444 O O . CYS B 1 44 ? 6.117 -14.75 -22.906 1 89.5 44 CYS B O 1
ATOM 3446 N N . SER B 1 45 ? 7.352 -13.234 -21.844 1 86.25 45 SER B N 1
ATOM 3447 C CA . SER B 1 45 ? 6.93 -12.203 -22.781 1 86.25 45 SER B CA 1
ATOM 3448 C C . SER B 1 45 ? 8.078 -11.789 -23.688 1 86.25 45 SER B C 1
ATOM 3450 O O . SER B 1 45 ? 9.242 -12.031 -23.375 1 86.25 45 SER B O 1
ATOM 3452 N N . PHE B 1 46 ? 7.727 -11.25 -24.844 1 85.94 46 PHE B N 1
ATOM 3453 C CA . PHE B 1 46 ? 8.664 -10.711 -25.812 1 85.94 46 PHE B CA 1
ATOM 3454 C C . PHE B 1 46 ? 8.18 -9.375 -26.359 1 85.94 46 PHE B C 1
ATOM 3456 O O . PHE B 1 46 ? 6.973 -9.156 -26.484 1 85.94 46 PHE B O 1
ATOM 3463 N N . ALA B 1 47 ? 9.148 -8.516 -26.547 1 80.44 47 ALA B N 1
ATOM 3464 C CA . ALA B 1 47 ? 8.805 -7.207 -27.109 1 80.44 47 ALA B CA 1
ATOM 3465 C C . ALA B 1 47 ? 8.562 -7.301 -28.609 1 80.44 47 ALA B C 1
ATOM 3467 O O . ALA B 1 47 ? 9.273 -8.023 -29.312 1 80.44 47 ALA B O 1
ATOM 3468 N N . ASP B 1 48 ? 7.484 -6.617 -29 1 77.5 48 ASP B N 1
ATOM 3469 C CA . ASP B 1 48 ? 7.293 -6.477 -30.438 1 77.5 48 ASP B CA 1
ATOM 3470 C C . ASP B 1 48 ? 8.172 -5.363 -31 1 77.5 48 ASP B C 1
ATOM 3472 O O . ASP B 1 48 ? 9.07 -4.863 -30.312 1 77.5 48 ASP B O 1
ATOM 3476 N N . LYS B 1 49 ? 7.945 -5.055 -32.25 1 75.12 49 LYS B N 1
ATOM 3477 C CA . LYS B 1 49 ? 8.766 -4.055 -32.938 1 75.12 49 LYS B CA 1
ATOM 3478 C C . LYS B 1 49 ? 8.617 -2.686 -32.281 1 75.12 49 LYS B C 1
ATOM 3480 O O . LYS B 1 49 ? 9.539 -1.873 -32.312 1 75.12 49 LYS B O 1
ATOM 3485 N N . ALA B 1 50 ? 7.473 -2.439 -31.719 1 72.19 50 ALA B N 1
ATOM 3486 C CA . ALA B 1 50 ? 7.195 -1.151 -31.094 1 72.19 50 ALA B CA 1
ATOM 3487 C C . ALA B 1 50 ? 7.629 -1.153 -29.625 1 72.19 50 ALA B C 1
ATOM 3489 O O . ALA B 1 50 ? 7.457 -0.158 -28.922 1 72.19 50 ALA B O 1
ATOM 3490 N N . GLY B 1 51 ? 8.156 -2.268 -29.188 1 70.19 51 GLY B N 1
ATOM 3491 C CA . GLY B 1 51 ? 8.648 -2.355 -27.828 1 70.19 51 GLY B CA 1
ATOM 3492 C C . GLY B 1 51 ? 7.586 -2.787 -26.828 1 70.19 51 GLY B C 1
ATOM 3493 O O . GLY B 1 51 ? 7.832 -2.811 -25.625 1 70.19 51 GLY B O 1
ATOM 3494 N N . LYS B 1 52 ? 6.434 -3.043 -27.406 1 74.5 52 LYS B N 1
ATOM 3495 C CA . LYS B 1 52 ? 5.348 -3.459 -26.531 1 74.5 52 LYS B CA 1
ATOM 3496 C C . LYS B 1 52 ? 5.422 -4.953 -26.234 1 74.5 52 LYS B C 1
ATOM 3498 O O . LYS B 1 52 ? 5.602 -5.766 -27.141 1 74.5 52 LYS B O 1
ATOM 3503 N N . ARG B 1 53 ? 5.285 -5.293 -25.016 1 78.69 53 ARG B N 1
ATOM 3504 C CA . ARG B 1 53 ? 5.484 -6.664 -24.562 1 78.69 53 ARG B CA 1
ATOM 3505 C C . ARG B 1 53 ? 4.164 -7.43 -24.531 1 78.69 53 ARG B C 1
ATOM 3507 O O . ARG B 1 53 ? 3.139 -6.883 -24.125 1 78.69 53 ARG B O 1
ATOM 3514 N N . ASP B 1 54 ? 4.219 -8.617 -25.109 1 77.25 54 ASP B N 1
ATOM 3515 C CA . ASP B 1 54 ? 3.096 -9.547 -25 1 77.25 54 ASP B CA 1
ATOM 3516 C C . ASP B 1 54 ? 3.58 -10.945 -24.641 1 77.25 54 ASP B C 1
ATOM 3518 O O . ASP B 1 54 ? 4.742 -11.289 -24.875 1 77.25 54 ASP B O 1
ATOM 3522 N N . SER B 1 55 ? 2.67 -11.711 -24.031 1 81.56 55 SER B N 1
ATOM 3523 C CA . SER B 1 55 ? 3.02 -13.047 -23.562 1 81.56 55 SER B CA 1
ATOM 3524 C C . SER B 1 55 ? 3.121 -14.031 -24.719 1 81.56 55 SER B C 1
ATOM 3526 O O . SER B 1 55 ? 2.326 -13.969 -25.672 1 81.56 55 SER B O 1
ATOM 3528 N N . ASP B 1 56 ? 4.164 -14.805 -24.781 1 85.88 56 ASP B N 1
ATOM 3529 C CA . ASP B 1 56 ? 4.41 -15.938 -25.672 1 85.88 56 ASP B CA 1
ATOM 3530 C C . ASP B 1 56 ? 5.07 -17.094 -24.922 1 85.88 56 ASP B C 1
ATOM 3532 O O . ASP B 1 56 ? 6.293 -17.234 -24.938 1 85.88 56 ASP B O 1
ATOM 3536 N N . VAL B 1 57 ? 4.18 -17.953 -24.391 1 84.25 57 VAL B N 1
ATOM 3537 C CA . VAL B 1 57 ? 4.664 -18.953 -23.438 1 84.25 57 VAL B CA 1
ATOM 3538 C C . VAL B 1 57 ? 5.461 -20.016 -24.188 1 84.25 57 VAL B C 1
ATOM 3540 O O . VAL B 1 57 ? 6.41 -20.594 -23.641 1 84.25 57 VAL B O 1
ATOM 3543 N N . GLU B 1 58 ? 5.121 -20.375 -25.406 1 85.19 58 GLU B N 1
ATOM 3544 C CA . GLU B 1 58 ? 5.836 -21.391 -26.172 1 85.19 58 GLU B CA 1
ATOM 3545 C C . GLU B 1 58 ? 7.281 -20.969 -26.422 1 85.19 58 GLU B C 1
ATOM 3547 O O . GLU B 1 58 ? 8.203 -21.75 -26.188 1 85.19 58 GLU B O 1
ATOM 3552 N N . ARG B 1 59 ? 7.395 -19.766 -26.859 1 87.62 59 ARG B N 1
ATOM 3553 C CA . ARG B 1 59 ? 8.734 -19.25 -27.125 1 87.62 59 ARG B CA 1
ATOM 3554 C C . ARG B 1 59 ? 9.531 -19.109 -25.844 1 87.62 59 ARG B C 1
ATOM 3556 O O . ARG B 1 59 ? 10.727 -19.406 -25.797 1 87.62 59 ARG B O 1
ATOM 3563 N N . ALA B 1 60 ? 8.914 -18.656 -24.812 1 87.5 60 ALA B N 1
ATOM 3564 C CA . ALA B 1 60 ? 9.578 -18.344 -23.547 1 87.5 60 ALA B CA 1
ATOM 3565 C C . ALA B 1 60 ? 10.148 -19.609 -22.906 1 87.5 60 ALA B C 1
ATOM 3567 O O . ALA B 1 60 ? 11.297 -19.625 -22.453 1 87.5 60 ALA B O 1
ATOM 3568 N N . HIS B 1 61 ? 9.375 -20.656 -22.891 1 85.81 61 HIS B N 1
ATOM 3569 C CA . HIS B 1 61 ? 9.844 -21.875 -22.234 1 85.81 61 HIS B CA 1
ATOM 3570 C C . HIS B 1 61 ? 11.07 -22.438 -22.953 1 85.81 61 HIS B C 1
ATOM 3572 O O . HIS B 1 61 ? 12.008 -22.906 -22.297 1 85.81 61 HIS B O 1
ATOM 3578 N N . THR B 1 62 ? 11.039 -22.406 -24.25 1 89.12 62 THR B N 1
ATOM 3579 C CA . THR B 1 62 ? 12.18 -22.891 -25.016 1 89.12 62 THR B CA 1
ATOM 3580 C C . THR B 1 62 ? 13.445 -22.109 -24.688 1 89.12 62 THR B C 1
ATOM 3582 O O . THR B 1 62 ? 14.5 -22.703 -24.438 1 89.12 62 THR B O 1
ATOM 3585 N N . LEU B 1 63 ? 13.234 -20.859 -24.578 1 90.38 63 LEU B N 1
ATOM 3586 C CA . LEU B 1 63 ? 14.383 -20 -24.328 1 90.38 63 LEU B CA 1
ATOM 3587 C C . LEU B 1 63 ? 14.891 -20.188 -22.891 1 90.38 63 LEU B C 1
ATOM 3589 O O . LEU B 1 63 ? 16.094 -20.25 -22.672 1 90.38 63 LEU B O 1
ATOM 3593 N N . ILE B 1 64 ? 14.031 -20.297 -21.984 1 91.38 64 ILE B N 1
ATOM 3594 C CA . ILE B 1 64 ? 14.391 -20.422 -20.578 1 91.38 64 ILE B CA 1
ATOM 3595 C C . ILE B 1 64 ? 15.117 -21.75 -20.344 1 91.38 64 ILE B C 1
ATOM 3597 O O . ILE B 1 64 ? 16.141 -21.797 -19.656 1 91.38 64 ILE B O 1
ATOM 3601 N N . GLU B 1 65 ? 14.641 -22.828 -20.938 1 93.19 65 GLU B N 1
ATOM 3602 C CA . GLU B 1 65 ? 15.305 -24.125 -20.812 1 93.19 65 GLU B CA 1
ATOM 3603 C C . GLU B 1 65 ? 16.688 -24.094 -21.469 1 93.19 65 GLU B C 1
ATOM 3605 O O . GLU B 1 65 ? 17.656 -24.594 -20.891 1 93.19 65 GLU B O 1
ATOM 3610 N N . ARG B 1 66 ? 16.734 -23.484 -22.641 1 93.62 66 ARG B N 1
ATOM 3611 C CA . ARG B 1 66 ? 18 -23.375 -23.328 1 93.62 66 ARG B CA 1
ATOM 3612 C C . ARG B 1 66 ? 19.016 -22.594 -22.484 1 93.62 66 ARG B C 1
ATOM 3614 O O . ARG B 1 66 ? 20.172 -23.016 -22.359 1 93.62 66 ARG B O 1
ATOM 3621 N N . ASN B 1 67 ? 18.547 -21.5 -21.984 1 93.81 67 ASN B N 1
ATOM 3622 C CA . ASN B 1 67 ? 19.422 -20.688 -21.141 1 93.81 67 ASN B CA 1
ATOM 3623 C C . ASN B 1 67 ? 19.891 -21.453 -19.906 1 93.81 67 ASN B C 1
ATOM 3625 O O . ASN B 1 67 ? 21.031 -21.312 -19.484 1 93.81 67 ASN B O 1
ATOM 3629 N N . PHE B 1 68 ? 19.047 -22.25 -19.359 1 94.75 68 PHE B N 1
ATOM 3630 C CA . PHE B 1 68 ? 19.406 -23.078 -18.203 1 94.75 68 PHE B CA 1
ATOM 3631 C C . PHE B 1 68 ? 20.469 -24.094 -18.578 1 94.75 68 PHE B C 1
ATOM 3633 O O . PHE B 1 68 ? 21.469 -24.25 -17.875 1 94.75 68 PHE B O 1
ATOM 3640 N N . ARG B 1 69 ? 20.297 -24.766 -19.703 1 95.31 69 ARG B N 1
ATOM 3641 C CA . ARG B 1 69 ? 21.234 -25.781 -20.188 1 95.31 69 ARG B CA 1
ATOM 3642 C C . ARG B 1 69 ? 22.609 -25.188 -20.438 1 95.31 69 ARG B C 1
ATOM 3644 O O . ARG B 1 69 ? 23.625 -25.859 -20.266 1 95.31 69 ARG B O 1
ATOM 3651 N N . ALA B 1 70 ? 22.594 -23.875 -20.734 1 93.56 70 ALA B N 1
ATOM 3652 C CA . ALA B 1 70 ? 23.844 -23.203 -21.062 1 93.56 70 ALA B CA 1
ATOM 3653 C C . ALA B 1 70 ? 24.391 -22.438 -19.844 1 93.56 70 ALA B C 1
ATOM 3655 O O . ALA B 1 70 ? 25.391 -21.719 -19.953 1 93.56 70 ALA B O 1
ATOM 3656 N N . SER B 1 71 ? 23.797 -22.469 -18.75 1 90.38 71 SER B N 1
ATOM 3657 C CA . SER B 1 71 ? 24.062 -21.609 -17.609 1 90.38 71 SER B CA 1
ATOM 3658 C C . SER B 1 71 ? 25.344 -22.031 -16.891 1 90.38 71 SER B C 1
ATOM 3660 O O . SER B 1 71 ? 25.859 -21.297 -16.047 1 90.38 71 SER B O 1
ATOM 3662 N N . GLY B 1 72 ? 25.844 -23.203 -17.125 1 87.25 72 GLY B N 1
ATOM 3663 C CA . GLY B 1 72 ? 27.016 -23.719 -16.438 1 87.25 72 GLY B CA 1
ATOM 3664 C C . GLY B 1 72 ? 26.688 -24.391 -15.109 1 87.25 72 GLY B C 1
ATOM 3665 O O . GLY B 1 72 ? 27.594 -24.797 -14.375 1 87.25 72 GLY B O 1
ATOM 3666 N N . SER B 1 73 ? 25.453 -24.438 -14.805 1 90.31 73 SER B N 1
ATOM 3667 C CA . SER B 1 73 ? 25.062 -25.188 -13.617 1 90.31 73 SER B CA 1
ATOM 3668 C C . SER B 1 73 ? 25.516 -26.641 -13.711 1 90.31 73 SER B C 1
ATOM 3670 O O . SER B 1 73 ? 25.469 -27.234 -14.781 1 90.31 73 SER B O 1
ATOM 3672 N N . ARG B 1 74 ? 25.844 -27.203 -12.555 1 90.38 74 ARG B N 1
ATOM 3673 C CA . ARG B 1 74 ? 26.281 -28.594 -12.539 1 90.38 74 ARG B CA 1
ATOM 3674 C C . ARG B 1 74 ? 25.125 -29.531 -12.875 1 90.38 74 ARG B C 1
ATOM 3676 O O . ARG B 1 74 ? 25.344 -30.719 -13.133 1 90.38 74 ARG B O 1
ATOM 3683 N N . TYR B 1 75 ? 23.953 -28.953 -12.867 1 92.19 75 TYR B N 1
ATOM 3684 C CA . TYR B 1 75 ? 22.766 -29.781 -13.102 1 92.19 75 TYR B CA 1
ATOM 3685 C C . TYR B 1 75 ? 22.188 -29.516 -14.484 1 92.19 75 TYR B C 1
ATOM 3687 O O . TYR B 1 75 ? 21.062 -29.938 -14.781 1 92.19 75 TYR B O 1
ATOM 3695 N N . SER B 1 76 ? 22.844 -28.875 -15.312 1 92.62 76 SER B N 1
ATOM 3696 C CA . SER B 1 76 ? 22.297 -28.359 -16.562 1 92.62 76 SER B CA 1
ATOM 3697 C C . SER B 1 76 ? 22.094 -29.484 -17.578 1 92.62 76 SER B C 1
ATOM 3699 O O . SER B 1 76 ? 21.375 -29.312 -18.562 1 92.62 76 SER B O 1
ATOM 3701 N N . SER B 1 77 ? 22.703 -30.578 -17.312 1 91.31 77 SER B N 1
ATOM 3702 C CA . SER B 1 77 ? 22.625 -31.688 -18.266 1 91.31 77 SER B CA 1
ATOM 3703 C C . SER B 1 77 ? 21.266 -32.375 -18.203 1 91.31 77 SER B C 1
ATOM 3705 O O . SER B 1 77 ? 20.656 -32.469 -17.141 1 91.31 77 SER B O 1
ATOM 3707 N N . GLU B 1 78 ? 20.875 -33 -19.344 1 90.5 78 GLU B N 1
ATOM 3708 C CA . GLU B 1 78 ? 19.625 -33.75 -19.406 1 90.5 78 GLU B CA 1
ATOM 3709 C C . GLU B 1 78 ? 19.703 -35.031 -18.578 1 90.5 78 GLU B C 1
ATOM 3711 O O . GLU B 1 78 ? 18.672 -35.594 -18.219 1 90.5 78 GLU B O 1
ATOM 3716 N N . GLU B 1 79 ? 20.844 -35.406 -18.281 1 91.5 79 GLU B N 1
ATOM 3717 C CA . GLU B 1 79 ? 21.031 -36.562 -17.422 1 91.5 79 GLU B CA 1
ATOM 3718 C C . GLU B 1 79 ? 20.688 -36.25 -15.977 1 91.5 79 GLU B C 1
ATOM 3720 O O . GLU B 1 79 ? 20.328 -37.156 -15.211 1 91.5 79 GLU B O 1
ATOM 3725 N N . CYS B 1 80 ? 20.734 -35 -15.695 1 92.94 80 CYS B N 1
ATOM 3726 C CA . CYS B 1 80 ? 20.484 -34.594 -14.32 1 92.94 80 CYS B CA 1
ATOM 3727 C C . CYS B 1 80 ? 19.031 -34.219 -14.117 1 92.94 80 CYS B C 1
ATOM 3729 O O . CYS B 1 80 ? 18.438 -34.531 -13.086 1 92.94 80 CYS B O 1
ATOM 3731 N N . VAL B 1 81 ? 18.469 -33.531 -15.133 1 96.12 81 VAL B N 1
ATOM 3732 C CA . VAL B 1 81 ? 17.109 -33.031 -14.953 1 96.12 81 VAL B CA 1
ATOM 3733 C C . VAL B 1 81 ? 16.391 -32.969 -16.297 1 96.12 81 VAL B C 1
ATOM 3735 O O . VAL B 1 81 ? 17 -32.531 -17.297 1 96.12 81 VAL B O 1
ATOM 3738 N N . THR B 1 82 ? 15.141 -33.406 -16.344 1 96.12 82 THR B N 1
ATOM 3739 C CA . THR B 1 82 ? 14.242 -33.25 -17.484 1 96.12 82 THR B CA 1
ATOM 3740 C C . THR B 1 82 ? 13.055 -32.344 -17.109 1 96.12 82 THR B C 1
ATOM 3742 O O . THR B 1 82 ? 12.734 -32.188 -15.938 1 96.12 82 THR B O 1
ATOM 3745 N N . PHE B 1 83 ? 12.406 -31.812 -18.156 1 96.19 83 PHE B N 1
ATOM 3746 C CA . PHE B 1 83 ? 11.289 -30.891 -17.938 1 96.19 83 PHE B CA 1
ATOM 3747 C C . PHE B 1 83 ? 10.07 -31.328 -18.734 1 96.19 83 PHE B C 1
ATOM 3749 O O . PHE B 1 83 ? 10.172 -31.609 -19.938 1 96.19 83 PHE B O 1
ATOM 3756 N N . ASP B 1 84 ? 8.961 -31.5 -18.094 1 96.38 84 ASP B N 1
ATOM 3757 C CA . ASP B 1 84 ? 7.66 -31.531 -18.75 1 96.38 84 ASP B CA 1
ATOM 3758 C C . ASP B 1 84 ? 6.984 -30.156 -18.703 1 96.38 84 ASP B C 1
ATOM 3760 O O . ASP B 1 84 ? 7.211 -29.391 -17.766 1 96.38 84 ASP B O 1
ATOM 3764 N N . LYS B 1 85 ? 6.141 -29.875 -19.719 1 95.25 85 LYS B N 1
ATOM 3765 C CA . LYS B 1 85 ? 5.566 -28.531 -19.797 1 95.25 85 LYS B CA 1
ATOM 3766 C C . LYS B 1 85 ? 4.051 -28.594 -19.938 1 95.25 85 LYS B C 1
ATOM 3768 O O . LYS B 1 85 ? 3.52 -29.469 -20.625 1 95.25 85 LYS B O 1
ATOM 3773 N N . GLU B 1 86 ? 3.391 -27.734 -19.25 1 96.38 86 GLU B N 1
ATOM 3774 C CA . GLU B 1 86 ? 1.958 -27.484 -19.359 1 96.38 86 GLU B CA 1
ATOM 3775 C C . GLU B 1 86 ? 1.677 -25.984 -19.5 1 96.38 86 GLU B C 1
ATOM 3777 O O . GLU B 1 86 ? 2.322 -25.172 -18.844 1 96.38 86 GLU B O 1
ATOM 3782 N N . LYS B 1 87 ? 0.722 -25.641 -20.391 1 94.44 87 LYS B N 1
ATOM 3783 C CA . LYS B 1 87 ? 0.449 -24.25 -20.688 1 94.44 87 LYS B CA 1
ATOM 3784 C C . LYS B 1 87 ? -1.019 -23.906 -20.453 1 94.44 87 LYS B C 1
ATOM 3786 O O . LYS B 1 87 ? -1.745 -23.562 -21.391 1 94.44 87 LYS B O 1
ATOM 3791 N N . PRO B 1 88 ? -1.405 -23.797 -19.234 1 95.5 88 PRO B N 1
ATOM 3792 C CA . PRO B 1 88 ? -2.814 -23.531 -18.953 1 95.5 88 PRO B CA 1
ATOM 3793 C C . PRO B 1 88 ? -3.213 -22.094 -19.297 1 95.5 88 PRO B C 1
ATOM 3795 O O . PRO B 1 88 ? -4.383 -21.828 -19.578 1 95.5 88 PRO B O 1
ATOM 3798 N N . LEU B 1 89 ? -2.285 -21.203 -19.172 1 93.69 89 LEU B N 1
ATOM 3799 C CA . LEU B 1 89 ? -2.561 -19.797 -19.453 1 93.69 89 LEU B CA 1
ATOM 3800 C C . LEU B 1 89 ? -1.453 -19.172 -20.312 1 93.69 89 LEU B C 1
ATOM 3802 O O . LEU B 1 89 ? -0.344 -19.719 -20.375 1 93.69 89 LEU B O 1
ATOM 3806 N N . ASP B 1 90 ? -1.753 -18.078 -20.938 1 92.5 90 ASP B N 1
ATOM 3807 C CA . ASP B 1 90 ? -0.822 -17.25 -21.688 1 92.5 90 ASP B CA 1
ATOM 3808 C C . ASP B 1 90 ? -1.231 -15.773 -21.625 1 92.5 90 ASP B C 1
ATOM 3810 O O . ASP B 1 90 ? -1.655 -15.195 -22.641 1 92.5 90 ASP B O 1
ATOM 3814 N N . ILE B 1 91 ? -1.002 -15.227 -20.422 1 90.5 91 ILE B N 1
ATOM 3815 C CA . ILE B 1 91 ? -1.468 -13.859 -20.219 1 90.5 91 ILE B CA 1
ATOM 3816 C C . ILE B 1 91 ? -0.395 -13.062 -19.484 1 90.5 91 ILE B C 1
ATOM 3818 O O . ILE B 1 91 ? 0.45 -13.633 -18.797 1 90.5 91 ILE B O 1
ATOM 3822 N N . LEU B 1 92 ? -0.438 -11.742 -19.641 1 90.81 92 LEU B N 1
ATOM 3823 C CA . LEU B 1 92 ? 0.284 -10.883 -18.703 1 90.81 92 LEU B CA 1
ATOM 3824 C C . LEU B 1 92 ? -0.365 -10.906 -17.328 1 90.81 92 LEU B C 1
ATOM 3826 O O . LEU B 1 92 ? -1.593 -10.898 -17.219 1 90.81 92 LEU B O 1
ATOM 3830 N N . SER B 1 93 ? 0.459 -10.977 -16.297 1 93.81 93 SER B N 1
ATOM 3831 C CA . SER B 1 93 ? -0.059 -11.312 -14.969 1 93.81 93 SER B CA 1
ATOM 3832 C C . SER B 1 93 ? -0.987 -10.227 -14.445 1 93.81 93 SER B C 1
ATOM 3834 O O . SER B 1 93 ? -1.829 -10.477 -13.578 1 93.81 93 SER B O 1
ATOM 3836 N N . GLU B 1 94 ? -0.814 -8.953 -14.961 1 92.88 94 GLU B N 1
ATOM 3837 C CA . GLU B 1 94 ? -1.729 -7.898 -14.547 1 92.88 94 GLU B CA 1
ATOM 3838 C C . GLU B 1 94 ? -3.166 -8.219 -14.945 1 92.88 94 GLU B C 1
ATOM 3840 O O . GLU B 1 94 ? -4.113 -7.66 -14.391 1 92.88 94 GLU B O 1
ATOM 3845 N N . ASN B 1 95 ? -3.361 -9.109 -15.875 1 93.12 95 ASN B N 1
ATOM 3846 C CA . ASN B 1 95 ? -4.688 -9.453 -16.375 1 93.12 95 ASN B CA 1
ATOM 3847 C C . ASN B 1 95 ? -5.281 -10.648 -15.633 1 93.12 95 ASN B C 1
ATOM 3849 O O . ASN B 1 95 ? -6.367 -11.117 -15.969 1 93.12 95 ASN B O 1
ATOM 3853 N N . MET B 1 96 ? -4.586 -11.164 -14.656 1 95.31 96 MET B N 1
ATOM 3854 C CA . MET B 1 96 ? -5.062 -12.297 -13.875 1 95.31 96 MET B CA 1
ATOM 3855 C C . MET B 1 96 ? -6.402 -11.984 -13.219 1 95.31 96 MET B C 1
ATOM 3857 O O . MET B 1 96 ? -6.582 -10.906 -12.641 1 95.31 96 MET B O 1
ATOM 3861 N N . THR B 1 97 ? -7.375 -12.859 -13.391 1 95.31 97 THR B N 1
ATOM 3862 C CA . THR B 1 97 ? -8.695 -12.766 -12.773 1 95.31 97 THR B CA 1
ATOM 3863 C C . THR B 1 97 ? -9.039 -14.055 -12.039 1 95.31 97 THR B C 1
ATOM 3865 O O . THR B 1 97 ? -8.281 -15.031 -12.086 1 95.31 97 THR B O 1
ATOM 3868 N N . THR B 1 98 ? -10.172 -14.031 -11.32 1 96.69 98 THR B N 1
ATOM 3869 C CA . THR B 1 98 ? -10.648 -15.258 -10.695 1 96.69 98 THR B CA 1
ATOM 3870 C C . THR B 1 98 ? -10.984 -16.312 -11.758 1 96.69 98 THR B C 1
ATOM 3872 O O . THR B 1 98 ? -10.812 -17.5 -11.523 1 96.69 98 THR B O 1
ATOM 3875 N N . GLY B 1 99 ? -11.422 -15.836 -12.898 1 94.81 99 GLY B N 1
ATOM 3876 C CA . GLY B 1 99 ? -11.641 -16.766 -14 1 94.81 99 GLY B CA 1
ATOM 3877 C C . GLY B 1 99 ? -10.367 -17.453 -14.453 1 94.81 99 GLY B C 1
ATOM 3878 O O . GLY B 1 99 ? -10.359 -18.672 -14.664 1 94.81 99 GLY B O 1
ATOM 3879 N N . ASN B 1 100 ? -9.289 -16.656 -14.633 1 95.44 100 ASN B N 1
ATOM 3880 C CA . ASN B 1 100 ? -7.996 -17.234 -14.984 1 95.44 100 ASN B CA 1
ATOM 3881 C C . ASN B 1 100 ? -7.523 -18.234 -13.922 1 95.44 100 ASN B C 1
ATOM 3883 O O . ASN B 1 100 ? -7.004 -19.297 -14.258 1 95.44 100 ASN B O 1
ATOM 3887 N N . TRP B 1 101 ? -7.715 -17.906 -12.664 1 97.88 101 TRP B N 1
ATOM 3888 C CA . TRP B 1 101 ? -7.352 -18.797 -11.57 1 97.88 101 TRP B CA 1
ATOM 3889 C C . TRP B 1 101 ? -8.133 -20.109 -11.656 1 97.88 101 TRP B C 1
ATOM 3891 O O . TRP B 1 101 ? -7.578 -21.188 -11.438 1 97.88 101 TRP B O 1
ATOM 3901 N N . ASN B 1 102 ? -9.422 -20 -11.969 1 97.75 102 ASN B N 1
ATOM 3902 C CA . ASN B 1 102 ? -10.227 -21.219 -12.102 1 97.75 102 ASN B CA 1
ATOM 3903 C C . ASN B 1 102 ? -9.695 -22.109 -13.219 1 97.75 102 ASN B C 1
ATOM 3905 O O . ASN B 1 102 ? -9.672 -23.344 -13.07 1 97.75 102 ASN B O 1
ATOM 3909 N N . ILE B 1 103 ? -9.281 -21.531 -14.305 1 96.81 103 ILE B N 1
ATOM 3910 C CA . ILE B 1 103 ? -8.68 -22.297 -15.398 1 96.81 103 ILE B CA 1
ATOM 3911 C C . ILE B 1 103 ? -7.398 -22.969 -14.914 1 96.81 103 ILE B C 1
ATOM 3913 O O . ILE B 1 103 ? -7.191 -24.172 -15.133 1 96.81 103 ILE B O 1
ATOM 3917 N N . LEU B 1 104 ? -6.551 -22.219 -14.25 1 97.75 104 LEU B N 1
ATOM 3918 C CA . LEU B 1 104 ? -5.297 -22.734 -13.711 1 97.75 104 LEU B CA 1
ATOM 3919 C C . LEU B 1 104 ? -5.555 -23.891 -12.75 1 97.75 104 LEU B C 1
ATOM 3921 O O . LEU B 1 104 ? -4.934 -24.938 -12.859 1 97.75 104 LEU B O 1
ATOM 3925 N N . ILE B 1 105 ? -6.52 -23.688 -11.836 1 98.19 105 ILE B N 1
ATOM 3926 C CA . ILE B 1 105 ? -6.859 -24.688 -10.828 1 98.19 105 ILE B CA 1
ATOM 3927 C C . ILE B 1 105 ? -7.359 -25.969 -11.508 1 98.19 105 ILE B C 1
ATOM 3929 O O . ILE B 1 105 ? -6.93 -27.062 -11.164 1 98.19 105 ILE B O 1
ATOM 3933 N N . SER B 1 106 ? -8.258 -25.781 -12.461 1 98 106 SER B N 1
ATOM 3934 C CA . SER B 1 106 ? -8.805 -26.938 -13.18 1 98 106 SER B CA 1
ATOM 3935 C C . SER B 1 106 ? -7.703 -27.75 -13.844 1 98 106 SER B C 1
ATOM 3937 O O . SER B 1 106 ? -7.715 -28.984 -13.781 1 98 106 SER B O 1
ATOM 3939 N N . LYS B 1 107 ? -6.77 -27.109 -14.43 1 97.94 107 LYS B N 1
ATOM 3940 C CA . LYS B 1 107 ? -5.66 -27.797 -15.086 1 97.94 107 LYS B CA 1
ATOM 3941 C C . LYS B 1 107 ? -4.75 -28.469 -14.07 1 97.94 107 LYS B C 1
ATOM 3943 O O . LYS B 1 107 ? -4.34 -29.625 -14.258 1 97.94 107 LYS B O 1
ATOM 3948 N N . MET B 1 108 ? -4.434 -27.828 -13.047 1 97.94 108 MET B N 1
ATOM 3949 C CA . MET B 1 108 ? -3.525 -28.344 -12.031 1 97.94 108 MET B CA 1
ATOM 3950 C C . MET B 1 108 ? -4.098 -29.609 -11.383 1 97.94 108 MET B C 1
ATOM 3952 O O . MET B 1 108 ? -3.348 -30.484 -10.977 1 97.94 108 MET B O 1
ATOM 3956 N N . ARG B 1 109 ? -5.395 -29.719 -11.352 1 97.06 109 ARG B N 1
ATOM 3957 C CA . ARG B 1 109 ? -6.074 -30.891 -10.781 1 97.06 109 ARG B CA 1
ATOM 3958 C C . ARG B 1 109 ? -5.805 -32.125 -11.609 1 97.06 109 ARG B C 1
ATOM 3960 O O . ARG B 1 109 ? -5.934 -33.25 -11.117 1 97.06 109 ARG B O 1
ATOM 3967 N N . THR B 1 110 ? -5.449 -31.953 -12.82 1 97.56 110 THR B N 1
ATOM 3968 C CA . THR B 1 110 ? -5.348 -33.094 -13.734 1 97.56 110 THR B CA 1
ATOM 3969 C C . THR B 1 110 ? -3.939 -33.656 -13.711 1 97.56 110 THR B C 1
ATOM 3971 O O . THR B 1 110 ? -3.705 -34.75 -14.242 1 97.56 110 THR B O 1
ATOM 3974 N N . TYR B 1 111 ? -3.02 -32.969 -13.133 1 97 111 TYR B N 1
ATOM 3975 C CA . TYR B 1 111 ? -1.632 -33.438 -13.203 1 97 111 TYR B CA 1
ATOM 3976 C C . TYR B 1 111 ? -1.368 -34.531 -12.203 1 97 111 TYR B C 1
ATOM 3978 O O . TYR B 1 111 ? -1.89 -34.531 -11.086 1 97 111 TYR B O 1
ATOM 3986 N N . ASP B 1 112 ? -0.512 -35.562 -12.57 1 97 112 ASP B N 1
ATOM 3987 C CA . ASP B 1 112 ? 0.005 -36.562 -11.656 1 97 112 ASP B CA 1
ATOM 3988 C C . ASP B 1 112 ? 1.327 -36.125 -11.039 1 97 112 ASP B C 1
ATOM 3990 O O . ASP B 1 112 ? 2.4 -36.438 -11.562 1 97 112 ASP B O 1
ATOM 3994 N N . TYR B 1 113 ? 1.25 -35.562 -9.93 1 95.75 113 TYR B N 1
ATOM 3995 C CA . TYR B 1 113 ? 2.398 -34.938 -9.297 1 95.75 113 TYR B CA 1
ATOM 3996 C C . TYR B 1 113 ? 3.402 -35.969 -8.812 1 95.75 113 TYR B C 1
ATOM 3998 O O . TYR B 1 113 ? 4.555 -35.656 -8.523 1 95.75 113 TYR B O 1
ATOM 4006 N N . SER B 1 114 ? 3.047 -37.188 -8.68 1 95.25 114 SER B N 1
ATOM 4007 C CA . SER B 1 114 ? 3.945 -38.25 -8.234 1 95.25 114 SER B CA 1
ATOM 4008 C C . SER B 1 114 ? 5.055 -38.5 -9.25 1 95.25 114 SER B C 1
ATOM 4010 O O . SER B 1 114 ? 6.066 -39.125 -8.93 1 95.25 114 SER B O 1
ATOM 4012 N N . LYS B 1 115 ? 4.84 -38 -10.406 1 96.81 115 LYS B N 1
ATOM 4013 C CA . LYS B 1 115 ? 5.809 -38.188 -11.477 1 96.81 115 LYS B CA 1
ATOM 4014 C C . LYS B 1 115 ? 6.93 -37.156 -11.414 1 96.81 115 LYS B C 1
ATOM 4016 O O . LYS B 1 115 ? 7.91 -37.25 -12.156 1 96.81 115 LYS B O 1
ATOM 4021 N N . TYR B 1 116 ? 6.785 -36.219 -10.539 1 97.75 116 TYR B N 1
ATOM 4022 C CA . TYR B 1 116 ? 7.703 -35.094 -10.586 1 97.75 116 TYR B CA 1
ATOM 4023 C C . TYR B 1 116 ? 8.422 -34.906 -9.258 1 97.75 116 TYR B C 1
ATOM 4025 O O . TYR B 1 116 ? 7.859 -35.219 -8.195 1 97.75 116 TYR B O 1
ATOM 4033 N N . ASP B 1 117 ? 9.633 -34.375 -9.289 1 97.69 117 ASP B N 1
ATOM 4034 C CA . ASP B 1 117 ? 10.422 -34.062 -8.109 1 97.69 117 ASP B CA 1
ATOM 4035 C C . ASP B 1 117 ? 10.148 -32.625 -7.656 1 97.69 117 ASP B C 1
ATOM 4037 O O . ASP B 1 117 ? 10.508 -32.219 -6.543 1 97.69 117 ASP B O 1
ATOM 4041 N N . GLY B 1 118 ? 9.469 -31.875 -8.492 1 98.19 118 GLY B N 1
ATOM 4042 C CA . GLY B 1 118 ? 9.078 -30.5 -8.211 1 98.19 118 GLY B CA 1
ATOM 4043 C C . GLY B 1 118 ? 8.281 -29.859 -9.328 1 98.19 118 GLY B C 1
ATOM 4044 O O . GLY B 1 118 ? 8.172 -30.438 -10.422 1 98.19 118 GLY B O 1
ATOM 4045 N N . VAL B 1 119 ? 7.723 -28.766 -9.031 1 98.69 119 VAL B N 1
ATOM 4046 C CA . VAL B 1 119 ? 6.953 -27.984 -9.992 1 98.69 119 VAL B CA 1
ATOM 4047 C C . VAL B 1 119 ? 7.484 -26.547 -10.031 1 98.69 119 VAL B C 1
ATOM 4049 O O . VAL B 1 119 ? 7.797 -25.969 -8.992 1 98.69 119 VAL B O 1
ATOM 4052 N N . ILE B 1 120 ? 7.648 -26 -11.203 1 98.56 120 ILE B N 1
ATOM 4053 C CA . ILE B 1 120 ? 7.965 -24.594 -11.398 1 98.56 120 ILE B CA 1
ATOM 4054 C C . ILE B 1 120 ? 6.852 -23.922 -12.195 1 98.56 120 ILE B C 1
ATOM 4056 O O . ILE B 1 120 ? 6.504 -24.375 -13.289 1 98.56 120 ILE B O 1
ATOM 4060 N N . ILE B 1 121 ? 6.289 -22.906 -11.633 1 98.56 121 ILE B N 1
ATOM 4061 C CA . ILE B 1 121 ? 5.262 -22.109 -12.297 1 98.56 121 ILE B CA 1
ATOM 4062 C C . ILE B 1 121 ? 5.852 -20.781 -12.758 1 98.56 121 ILE B C 1
ATOM 4064 O O . ILE B 1 121 ? 6.25 -19.953 -11.938 1 98.56 121 ILE B O 1
ATOM 4068 N N . LEU B 1 122 ? 5.965 -20.594 -14.062 1 97.69 122 LEU B N 1
ATOM 4069 C CA . LEU B 1 122 ? 6.379 -19.297 -14.602 1 97.69 122 LEU B CA 1
ATOM 4070 C C . LEU B 1 122 ? 5.219 -18.312 -14.594 1 97.69 122 LEU B C 1
ATOM 4072 O O . LEU B 1 122 ? 4.145 -18.594 -15.117 1 97.69 122 LEU B O 1
ATOM 4076 N N . HIS B 1 123 ? 5.395 -17.203 -13.977 1 97.12 123 HIS B N 1
ATOM 4077 C CA . HIS B 1 123 ? 4.34 -16.234 -13.688 1 97.12 123 HIS B CA 1
ATOM 4078 C C . HIS B 1 123 ? 4.84 -14.805 -13.836 1 97.12 123 HIS B C 1
ATOM 4080 O O . HIS B 1 123 ? 6.051 -14.562 -13.875 1 97.12 123 HIS B O 1
ATOM 4086 N N . GLY B 1 124 ? 3.967 -13.852 -14.039 1 95.44 124 GLY B N 1
ATOM 4087 C CA . GLY B 1 124 ? 4.355 -12.453 -14.023 1 95.44 124 GLY B CA 1
ATOM 4088 C C . GLY B 1 124 ? 4.531 -11.891 -12.625 1 95.44 124 GLY B C 1
ATOM 4089 O O . GLY B 1 124 ? 4.105 -12.5 -11.648 1 95.44 124 GLY B O 1
ATOM 4090 N N . THR B 1 125 ? 5.125 -10.688 -12.555 1 96.38 125 THR B N 1
ATOM 4091 C CA . THR B 1 125 ? 5.484 -10.109 -11.266 1 96.38 125 THR B CA 1
ATOM 4092 C C . THR B 1 125 ? 4.293 -9.375 -10.656 1 96.38 125 THR B C 1
ATOM 4094 O O . THR B 1 125 ? 4.145 -9.344 -9.43 1 96.38 125 THR B O 1
ATOM 4097 N N . ASP B 1 126 ? 3.396 -8.867 -11.383 1 95.31 126 ASP B N 1
ATOM 4098 C CA . ASP B 1 126 ? 2.352 -7.973 -10.891 1 95.31 126 ASP B CA 1
ATOM 4099 C C . ASP B 1 126 ? 1.445 -8.68 -9.891 1 95.31 126 ASP B C 1
ATOM 4101 O O . ASP B 1 126 ? 1.022 -8.086 -8.898 1 95.31 126 ASP B O 1
ATOM 4105 N N . THR B 1 127 ? 1.068 -9.93 -10.164 1 97.75 127 THR B N 1
ATOM 4106 C CA . THR B 1 127 ? 0.09 -10.625 -9.336 1 97.75 127 THR B CA 1
ATOM 4107 C C . THR B 1 127 ? 0.684 -11.906 -8.75 1 97.75 127 THR B C 1
ATOM 4109 O O . THR B 1 127 ? -0.051 -12.797 -8.328 1 97.75 127 THR B O 1
ATOM 4112 N N . LEU B 1 128 ? 2.033 -11.969 -8.734 1 98.56 128 LEU B N 1
ATOM 4113 C CA . LEU B 1 128 ? 2.754 -13.141 -8.25 1 98.56 128 LEU B CA 1
ATOM 4114 C C . LEU B 1 128 ? 2.369 -13.461 -6.812 1 98.56 128 LEU B C 1
ATOM 4116 O O . LEU B 1 128 ? 2.098 -14.617 -6.48 1 98.56 128 LEU B O 1
ATOM 4120 N N . ALA B 1 129 ? 2.32 -12.461 -5.977 1 98.69 129 ALA B N 1
ATOM 4121 C CA . ALA B 1 129 ? 2.051 -12.656 -4.555 1 98.69 129 ALA B CA 1
ATOM 4122 C C . ALA B 1 129 ? 0.644 -13.203 -4.336 1 98.69 129 ALA B C 1
ATOM 4124 O O . ALA B 1 129 ? 0.425 -14.023 -3.441 1 98.69 129 ALA B O 1
ATOM 4125 N N . TYR B 1 130 ? -0.318 -12.82 -5.141 1 98.69 130 TYR B N 1
ATOM 4126 C CA . TYR B 1 130 ? -1.688 -13.305 -5.023 1 98.69 130 TYR B CA 1
ATOM 4127 C C . TYR B 1 130 ? -1.788 -14.766 -5.434 1 98.69 130 TYR B C 1
ATOM 4129 O O . TYR B 1 130 ? -2.404 -15.578 -4.734 1 98.69 130 TYR B O 1
ATOM 4137 N N . THR B 1 131 ? -1.173 -15.062 -6.555 1 98.81 131 THR B N 1
ATOM 4138 C CA . THR B 1 131 ? -1.202 -16.453 -7.008 1 98.81 131 THR B CA 1
ATOM 4139 C C . THR B 1 131 ? -0.447 -17.359 -6.039 1 98.81 131 THR B C 1
ATOM 4141 O O . THR B 1 131 ? -0.885 -18.469 -5.754 1 98.81 131 THR B O 1
ATOM 4144 N N . GLY B 1 132 ? 0.694 -16.859 -5.586 1 98.75 132 GLY B N 1
ATOM 4145 C CA . GLY B 1 132 ? 1.419 -17.594 -4.562 1 98.75 132 GLY B CA 1
ATOM 4146 C C . GLY B 1 132 ? 0.591 -17.859 -3.322 1 98.75 132 GLY B C 1
ATOM 4147 O O . GLY B 1 132 ? 0.609 -18.969 -2.787 1 98.75 132 GLY B O 1
ATOM 4148 N N . ALA B 1 133 ? -0.114 -16.891 -2.832 1 98.69 133 ALA B N 1
ATOM 4149 C CA . ALA B 1 133 ? -0.995 -17.047 -1.678 1 98.69 133 ALA B CA 1
ATOM 4150 C C . ALA B 1 133 ? -2.078 -18.094 -1.953 1 98.69 133 ALA B C 1
ATOM 4152 O O . ALA B 1 133 ? -2.357 -18.938 -1.106 1 98.69 133 ALA B O 1
ATOM 4153 N N . LEU B 1 134 ? -2.666 -18.031 -3.117 1 98.69 134 LEU B N 1
ATOM 4154 C CA . LEU B 1 134 ? -3.711 -18.969 -3.512 1 98.69 134 LEU B CA 1
ATOM 4155 C C . LEU B 1 134 ? -3.197 -20.406 -3.463 1 98.69 134 LEU B C 1
ATOM 4157 O O . LEU B 1 134 ? -3.816 -21.266 -2.838 1 98.69 134 LEU B O 1
ATOM 4161 N N . LEU B 1 135 ? -2.059 -20.609 -4.047 1 98.25 135 LEU B N 1
ATOM 4162 C CA . LEU B 1 135 ? -1.509 -21.969 -4.133 1 98.25 135 LEU B CA 1
ATOM 4163 C C . LEU B 1 135 ? -1.054 -22.453 -2.76 1 98.25 135 LEU B C 1
ATOM 4165 O O . LEU B 1 135 ? -1.107 -23.656 -2.473 1 98.25 135 LEU B O 1
ATOM 4169 N N . SER B 1 136 ? -0.623 -21.5 -1.896 1 97.12 136 SER B N 1
ATOM 4170 C CA . SER B 1 136 ? -0.237 -21.859 -0.537 1 97.12 136 SER B CA 1
ATOM 4171 C C . SER B 1 136 ? -1.409 -22.469 0.227 1 97.12 136 SER B C 1
ATOM 4173 O O . SER B 1 136 ? -1.216 -23.328 1.095 1 97.12 136 SER B O 1
ATOM 4175 N N . ILE B 1 137 ? -2.594 -22 -0.078 1 96.81 137 ILE B N 1
ATOM 4176 C CA . ILE B 1 137 ? -3.781 -22.578 0.556 1 96.81 137 ILE B CA 1
ATOM 4177 C C . ILE B 1 137 ? -4.18 -23.859 -0.149 1 96.81 137 ILE B C 1
ATOM 4179 O O . ILE B 1 137 ? -4.355 -24.906 0.497 1 96.81 137 ILE B O 1
ATOM 4183 N N . LEU B 1 138 ? -4.254 -23.891 -1.434 1 97.44 138 LEU B N 1
ATOM 4184 C CA . LEU B 1 138 ? -4.836 -24.984 -2.199 1 97.44 138 LEU B CA 1
ATOM 4185 C C . LEU B 1 138 ? -3.928 -26.203 -2.176 1 97.44 138 LEU B C 1
ATOM 4187 O O . LEU B 1 138 ? -4.406 -27.344 -2.215 1 97.44 138 LEU B O 1
ATOM 4191 N N . MET B 1 139 ? -2.615 -25.922 -2.09 1 96.5 139 MET B N 1
ATOM 4192 C CA . MET B 1 139 ? -1.664 -27.031 -2.158 1 96.5 139 MET B CA 1
ATOM 4193 C C . MET B 1 139 ? -1.001 -27.266 -0.803 1 96.5 139 MET B C 1
ATOM 4195 O O . MET B 1 139 ? 0.095 -27.812 -0.73 1 96.5 139 MET B O 1
ATOM 4199 N N . ALA B 1 140 ? -1.628 -26.734 0.202 1 94.75 140 ALA B N 1
ATOM 4200 C CA . ALA B 1 140 ? -1.149 -27.094 1.536 1 94.75 140 ALA B CA 1
ATOM 4201 C C . ALA B 1 140 ? -1.072 -28.609 1.707 1 94.75 140 ALA B C 1
ATOM 4203 O O . ALA B 1 140 ? -2.021 -29.328 1.379 1 94.75 140 ALA B O 1
ATOM 4204 N N . GLY B 1 141 ? 0.13 -29.141 2.16 1 92.56 141 GLY B N 1
ATOM 4205 C CA . GLY B 1 141 ? 0.321 -30.562 2.312 1 92.56 141 GLY B CA 1
ATOM 4206 C C . GLY B 1 141 ? 0.988 -31.203 1.111 1 92.56 141 GLY B C 1
ATOM 4207 O O . GLY B 1 141 ? 1.148 -32.438 1.063 1 92.56 141 GLY B O 1
ATOM 4208 N N . THR B 1 142 ? 1.351 -30.406 0.131 1 94.31 142 THR B N 1
ATOM 4209 C CA . THR B 1 142 ? 2.049 -30.922 -1.036 1 94.31 142 THR B CA 1
ATOM 4210 C C . THR B 1 142 ? 3.25 -31.766 -0.615 1 94.31 142 THR B C 1
ATOM 4212 O O . THR B 1 142 ? 3.869 -31.5 0.417 1 94.31 142 THR B O 1
ATOM 4215 N N . LYS B 1 143 ? 3.551 -32.75 -1.451 1 93.56 143 LYS B N 1
ATOM 4216 C CA . LYS B 1 143 ? 4.66 -33.656 -1.163 1 93.56 143 LYS B CA 1
ATOM 4217 C C . LYS B 1 143 ? 5.883 -33.312 -2.008 1 93.56 143 LYS B C 1
ATOM 4219 O O . LYS B 1 143 ? 6.941 -33.906 -1.853 1 93.56 143 LYS B O 1
ATOM 4224 N N . ILE B 1 144 ? 5.738 -32.375 -2.836 1 95.31 144 ILE B N 1
ATOM 4225 C CA . ILE B 1 144 ? 6.852 -31.922 -3.656 1 95.31 144 ILE B CA 1
ATOM 4226 C C . ILE B 1 144 ? 6.949 -30.406 -3.582 1 95.31 144 ILE B C 1
ATOM 4228 O O . ILE B 1 144 ? 5.949 -29.719 -3.34 1 95.31 144 ILE B O 1
ATOM 4232 N N . PRO B 1 145 ? 8.156 -29.844 -3.771 1 97.56 145 PRO B N 1
ATOM 4233 C CA . PRO B 1 145 ? 8.281 -28.391 -3.783 1 97.56 145 PRO B CA 1
ATOM 4234 C C . PRO B 1 145 ? 7.668 -27.75 -5.027 1 97.56 145 PRO B C 1
ATOM 4236 O O . PRO B 1 145 ? 7.758 -28.312 -6.121 1 97.56 145 PRO B O 1
ATOM 4239 N N . VAL B 1 146 ? 7.016 -26.641 -4.832 1 98.38 146 VAL B N 1
ATOM 4240 C CA . VAL B 1 146 ? 6.441 -25.828 -5.898 1 98.38 146 VAL B CA 1
ATOM 4241 C C . VAL B 1 146 ? 7.062 -24.438 -5.875 1 98.38 146 VAL B C 1
ATOM 4243 O O . VAL B 1 146 ? 7.066 -23.766 -4.836 1 98.38 146 VAL B O 1
ATOM 4246 N N . PHE B 1 147 ? 7.578 -24 -7 1 98.75 147 PHE B N 1
ATOM 4247 C CA . PHE B 1 147 ? 8.219 -22.688 -7.094 1 98.75 147 PHE B CA 1
ATOM 4248 C C . PHE B 1 147 ? 7.465 -21.797 -8.07 1 98.75 147 PHE B C 1
ATOM 4250 O O . PHE B 1 147 ? 7.168 -22.203 -9.195 1 98.75 147 PHE B O 1
ATOM 4257 N N . LEU B 1 148 ? 7.152 -20.625 -7.633 1 98.75 148 LEU B N 1
ATOM 4258 C CA . LEU B 1 148 ? 6.773 -19.562 -8.555 1 98.75 148 LEU B CA 1
ATOM 4259 C C . LEU B 1 148 ? 7.996 -18.75 -8.984 1 98.75 148 LEU B C 1
ATOM 4261 O O . LEU B 1 148 ? 8.758 -18.281 -8.148 1 98.75 148 LEU B O 1
ATOM 4265 N N . VAL B 1 149 ? 8.195 -18.625 -10.273 1 98.31 149 VAL B N 1
ATOM 4266 C CA . VAL B 1 149 ? 9.352 -17.953 -10.844 1 98.31 149 VAL B CA 1
ATOM 4267 C C . VAL B 1 149 ? 8.883 -16.859 -11.805 1 98.31 149 VAL B C 1
ATOM 4269 O O . VAL B 1 149 ? 8.047 -17.094 -12.672 1 98.31 149 VAL B O 1
ATOM 4272 N N . SER B 1 150 ? 9.336 -15.648 -11.586 1 97.56 150 SER B N 1
ATOM 4273 C CA . SER B 1 150 ? 9.016 -14.484 -12.414 1 97.56 150 SER B CA 1
ATOM 4274 C C . SER B 1 150 ? 10.281 -13.766 -12.852 1 97.56 150 SER B C 1
ATOM 4276 O O . SER B 1 150 ? 11.391 -14.266 -12.664 1 97.56 150 SER B O 1
ATOM 4278 N N . SER B 1 151 ? 10.055 -12.695 -13.625 1 96 151 SER B N 1
ATOM 4279 C CA . SER B 1 151 ? 11.18 -11.93 -14.148 1 96 151 SER B CA 1
ATOM 4280 C C . SER B 1 151 ? 10.828 -10.453 -14.305 1 96 151 SER B C 1
ATOM 4282 O O . SER B 1 151 ? 9.688 -10.117 -14.641 1 96 151 SER B O 1
ATOM 4284 N N . GLN B 1 152 ? 11.836 -9.672 -14.078 1 91.81 152 GLN B N 1
ATOM 4285 C CA . GLN B 1 152 ? 11.664 -8.234 -14.258 1 91.81 152 GLN B CA 1
ATOM 4286 C C . GLN B 1 152 ? 11.602 -7.871 -15.742 1 91.81 152 GLN B C 1
ATOM 4288 O O . GLN B 1 152 ? 10.867 -6.961 -16.125 1 91.81 152 GLN B O 1
ATOM 4293 N N . LEU B 1 153 ? 12.383 -8.531 -16.5 1 90.44 153 LEU B N 1
ATOM 4294 C CA . LEU B 1 153 ? 12.5 -8.273 -17.938 1 90.44 153 LEU B CA 1
ATOM 4295 C C . LEU B 1 153 ? 12.266 -9.547 -18.734 1 90.44 153 LEU B C 1
ATOM 4297 O O . LEU B 1 153 ? 12.297 -10.648 -18.188 1 90.44 153 LEU B O 1
ATOM 4301 N N . PRO B 1 154 ? 11.977 -9.383 -20.016 1 89.38 154 PRO B N 1
ATOM 4302 C CA . PRO B 1 154 ? 11.781 -10.555 -20.875 1 89.38 154 PRO B CA 1
ATOM 4303 C C . PRO B 1 154 ? 13 -11.469 -20.906 1 89.38 154 PRO B C 1
ATOM 4305 O O . PRO B 1 154 ? 14.117 -11.023 -20.656 1 89.38 154 PRO B O 1
ATOM 4308 N N . PRO B 1 155 ? 12.742 -12.695 -21.234 1 90.31 155 PRO B N 1
ATOM 4309 C CA . PRO B 1 155 ? 13.82 -13.68 -21.125 1 90.31 155 PRO B CA 1
ATOM 4310 C C . PRO B 1 155 ? 14.953 -13.422 -22.109 1 90.31 155 PRO B C 1
ATOM 4312 O O . PRO B 1 155 ? 16.062 -13.93 -21.922 1 90.31 155 PRO B O 1
ATOM 4315 N N . ASP B 1 156 ? 14.703 -12.656 -23.141 1 89.62 156 ASP B N 1
ATOM 4316 C CA . ASP B 1 156 ? 15.742 -12.391 -24.125 1 89.62 156 ASP B CA 1
ATOM 4317 C C . ASP B 1 156 ? 16.516 -11.125 -23.781 1 89.62 156 ASP B C 1
ATOM 4319 O O . ASP B 1 156 ? 17.484 -10.773 -24.469 1 89.62 156 ASP B O 1
ATOM 4323 N N . ASP B 1 157 ? 16.156 -10.445 -22.781 1 89.62 157 ASP B N 1
ATOM 4324 C CA . ASP B 1 157 ? 16.922 -9.297 -22.297 1 89.62 157 ASP B CA 1
ATOM 4325 C C . ASP B 1 157 ? 18.109 -9.742 -21.453 1 89.62 157 ASP B C 1
ATOM 4327 O O . ASP B 1 157 ? 17.969 -10.547 -20.531 1 89.62 157 ASP B O 1
ATOM 4331 N N . GLU B 1 158 ? 19.25 -9.172 -21.688 1 87.75 158 GLU B N 1
ATOM 4332 C CA . GLU B 1 158 ? 20.484 -9.57 -21.016 1 87.75 158 GLU B CA 1
ATOM 4333 C C . G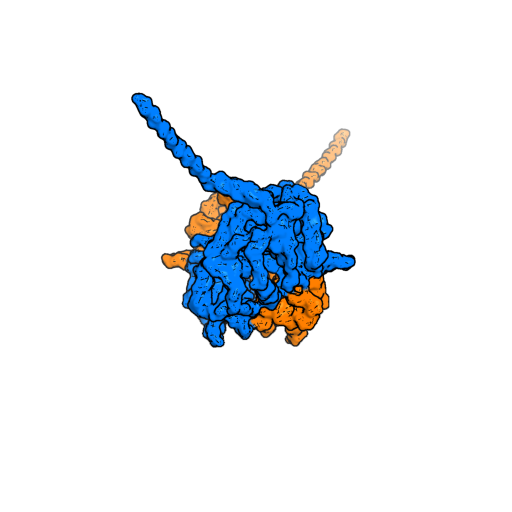LU B 1 158 ? 20.438 -9.234 -19.531 1 87.75 158 GLU B C 1
ATOM 4335 O O . GLU B 1 158 ? 21.125 -9.867 -18.719 1 87.75 158 GLU B O 1
ATOM 4340 N N . LYS B 1 159 ? 19.688 -8.297 -19.188 1 89.81 159 LYS B N 1
ATOM 4341 C CA . LYS B 1 159 ? 19.625 -7.848 -17.797 1 89.81 159 LYS B CA 1
ATOM 4342 C C . LYS B 1 159 ? 18.516 -8.578 -17.031 1 89.81 159 LYS B C 1
ATOM 4344 O O . LYS B 1 159 ? 18.312 -8.328 -15.844 1 89.81 159 LYS B O 1
ATOM 4349 N N . ALA B 1 160 ? 17.875 -9.477 -17.719 1 92.38 160 ALA B N 1
ATOM 4350 C CA . ALA B 1 160 ? 16.766 -10.188 -17.094 1 92.38 160 ALA B CA 1
ATOM 4351 C C . ALA B 1 160 ? 17.25 -11.07 -15.953 1 92.38 160 ALA B C 1
ATOM 4353 O O . ALA B 1 160 ? 18.266 -11.742 -16.062 1 92.38 160 ALA B O 1
ATOM 4354 N N . ASN B 1 161 ? 16.469 -10.984 -14.836 1 95.81 161 ASN B N 1
ATOM 4355 C CA . ASN B 1 161 ? 16.812 -11.844 -13.719 1 95.81 161 ASN B CA 1
ATOM 4356 C C . ASN B 1 161 ? 16.078 -13.18 -13.789 1 95.81 161 ASN B C 1
ATOM 4358 O O . ASN B 1 161 ? 16.25 -14.047 -12.93 1 95.81 161 ASN B O 1
ATOM 4362 N N . GLY B 1 162 ? 15.258 -13.367 -14.797 1 96 162 GLY B N 1
ATOM 4363 C CA . GLY B 1 162 ? 14.43 -14.562 -14.938 1 96 162 GLY B CA 1
ATOM 4364 C C . GLY B 1 162 ? 15.234 -15.836 -15.062 1 96 162 GLY B C 1
ATOM 4365 O O . GLY B 1 162 ? 14.867 -16.859 -14.492 1 96 162 GLY B O 1
ATOM 4366 N N . ASN B 1 163 ? 16.312 -15.781 -15.859 1 95.12 163 ASN B N 1
ATOM 4367 C CA . ASN B 1 163 ? 17.156 -16.969 -16.047 1 95.12 163 ASN B CA 1
ATOM 4368 C C . ASN B 1 163 ? 17.797 -17.406 -14.734 1 95.12 163 ASN B C 1
ATOM 4370 O O . ASN B 1 163 ? 17.859 -18.594 -14.43 1 95.12 163 ASN B O 1
ATOM 4374 N N . ALA B 1 164 ? 18.281 -16.406 -13.992 1 96.06 164 ALA B N 1
ATOM 4375 C CA . ALA B 1 164 ? 18.875 -16.719 -12.695 1 96.06 164 ALA B CA 1
ATOM 4376 C C . ALA B 1 164 ? 17.844 -17.25 -11.719 1 96.06 164 ALA B C 1
ATOM 4378 O O . ALA B 1 164 ? 18.109 -18.188 -10.961 1 96.06 164 ALA B O 1
ATOM 4379 N N . ASN B 1 165 ? 16.688 -16.672 -11.719 1 97.69 165 ASN B N 1
ATOM 4380 C CA . ASN B 1 165 ? 15.609 -17.141 -10.859 1 97.69 165 ASN B CA 1
ATOM 4381 C C . ASN B 1 165 ? 15.219 -18.578 -11.172 1 97.69 165 ASN B C 1
ATOM 4383 O O . ASN B 1 165 ? 15.031 -19.391 -10.266 1 97.69 165 ASN B O 1
ATOM 4387 N N . PHE B 1 166 ? 15.086 -18.906 -12.469 1 97.44 166 PHE B N 1
ATOM 4388 C CA . PHE B 1 166 ? 14.742 -20.25 -12.914 1 97.44 166 PHE B CA 1
ATOM 4389 C C . PHE B 1 166 ? 15.805 -21.25 -12.492 1 97.44 166 PHE B C 1
ATOM 4391 O O . PHE B 1 166 ? 15.492 -22.312 -11.961 1 97.44 166 PHE B O 1
ATOM 4398 N N . ARG B 1 167 ? 17.031 -20.891 -12.703 1 97.06 167 ARG B N 1
ATOM 4399 C CA . ARG B 1 167 ? 18.141 -21.75 -12.297 1 97.06 167 ARG B CA 1
ATOM 4400 C C . ARG B 1 167 ? 18.094 -22.031 -10.805 1 97.06 167 ARG B C 1
ATOM 4402 O O . ARG B 1 167 ? 18.25 -23.188 -10.391 1 97.06 167 ARG B O 1
ATOM 4409 N N . ALA B 1 168 ? 17.875 -21.016 -10.023 1 97.81 168 ALA B N 1
ATOM 4410 C CA . ALA B 1 168 ? 17.828 -21.188 -8.578 1 97.81 168 ALA B CA 1
ATOM 4411 C C . ALA B 1 168 ? 16.719 -22.141 -8.18 1 97.81 168 ALA B C 1
ATOM 4413 O O . ALA B 1 168 ? 16.906 -23 -7.309 1 97.81 168 ALA B O 1
ATOM 4414 N N . ALA B 1 169 ? 15.602 -22.016 -8.797 1 98.19 169 ALA B N 1
ATOM 4415 C CA . ALA B 1 169 ? 14.484 -22.906 -8.508 1 98.19 169 ALA B CA 1
ATOM 4416 C C . ALA B 1 169 ? 14.844 -24.359 -8.805 1 98.19 169 ALA B C 1
ATOM 4418 O O . ALA B 1 169 ? 14.594 -25.25 -7.992 1 98.19 169 ALA B O 1
ATOM 4419 N N . VAL B 1 170 ? 15.445 -24.609 -9.953 1 97.69 170 VAL B N 1
ATOM 4420 C CA . VAL B 1 170 ? 15.852 -25.953 -10.359 1 97.69 170 VAL B CA 1
ATOM 4421 C C . VAL B 1 170 ? 16.844 -26.516 -9.352 1 97.69 170 VAL B C 1
ATOM 4423 O O . VAL B 1 170 ? 16.688 -27.641 -8.875 1 97.69 170 VAL B O 1
ATOM 4426 N N . GLU B 1 171 ? 17.812 -25.719 -9.008 1 97.25 171 GLU B N 1
ATOM 4427 C CA . GLU B 1 171 ? 18.859 -26.156 -8.086 1 97.25 171 GLU B CA 1
ATOM 4428 C C . GLU B 1 171 ? 18.281 -26.469 -6.711 1 97.25 171 GLU B C 1
ATOM 4430 O O . GLU B 1 171 ? 18.641 -27.469 -6.09 1 97.25 171 GLU B O 1
ATOM 4435 N N . LEU B 1 172 ? 17.391 -25.672 -6.246 1 97.75 172 LEU B N 1
ATOM 4436 C CA . LEU B 1 172 ? 16.781 -25.891 -4.941 1 97.75 172 LEU B CA 1
ATOM 4437 C C . LEU B 1 172 ? 15.969 -27.188 -4.938 1 97.75 172 LEU B C 1
ATOM 4439 O O . LEU B 1 172 ? 15.992 -27.922 -3.953 1 97.75 172 LEU B O 1
ATOM 4443 N N . ILE B 1 173 ? 15.266 -27.453 -6.023 1 97.19 173 ILE B N 1
ATOM 4444 C CA . ILE B 1 173 ? 14.492 -28.688 -6.145 1 97.19 173 ILE B CA 1
ATOM 4445 C C . ILE B 1 173 ? 15.43 -29.891 -6.129 1 97.19 173 ILE B C 1
ATOM 4447 O O . ILE B 1 173 ? 15.227 -30.828 -5.359 1 97.19 173 ILE B O 1
ATOM 4451 N N . ILE B 1 174 ? 16.469 -29.844 -6.953 1 96.31 174 ILE B N 1
ATOM 4452 C CA . ILE B 1 174 ? 17.391 -30.969 -7.102 1 96.31 174 ILE B CA 1
ATOM 4453 C C . ILE B 1 174 ? 18.141 -31.188 -5.789 1 96.31 174 ILE B C 1
ATOM 4455 O O . ILE B 1 174 ? 18.391 -32.344 -5.406 1 96.31 174 ILE B O 1
ATOM 4459 N N . ASN B 1 175 ? 18.453 -30.078 -5.09 1 95.5 175 ASN B N 1
ATOM 4460 C CA . ASN B 1 175 ? 19.219 -30.156 -3.848 1 95.5 175 ASN B CA 1
ATOM 4461 C C . ASN B 1 175 ? 18.328 -30.547 -2.672 1 95.5 175 ASN B C 1
ATOM 4463 O O . ASN B 1 175 ? 18.797 -30.594 -1.528 1 95.5 175 ASN B O 1
ATOM 4467 N N . GLY B 1 176 ? 17.094 -30.797 -2.889 1 94.62 176 GLY B N 1
ATOM 4468 C CA . GLY B 1 176 ? 16.25 -31.484 -1.926 1 94.62 176 GLY B CA 1
ATOM 4469 C C . GLY B 1 176 ? 15.57 -30.547 -0.944 1 94.62 176 GLY B C 1
ATOM 4470 O O . GLY B 1 176 ? 15.477 -30.859 0.247 1 94.62 176 GLY B O 1
ATOM 4471 N N . ILE B 1 177 ? 15.125 -29.406 -1.389 1 95.62 177 ILE B N 1
ATOM 4472 C CA . ILE B 1 177 ? 14.383 -28.516 -0.506 1 95.62 177 ILE B CA 1
ATOM 4473 C C . ILE B 1 177 ? 13.102 -29.188 -0.031 1 95.62 177 ILE B C 1
ATOM 4475 O O . ILE B 1 177 ? 12.523 -30 -0.753 1 95.62 177 ILE B O 1
ATOM 4479 N N . GLU B 1 178 ? 12.664 -28.844 1.209 1 96.38 178 GLU B N 1
ATOM 4480 C CA . GLU B 1 178 ? 11.43 -29.391 1.762 1 96.38 178 GLU B CA 1
ATOM 4481 C C . GLU B 1 178 ? 10.219 -29 0.913 1 96.38 178 GLU B C 1
ATOM 4483 O O . GLU B 1 178 ? 10.164 -27.875 0.392 1 96.38 178 GLU B O 1
ATOM 4488 N N . PRO B 1 179 ? 9.25 -29.906 0.829 1 96.25 179 PRO B N 1
ATOM 4489 C CA . PRO B 1 179 ? 8.047 -29.594 0.057 1 96.25 179 PRO B CA 1
ATOM 4490 C C . PRO B 1 179 ? 7.262 -28.422 0.641 1 96.25 179 PRO B C 1
ATOM 4492 O O . PRO B 1 179 ? 6.926 -28.422 1.828 1 96.25 179 PRO B O 1
ATOM 4495 N N . ASN B 1 180 ? 6.941 -27.422 -0.116 1 97.25 180 ASN B N 1
ATOM 4496 C CA . ASN B 1 180 ? 6.168 -26.219 0.165 1 97.25 180 ASN B CA 1
ATOM 4497 C C . ASN B 1 180 ? 5.977 -25.375 -1.089 1 97.25 180 ASN B C 1
ATOM 4499 O O . ASN B 1 180 ? 6.336 -25.797 -2.189 1 97.25 180 ASN B O 1
ATOM 4503 N N . ILE B 1 181 ? 5.328 -24.312 -0.955 1 98 181 ILE B N 1
ATOM 4504 C CA . ILE B 1 181 ? 5.16 -23.359 -2.055 1 98 181 ILE B CA 1
ATOM 4505 C C . ILE B 1 181 ? 6.102 -22.172 -1.868 1 98 181 ILE B C 1
ATOM 4507 O O . ILE B 1 181 ? 5.996 -21.438 -0.887 1 98 181 ILE B O 1
ATOM 4511 N N . TYR B 1 182 ? 7.035 -22.016 -2.844 1 98.56 182 TYR B N 1
ATOM 4512 C CA . TYR B 1 182 ? 8.094 -21.016 -2.721 1 98.56 182 TYR B CA 1
ATOM 4513 C C . TYR B 1 182 ? 8.07 -20.062 -3.9 1 98.56 182 TYR B C 1
ATOM 4515 O O . TYR B 1 182 ? 7.465 -20.344 -4.934 1 98.56 182 TYR B O 1
ATOM 4523 N N . ALA B 1 183 ? 8.625 -18.922 -3.662 1 98.69 183 ALA B N 1
ATOM 4524 C CA . ALA B 1 183 ? 9.086 -18.047 -4.738 1 98.69 183 ALA B CA 1
ATOM 4525 C C . ALA B 1 183 ? 10.57 -17.734 -4.594 1 98.69 183 ALA B C 1
ATOM 4527 O O . ALA B 1 183 ? 11.094 -17.672 -3.477 1 98.69 183 ALA B O 1
ATOM 4528 N N . VAL B 1 184 ? 11.242 -17.641 -5.656 1 98.44 184 VAL B N 1
ATOM 4529 C CA . VAL B 1 184 ? 12.633 -17.203 -5.668 1 98.44 184 VAL B CA 1
ATOM 4530 C C . VAL B 1 184 ? 12.797 -16.016 -6.613 1 98.44 184 VAL B C 1
ATOM 4532 O O . VAL B 1 184 ? 12.18 -15.977 -7.684 1 98.44 184 VAL B O 1
ATOM 4535 N N . TYR B 1 185 ? 13.539 -15.07 -6.215 1 98.5 185 TYR B N 1
ATOM 4536 C CA . TYR B 1 185 ? 13.672 -13.836 -6.984 1 98.5 185 TYR B CA 1
ATOM 4537 C C . TYR B 1 185 ? 14.969 -13.117 -6.641 1 98.5 185 TYR B C 1
ATOM 4539 O O . TYR B 1 185 ? 15.266 -12.898 -5.465 1 98.5 185 TYR B O 1
ATOM 4547 N N . ARG B 1 186 ? 15.711 -12.766 -7.66 1 97.88 186 ARG B N 1
ATOM 4548 C CA . ARG B 1 186 ? 16.922 -11.984 -7.477 1 97.88 186 ARG B CA 1
ATOM 4549 C C . ARG B 1 186 ? 16.625 -10.492 -7.438 1 97.88 186 ARG B C 1
ATOM 4551 O O . ARG B 1 186 ? 16.281 -9.891 -8.461 1 97.88 186 ARG B O 1
ATOM 4558 N N . ASN B 1 187 ? 16.75 -9.883 -6.27 1 97.25 187 ASN B N 1
ATOM 4559 C CA . ASN B 1 187 ? 16.562 -8.445 -6.102 1 97.25 187 ASN B CA 1
ATOM 4560 C C . ASN B 1 187 ? 17.797 -7.672 -6.527 1 97.25 187 ASN B C 1
ATOM 4562 O O . ASN B 1 187 ? 18.922 -8.203 -6.488 1 97.25 187 ASN B O 1
ATOM 4566 N N . THR B 1 188 ? 17.578 -6.492 -7.055 1 94.19 188 THR B N 1
ATOM 4567 C CA . THR B 1 188 ? 18.656 -5.516 -7.246 1 94.19 188 THR B CA 1
ATOM 4568 C C . THR B 1 188 ? 18.547 -4.391 -6.223 1 94.19 188 THR B C 1
ATOM 4570 O O . THR B 1 188 ? 17.656 -3.541 -6.312 1 94.19 188 THR B O 1
ATOM 4573 N N . GLU B 1 189 ? 19.406 -4.34 -5.312 1 89.38 189 GLU B N 1
ATOM 4574 C CA . GLU B 1 189 ? 19.344 -3.393 -4.203 1 89.38 189 GLU B CA 1
ATOM 4575 C C . GLU B 1 189 ? 20.5 -2.395 -4.266 1 89.38 189 GLU B C 1
ATOM 4577 O O . GLU B 1 189 ? 21.609 -2.75 -4.645 1 89.38 189 GLU B O 1
ATOM 4582 N N . THR B 1 190 ? 20.125 -1.071 -4.098 1 82.88 190 THR B N 1
ATOM 4583 C CA . THR B 1 190 ? 21.125 -0.013 -4.133 1 82.88 190 THR B CA 1
ATOM 4584 C C . THR B 1 190 ? 21.5 0.416 -2.719 1 82.88 190 THR B C 1
ATOM 4586 O O . THR B 1 190 ? 20.641 0.682 -1.887 1 82.88 190 THR B O 1
ATOM 4589 N N . ASP B 1 191 ? 22.75 0.297 -2.434 1 73.12 191 ASP B N 1
ATOM 4590 C CA . ASP B 1 191 ? 23.281 0.843 -1.185 1 73.12 191 ASP B CA 1
ATOM 4591 C C . ASP B 1 191 ? 24.406 1.831 -1.45 1 73.12 191 ASP B C 1
ATOM 4593 O O . ASP B 1 191 ? 24.625 2.236 -2.592 1 73.12 191 ASP B O 1
ATOM 4597 N N . GLY B 1 192 ? 24.844 2.6 -0.414 1 65.56 192 GLY B N 1
ATOM 4598 C CA . GLY B 1 192 ? 25.906 3.588 -0.527 1 65.56 192 GLY B CA 1
ATOM 4599 C C . GLY B 1 192 ? 27.047 3.139 -1.417 1 65.56 192 GLY B C 1
ATOM 4600 O O . GLY B 1 192 ? 27.766 3.969 -1.975 1 65.56 192 GLY B O 1
ATOM 4601 N N . SER B 1 193 ? 27.156 1.89 -1.631 1 73.19 193 SER B N 1
ATOM 4602 C CA . SER B 1 193 ? 28.297 1.352 -2.357 1 73.19 193 SER B CA 1
ATOM 4603 C C . SER B 1 193 ? 27.938 1.024 -3.801 1 73.19 193 SER B C 1
ATOM 4605 O O . SER B 1 193 ? 28.797 0.679 -4.605 1 73.19 193 SER B O 1
ATOM 4607 N N . GLY B 1 194 ? 26.656 1.16 -4.074 1 84.44 194 GLY B N 1
ATOM 4608 C CA . GLY B 1 194 ? 26.219 0.872 -5.43 1 84.44 194 GLY B CA 1
ATOM 4609 C C . GLY B 1 194 ? 25.094 -0.136 -5.492 1 84.44 194 GLY B C 1
ATOM 4610 O O . GLY B 1 194 ? 24.328 -0.288 -4.531 1 84.44 194 GLY B O 1
ATOM 4611 N N . GLU B 1 195 ? 24.969 -0.791 -6.711 1 88.88 195 GLU B N 1
ATOM 4612 C CA . GLU B 1 195 ? 23.906 -1.772 -6.945 1 88.88 195 GLU B CA 1
ATOM 4613 C C . GLU B 1 195 ? 24.406 -3.191 -6.684 1 88.88 195 GLU B C 1
ATOM 4615 O O . GLU B 1 195 ? 25.5 -3.562 -7.117 1 88.88 195 GLU B O 1
ATOM 4620 N N . THR B 1 196 ? 23.75 -3.918 -5.836 1 91.69 196 THR B N 1
ATOM 4621 C CA . THR B 1 196 ? 24.062 -5.312 -5.539 1 91.69 196 THR B CA 1
ATOM 4622 C C . THR B 1 196 ? 22.844 -6.203 -5.832 1 91.69 196 THR B C 1
ATOM 4624 O O . THR B 1 196 ? 21.719 -5.852 -5.504 1 91.69 196 THR B O 1
ATOM 4627 N N . GLN B 1 197 ? 23.172 -7.352 -6.496 1 94.25 197 GLN B N 1
ATOM 4628 C CA . GLN B 1 197 ? 22.125 -8.336 -6.773 1 94.25 197 GLN B CA 1
ATOM 4629 C C . GLN B 1 197 ? 22.172 -9.477 -5.762 1 94.25 197 GLN B C 1
ATOM 4631 O O . GLN B 1 197 ? 23.234 -10.023 -5.473 1 94.25 197 GLN B O 1
ATOM 4636 N N . ARG B 1 198 ? 21 -9.766 -5.152 1 95.94 198 ARG B N 1
ATOM 4637 C CA . ARG B 1 198 ? 20.891 -10.82 -4.152 1 95.94 198 ARG B CA 1
ATOM 4638 C C . ARG B 1 198 ? 19.703 -11.734 -4.441 1 95.94 198 ARG B C 1
ATOM 4640 O O . ARG B 1 198 ? 18.609 -11.25 -4.75 1 95.94 198 ARG B O 1
ATOM 4647 N N . MET B 1 199 ? 20 -13.078 -4.391 1 97.56 199 MET B N 1
ATOM 4648 C CA . MET B 1 199 ? 18.953 -14.07 -4.602 1 97.56 199 MET B CA 1
ATOM 4649 C C . MET B 1 199 ? 18.219 -14.383 -3.299 1 97.56 199 MET B C 1
ATOM 4651 O O . MET B 1 199 ? 18.859 -14.758 -2.307 1 97.56 199 MET B O 1
ATOM 4655 N N . TYR B 1 200 ? 16.906 -14.211 -3.352 1 98.25 200 TYR B N 1
ATOM 4656 C CA . TYR B 1 200 ? 16.125 -14.492 -2.152 1 98.25 200 TYR B CA 1
ATOM 4657 C C . TYR B 1 200 ? 15.094 -15.586 -2.414 1 98.25 200 TYR B C 1
ATOM 4659 O O . TYR B 1 200 ? 14.555 -15.688 -3.52 1 98.25 200 TYR B O 1
ATOM 4667 N N . ILE B 1 201 ? 14.898 -16.391 -1.394 1 98.5 201 ILE B N 1
ATOM 4668 C CA . ILE B 1 201 ? 13.797 -17.359 -1.394 1 98.5 201 ILE B CA 1
ATOM 4669 C C . ILE B 1 201 ? 12.711 -16.891 -0.425 1 98.5 201 ILE B C 1
ATOM 4671 O O . ILE B 1 201 ? 13.008 -16.344 0.637 1 98.5 201 ILE B O 1
ATOM 4675 N N . HIS B 1 202 ? 11.469 -17.109 -0.825 1 98.5 202 HIS B N 1
ATOM 4676 C CA . HIS B 1 202 ? 10.281 -16.719 -0.074 1 98.5 202 HIS B CA 1
ATOM 4677 C C . HIS B 1 202 ? 9.312 -17.891 0.069 1 98.5 202 HIS B C 1
ATOM 4679 O O . HIS B 1 202 ? 9.133 -18.672 -0.864 1 98.5 202 HIS B O 1
ATOM 4685 N N . TYR B 1 203 ? 8.703 -18 1.258 1 98.31 203 TYR B N 1
ATOM 4686 C CA . TYR B 1 203 ? 7.441 -18.734 1.301 1 98.31 203 TYR B CA 1
ATOM 4687 C C . TYR B 1 203 ? 6.328 -17.922 0.648 1 98.31 203 TYR B C 1
ATOM 4689 O O . TYR B 1 203 ? 6.098 -16.766 1.01 1 98.31 203 TYR B O 1
ATOM 4697 N N . CYS B 1 204 ? 5.641 -18.516 -0.249 1 98.31 204 CYS B N 1
ATOM 4698 C CA . CYS B 1 204 ? 4.621 -17.781 -0.979 1 98.31 204 CYS B CA 1
ATOM 4699 C C . CYS B 1 204 ? 3.502 -17.328 -0.047 1 98.31 204 CYS B C 1
ATOM 4701 O O . CYS B 1 204 ? 2.887 -16.281 -0.271 1 98.31 204 CYS B O 1
ATOM 4703 N N . SER B 1 205 ? 3.262 -18.047 1.03 1 97.75 205 SER B N 1
ATOM 4704 C CA . SER B 1 205 ? 2.244 -17.672 2.004 1 97.75 205 SER B CA 1
ATOM 4705 C C . SER B 1 205 ? 2.609 -16.375 2.711 1 97.75 205 SER B C 1
ATOM 4707 O O . SER B 1 205 ? 1.771 -15.766 3.381 1 97.75 205 SER B O 1
ATOM 4709 N N . HIS B 1 206 ? 3.857 -15.992 2.588 1 98 206 HIS B N 1
ATOM 4710 C CA . HIS B 1 206 ? 4.344 -14.805 3.281 1 98 206 HIS B CA 1
ATOM 4711 C C . HIS B 1 206 ? 4.758 -13.727 2.291 1 98 206 HIS B C 1
ATOM 4713 O O . HIS B 1 206 ? 5.199 -12.641 2.693 1 98 206 HIS B O 1
ATOM 4719 N N . LEU B 1 207 ? 4.617 -13.945 1.026 1 98.5 207 LEU B N 1
ATOM 4720 C CA . LEU B 1 207 ? 5.145 -13.062 -0.013 1 98.5 207 LEU B CA 1
ATOM 4721 C C . LEU B 1 207 ? 4.305 -11.797 -0.13 1 98.5 207 LEU B C 1
ATOM 4723 O O . LEU B 1 207 ? 3.076 -11.867 -0.175 1 98.5 207 LEU B O 1
ATOM 4727 N N . LEU B 1 208 ? 4.965 -10.664 -0.157 1 97.62 208 LEU B N 1
ATOM 4728 C CA . LEU B 1 208 ? 4.309 -9.383 -0.413 1 97.62 208 LEU B CA 1
ATOM 4729 C C . LEU B 1 208 ? 4.34 -9.047 -1.9 1 97.62 208 LEU B C 1
ATOM 4731 O O . LEU B 1 208 ? 5.254 -9.461 -2.615 1 97.62 208 LEU B O 1
ATOM 4735 N N . GLN B 1 209 ? 3.314 -8.352 -2.32 1 97.31 209 GLN B N 1
ATOM 4736 C CA . GLN B 1 209 ? 3.387 -7.848 -3.689 1 97.31 209 GLN B CA 1
ATOM 4737 C C . GLN B 1 209 ? 4.531 -6.855 -3.852 1 97.31 209 GLN B C 1
ATOM 4739 O O . GLN B 1 209 ? 4.938 -6.203 -2.887 1 97.31 209 GLN B O 1
ATOM 4744 N N . CYS B 1 210 ? 5.02 -6.797 -5.082 1 95.19 210 CYS B N 1
ATOM 4745 C CA . CYS B 1 210 ? 6.031 -5.785 -5.387 1 95.19 210 CYS B CA 1
ATOM 4746 C C . CYS B 1 210 ? 5.477 -4.383 -5.172 1 95.19 210 CYS B C 1
ATOM 4748 O O . CYS B 1 210 ? 4.371 -4.07 -5.617 1 95.19 210 CYS B O 1
ATOM 4750 N N . ALA B 1 211 ? 6.242 -3.58 -4.438 1 91.5 211 ALA B N 1
ATOM 4751 C CA . ALA B 1 211 ? 5.805 -2.209 -4.188 1 91.5 211 ALA B CA 1
ATOM 4752 C C . ALA B 1 211 ? 5.82 -1.384 -5.473 1 91.5 211 ALA B C 1
ATOM 4754 O O . ALA B 1 211 ? 6.586 -1.677 -6.395 1 91.5 211 ALA B O 1
ATOM 4755 N N . ASN B 1 212 ? 4.977 -0.35 -5.438 1 88.69 212 ASN B N 1
ATOM 4756 C CA . ASN B 1 212 ? 5.02 0.579 -6.562 1 88.69 212 ASN B CA 1
ATOM 4757 C C . ASN B 1 212 ? 6.395 1.225 -6.703 1 88.69 212 ASN B C 1
ATOM 4759 O O . ASN B 1 212 ? 7.047 1.537 -5.703 1 88.69 212 ASN B O 1
ATOM 4763 N N . ARG B 1 213 ? 6.852 1.34 -7.949 1 81.44 213 ARG B N 1
ATOM 4764 C CA . ARG B 1 213 ? 8.125 1.94 -8.328 1 81.44 213 ARG B CA 1
ATOM 4765 C C . ARG B 1 213 ? 9.297 1.096 -7.828 1 81.44 213 ARG B C 1
ATOM 4767 O O . ARG B 1 213 ? 10.359 1.627 -7.508 1 81.44 213 ARG B O 1
ATOM 4774 N N . SER B 1 214 ? 9 -0.116 -7.523 1 88 214 SER B N 1
ATOM 4775 C CA . SER B 1 214 ? 10.023 -1.1 -7.184 1 88 214 SER B CA 1
ATOM 4776 C C . SER B 1 214 ? 9.961 -2.307 -8.109 1 88 214 SER B C 1
ATOM 4778 O O . SER B 1 214 ? 8.961 -2.514 -8.805 1 88 214 SER B O 1
ATOM 4780 N N . GLU B 1 215 ? 11.07 -3.02 -8.125 1 90.44 215 GLU B N 1
ATOM 4781 C CA . GLU B 1 215 ? 11.117 -4.27 -8.875 1 90.44 215 GLU B CA 1
ATOM 4782 C C . GLU B 1 215 ? 11.492 -5.441 -7.969 1 90.44 215 GLU B C 1
ATOM 4784 O O . GLU B 1 215 ? 11.766 -6.543 -8.453 1 90.44 215 GLU B O 1
ATOM 4789 N N . ASN B 1 216 ? 11.57 -5.148 -6.727 1 96.12 216 ASN B N 1
ATOM 4790 C CA . ASN B 1 216 ? 12.062 -6.145 -5.781 1 96.12 216 ASN B CA 1
ATOM 4791 C C . ASN B 1 216 ? 10.922 -6.789 -5.004 1 96.12 216 ASN B C 1
ATOM 4793 O O . ASN B 1 216 ? 9.891 -6.152 -4.762 1 96.12 216 ASN B O 1
ATOM 4797 N N . PHE B 1 217 ? 11.109 -8.047 -4.672 1 97.88 217 PHE B N 1
ATOM 4798 C CA . PHE B 1 217 ? 10.156 -8.742 -3.812 1 97.88 217 PHE B CA 1
ATOM 4799 C C . PHE B 1 217 ? 10.703 -8.875 -2.395 1 97.88 217 PHE B C 1
ATOM 4801 O O . PHE B 1 217 ? 11.898 -9.109 -2.203 1 97.88 217 PHE B O 1
ATOM 4808 N N . TYR B 1 218 ? 9.781 -8.773 -1.445 1 96.88 218 TYR B N 1
ATOM 4809 C CA . TYR B 1 218 ? 10.133 -8.93 -0.04 1 96.88 218 TYR B CA 1
ATOM 4810 C C . TYR B 1 218 ? 9.102 -9.781 0.692 1 96.88 218 TYR B C 1
ATOM 4812 O O . TYR B 1 218 ? 7.961 -9.906 0.244 1 96.88 218 TYR B O 1
ATOM 4820 N N . SER B 1 219 ? 9.461 -10.422 1.695 1 97.06 219 SER B N 1
ATOM 4821 C CA . SER B 1 219 ? 8.633 -11.078 2.697 1 97.06 219 SER B CA 1
ATOM 4822 C C . SER B 1 219 ? 9.266 -11 4.082 1 97.06 219 SER B C 1
ATOM 4824 O O . SER B 1 219 ? 10.469 -10.758 4.207 1 97.06 219 SER B O 1
ATOM 4826 N N . PRO B 1 220 ? 8.461 -11.109 5.156 1 93 220 PRO B N 1
ATOM 4827 C CA . PRO B 1 220 ? 8.984 -10.922 6.512 1 93 220 PRO B CA 1
ATOM 4828 C C . PRO B 1 220 ? 10.102 -11.898 6.863 1 93 220 PRO B C 1
ATOM 4830 O O . PRO B 1 220 ? 10.969 -11.578 7.676 1 93 220 PRO B O 1
ATOM 4833 N N . ASP B 1 221 ? 10.164 -13.055 6.27 1 94.38 221 ASP B N 1
ATOM 4834 C CA . ASP B 1 221 ? 11.125 -14.078 6.656 1 94.38 221 ASP B CA 1
ATOM 4835 C C . ASP B 1 221 ? 11.938 -14.555 5.453 1 94.38 221 ASP B C 1
ATOM 4837 O O . ASP B 1 221 ? 12.406 -15.695 5.426 1 94.38 221 ASP B O 1
ATOM 4841 N N . MET B 1 222 ? 12.055 -13.703 4.465 1 96.38 222 MET B N 1
ATOM 4842 C CA . MET B 1 222 ? 12.836 -14.086 3.289 1 96.38 222 MET B CA 1
ATOM 4843 C C . MET B 1 222 ? 14.273 -14.422 3.676 1 96.38 222 MET B C 1
ATOM 4845 O O . MET B 1 222 ? 14.773 -13.945 4.699 1 96.38 222 MET B O 1
ATOM 4849 N N . ALA B 1 223 ? 14.914 -15.266 2.889 1 97.19 223 ALA B N 1
ATOM 4850 C CA . ALA B 1 223 ? 16.297 -15.664 3.125 1 97.19 223 ALA B CA 1
ATOM 4851 C C . ALA B 1 223 ? 17.125 -15.562 1.848 1 97.19 223 ALA B C 1
ATOM 4853 O O . ALA B 1 223 ? 16.625 -15.844 0.754 1 97.19 223 ALA B O 1
ATOM 4854 N N . GLU B 1 224 ? 18.328 -15.133 2.057 1 96.56 224 GLU B N 1
ATOM 4855 C CA . GLU B 1 224 ? 19.234 -15.109 0.918 1 96.56 224 GLU B CA 1
ATOM 4856 C C . GLU B 1 224 ? 19.797 -16.5 0.627 1 96.56 224 GLU B C 1
ATOM 4858 O O . GLU B 1 224 ? 20.141 -17.25 1.55 1 96.56 224 GLU B O 1
ATOM 4863 N N . VAL B 1 225 ? 19.875 -16.906 -0.608 1 96.81 225 VAL B N 1
ATOM 4864 C CA . VAL B 1 225 ? 20.484 -18.156 -1.021 1 96.81 225 VAL B CA 1
ATOM 4865 C C . VAL B 1 225 ? 21.594 -17.891 -2.037 1 96.81 225 VAL B C 1
ATOM 4867 O O . VAL B 1 225 ? 21.625 -16.812 -2.643 1 96.81 225 VAL B O 1
ATOM 4870 N N . SER B 1 226 ? 22.438 -18.859 -2.156 1 94.44 226 SER B N 1
ATOM 4871 C CA . SER B 1 226 ? 23.531 -18.719 -3.111 1 94.44 226 SER B CA 1
ATOM 4872 C C . SER B 1 226 ? 23 -18.641 -4.543 1 94.44 226 SER B C 1
ATOM 4874 O O . SER B 1 226 ? 22.031 -19.312 -4.895 1 94.44 226 SER B O 1
ATOM 4876 N N . GLN B 1 227 ? 23.688 -17.922 -5.324 1 90.62 227 GLN B N 1
ATOM 4877 C CA . GLN B 1 227 ? 23.328 -17.812 -6.73 1 90.62 227 GLN B CA 1
ATOM 4878 C C . GLN B 1 227 ? 23.859 -18.984 -7.539 1 90.62 227 GLN B C 1
ATOM 4880 O O . GLN B 1 227 ? 23.453 -19.203 -8.688 1 90.62 227 GLN B O 1
ATOM 4885 N N . GLU B 1 228 ? 24.781 -19.609 -6.934 1 90.38 228 GLU B N 1
ATOM 4886 C CA . GLU B 1 228 ? 25.297 -20.859 -7.504 1 90.38 228 GLU B CA 1
ATOM 4887 C C . GLU B 1 228 ? 25.078 -22.031 -6.555 1 90.38 228 GLU B C 1
ATOM 4889 O O . GLU B 1 228 ? 25.453 -21.969 -5.379 1 90.38 228 GLU B O 1
ATOM 4894 N N . ASN B 1 229 ? 24.469 -23.047 -7.043 1 90.62 229 ASN B N 1
ATOM 4895 C CA . ASN B 1 229 ? 24.172 -24.234 -6.238 1 90.62 229 ASN B CA 1
ATOM 4896 C C . ASN B 1 229 ? 23.312 -23.875 -5.023 1 90.62 229 ASN B C 1
ATOM 4898 O O . ASN B 1 229 ? 23.688 -24.188 -3.891 1 90.62 229 ASN B O 1
ATOM 4902 N N . ALA B 1 230 ? 22.219 -23.297 -5.293 1 91.19 230 ALA B N 1
ATOM 4903 C CA . ALA B 1 230 ? 21.328 -22.797 -4.25 1 91.19 230 ALA B CA 1
ATOM 4904 C C . ALA B 1 230 ? 20.828 -23.938 -3.373 1 91.19 230 ALA B C 1
ATOM 4906 O O . ALA B 1 230 ? 20.422 -24.984 -3.881 1 91.19 230 ALA B O 1
ATOM 4907 N N . VAL B 1 231 ? 20.938 -23.719 -2.031 1 89.62 231 VAL B N 1
ATOM 4908 C CA . VAL B 1 231 ? 20.422 -24.656 -1.035 1 89.62 231 VAL B CA 1
ATOM 4909 C C . VAL B 1 231 ? 19.625 -23.891 0.026 1 89.62 231 VAL B C 1
ATOM 4911 O O . VAL B 1 231 ? 19.953 -22.734 0.34 1 89.62 231 VAL B O 1
ATOM 4914 N N . PHE B 1 232 ? 18.578 -24.578 0.508 1 91.25 232 PHE B N 1
ATOM 4915 C CA . PHE B 1 232 ? 17.75 -24 1.568 1 91.25 232 PHE B CA 1
ATOM 4916 C C . PHE B 1 232 ? 17 -25.094 2.316 1 91.25 232 PHE B C 1
ATOM 4918 O O . PHE B 1 232 ? 16.406 -25.984 1.697 1 91.25 232 PHE B O 1
ATOM 4925 N N . GLU B 1 233 ? 17.094 -25.281 3.646 1 87.12 233 GLU B N 1
ATOM 4926 C CA . GLU B 1 233 ? 16.453 -26.328 4.434 1 87.12 233 GLU B CA 1
ATOM 4927 C C . GLU B 1 233 ? 14.945 -26.125 4.492 1 87.12 233 GLU B C 1
ATOM 4929 O O . GLU B 1 233 ? 14.188 -27.094 4.449 1 87.12 233 GLU B O 1
ATOM 4934 N N . GLY B 1 234 ? 14.469 -25.047 4.258 1 87.25 234 GLY B N 1
ATOM 4935 C CA . GLY B 1 234 ? 13.07 -24.672 4.285 1 87.25 234 GLY B CA 1
ATOM 4936 C C . GLY B 1 234 ? 12.25 -25.469 5.281 1 87.25 234 GLY B C 1
ATOM 4937 O O . GLY B 1 234 ? 12.805 -26.281 6.027 1 87.25 234 GLY B O 1
ATOM 4938 N N . LYS B 1 235 ? 10.852 -25.203 5.434 1 89.31 235 LYS B N 1
ATOM 4939 C CA . LYS B 1 235 ? 9.875 -25.922 6.242 1 89.31 235 LYS B CA 1
ATOM 4940 C C . LYS B 1 235 ? 8.82 -26.578 5.363 1 89.31 235 LYS B C 1
ATOM 4942 O O . LYS B 1 235 ? 8.336 -25.984 4.402 1 89.31 235 LYS B O 1
ATOM 4947 N N . SER B 1 236 ? 8.555 -27.844 5.711 1 87.81 236 SER B N 1
ATOM 4948 C CA . SER B 1 236 ? 7.535 -28.562 4.945 1 87.81 236 SER B CA 1
ATOM 4949 C C . SER B 1 236 ? 6.145 -27.984 5.215 1 87.81 236 SER B C 1
ATOM 4951 O O . SER B 1 236 ? 5.84 -27.578 6.34 1 87.81 236 SER B O 1
ATOM 4953 N N . SER B 1 237 ? 5.434 -28.062 4.164 1 81.75 237 SER B N 1
ATOM 4954 C CA . SER B 1 237 ? 4.047 -27.609 4.266 1 81.75 237 SER B CA 1
ATOM 4955 C C . SER B 1 237 ? 3.236 -28.531 5.172 1 81.75 237 SER B C 1
ATOM 4957 O O . SER B 1 237 ? 3.338 -29.766 5.07 1 81.75 237 SER B O 1
ATOM 4959 N N . GLY B 1 238 ? 2.736 -28.156 6.301 1 67.38 238 GLY B N 1
ATOM 4960 C CA . GLY B 1 238 ? 2.084 -28.969 7.309 1 67.38 238 GLY B CA 1
ATOM 4961 C C . GLY B 1 238 ? 0.63 -29.266 6.988 1 67.38 238 GLY B C 1
ATOM 4962 O O . GLY B 1 238 ? -0.061 -29.922 7.77 1 67.38 238 GLY B O 1
ATOM 4963 N N . GLY B 1 239 ? 0.207 -29.047 5.848 1 67.38 239 GLY B N 1
ATOM 4964 C CA . GLY B 1 239 ? -1.233 -29.141 5.672 1 67.38 239 GLY B CA 1
ATOM 4965 C C . GLY B 1 239 ? -1.71 -30.547 5.426 1 67.38 239 GLY B C 1
ATOM 4966 O O . GLY B 1 239 ? -0.962 -31.391 4.902 1 67.38 239 GLY B O 1
ATOM 4967 N N . GLU B 1 240 ? -2.705 -31.078 6.289 1 65.56 240 GLU B N 1
ATOM 4968 C CA . GLU B 1 240 ? -3.242 -32.438 6.176 1 65.56 240 GLU B CA 1
ATOM 4969 C C . GLU B 1 240 ? -4.078 -32.594 4.906 1 65.56 240 GLU B C 1
ATOM 4971 O O . GLU B 1 240 ? -4.258 -33.688 4.41 1 65.56 240 GLU B O 1
ATOM 4976 N N . ARG B 1 241 ? -4.52 -31.438 4.414 1 70.38 241 ARG B N 1
ATOM 4977 C CA . ARG B 1 241 ? -5.504 -31.531 3.34 1 70.38 241 ARG B CA 1
ATOM 4978 C C . ARG B 1 241 ? -5.164 -30.578 2.197 1 70.38 241 ARG B C 1
ATOM 4980 O O . ARG B 1 241 ? -4.918 -29.391 2.422 1 70.38 241 ARG B O 1
ATOM 4987 N N . MET B 1 242 ? -5.07 -31.344 0.979 1 83.5 242 MET B N 1
ATOM 4988 C CA . MET B 1 242 ? -4.918 -30.516 -0.218 1 83.5 242 MET B CA 1
ATOM 4989 C C . MET B 1 242 ? -6.27 -30.031 -0.718 1 83.5 242 MET B C 1
ATOM 4991 O O . MET B 1 242 ? -7.074 -30.812 -1.223 1 83.5 242 MET B O 1
ATOM 4995 N N . TYR B 1 243 ? -6.535 -28.75 -0.6 1 90.69 243 TYR B N 1
ATOM 4996 C CA . TYR B 1 243 ? -7.797 -28.125 -0.988 1 90.69 243 TYR B CA 1
ATOM 4997 C C . TYR B 1 243 ? -7.914 -28.031 -2.504 1 90.69 243 TYR B C 1
ATOM 4999 O O . TYR B 1 243 ? -9 -27.781 -3.035 1 90.69 243 TYR B O 1
ATOM 5007 N N . LEU B 1 244 ? -6.836 -28.312 -3.156 1 93.31 244 LEU B N 1
ATOM 5008 C CA . LEU B 1 244 ? -6.797 -28.25 -4.613 1 93.31 244 LEU B CA 1
ATOM 5009 C C . LEU B 1 244 ? -7.891 -29.109 -5.227 1 93.31 244 LEU B C 1
ATOM 5011 O O . LEU B 1 244 ? -8.492 -28.734 -6.234 1 93.31 244 LEU B O 1
ATOM 5015 N N . TYR B 1 245 ? -8.203 -30.188 -4.566 1 93.62 245 TYR B N 1
ATOM 5016 C CA . TYR B 1 245 ? -9.086 -31.172 -5.168 1 93.62 245 TYR B CA 1
ATOM 5017 C C . TYR B 1 245 ? -10.523 -31 -4.676 1 93.62 245 TYR B C 1
ATOM 5019 O O . TYR B 1 245 ? -11.414 -31.766 -5.055 1 93.62 245 TYR B O 1
ATOM 5027 N N . HIS B 1 246 ? -10.773 -30 -3.863 1 92.81 246 HIS B N 1
ATOM 5028 C CA . HIS B 1 246 ? -12.141 -29.672 -3.461 1 92.81 246 HIS B CA 1
ATOM 5029 C C . HIS B 1 246 ? -12.938 -29.109 -4.633 1 92.81 246 HIS B C 1
ATOM 5031 O O . HIS B 1 246 ? -12.359 -28.609 -5.598 1 92.81 246 HIS B O 1
ATOM 5037 N N . ASP B 1 247 ? -14.195 -29.359 -4.508 1 94.88 247 ASP B N 1
ATOM 5038 C CA . ASP B 1 247 ? -15.086 -28.797 -5.512 1 94.88 247 ASP B CA 1
ATOM 5039 C C . ASP B 1 247 ? -15.477 -27.359 -5.145 1 94.88 247 ASP B C 1
ATOM 5041 O O . ASP B 1 247 ? -16.25 -27.156 -4.203 1 94.88 247 ASP B O 1
ATOM 5045 N N . PHE B 1 248 ? -14.945 -26.391 -5.863 1 96.75 248 PHE B N 1
ATOM 5046 C CA . PHE B 1 248 ? -15.234 -24.984 -5.652 1 96.75 248 PHE B CA 1
ATOM 5047 C C . PHE B 1 248 ? -14.914 -24.172 -6.902 1 96.75 248 PHE B C 1
ATOM 5049 O O . PHE B 1 248 ? -14.273 -24.672 -7.828 1 96.75 248 PHE B O 1
ATOM 5056 N N . GLU B 1 249 ? -15.438 -22.984 -6.922 1 97.75 249 GLU B N 1
ATOM 5057 C CA . GLU B 1 249 ? -15.133 -22.016 -7.969 1 97.75 249 GLU B CA 1
ATOM 5058 C C . GLU B 1 249 ? -14.922 -20.625 -7.379 1 97.75 249 GLU B C 1
ATOM 5060 O O . GLU B 1 249 ? -15.742 -20.141 -6.594 1 97.75 249 GLU B O 1
ATOM 5065 N N . LEU B 1 250 ? -13.812 -20.078 -7.758 1 98.06 250 LEU B N 1
ATOM 5066 C CA . LEU B 1 250 ? -13.531 -18.719 -7.293 1 98.06 250 LEU B CA 1
ATOM 5067 C C . LEU B 1 250 ? -14.398 -17.703 -8.031 1 98.06 250 LEU B C 1
ATOM 5069 O O . LEU B 1 250 ? -14.633 -17.844 -9.234 1 98.06 250 LEU B O 1
ATOM 5073 N N . SER B 1 251 ? -14.883 -16.734 -7.363 1 97.31 251 SER B N 1
ATOM 5074 C CA . SER B 1 251 ? -15.641 -15.617 -7.914 1 97.31 251 SER B CA 1
ATOM 5075 C C . SER B 1 251 ? -15.203 -14.297 -7.293 1 97.31 251 SER B C 1
ATOM 5077 O O . SER B 1 251 ? -14.656 -14.273 -6.184 1 97.31 251 SER B O 1
ATOM 5079 N N . PRO B 1 252 ? -15.305 -13.219 -8.047 1 96.75 252 PRO B N 1
ATOM 5080 C CA . PRO B 1 252 ? -14.906 -11.914 -7.516 1 96.75 252 PRO B CA 1
ATOM 5081 C C . PRO B 1 252 ? -15.898 -11.367 -6.484 1 96.75 252 PRO B C 1
ATOM 5083 O O . PRO B 1 252 ? -16.516 -10.32 -6.711 1 96.75 252 PRO B O 1
ATOM 5086 N N . CYS B 1 253 ? -15.906 -11.93 -5.285 1 97.94 253 CYS B N 1
ATOM 5087 C CA . CYS B 1 253 ? -16.984 -11.656 -4.332 1 97.94 253 CYS B CA 1
ATOM 5088 C C . CYS B 1 253 ? -16.438 -10.953 -3.092 1 97.94 253 CYS B C 1
ATOM 5090 O O . CYS B 1 253 ? -17.188 -10.695 -2.146 1 97.94 253 CYS B O 1
ATOM 5092 N N . VAL B 1 254 ? -15.156 -10.68 -3.021 1 98.56 254 VAL B N 1
ATOM 5093 C CA . VAL B 1 254 ? -14.555 -9.984 -1.884 1 98.56 254 VAL B CA 1
ATOM 5094 C C . VAL B 1 254 ? -14.172 -8.57 -2.289 1 98.56 254 VAL B C 1
ATOM 5096 O O . VAL B 1 254 ? -13.438 -8.367 -3.26 1 98.56 254 VAL B O 1
ATOM 5099 N N . LEU B 1 255 ? -14.719 -7.594 -1.596 1 98.56 255 LEU B N 1
ATOM 5100 C CA . LEU B 1 255 ? -14.414 -6.188 -1.846 1 98.56 255 LEU B CA 1
ATOM 5101 C C . LEU B 1 255 ? -13.289 -5.703 -0.94 1 98.56 255 LEU B C 1
ATOM 5103 O O . LEU B 1 255 ? -13.352 -5.871 0.28 1 98.56 255 LEU B O 1
ATOM 5107 N N . ARG B 1 256 ? -12.25 -5.176 -1.529 1 98.44 256 ARG B N 1
ATOM 5108 C CA . ARG B 1 256 ? -11.164 -4.578 -0.764 1 98.44 256 ARG B CA 1
ATOM 5109 C C . ARG B 1 256 ? -11.289 -3.057 -0.731 1 98.44 256 ARG B C 1
ATOM 5111 O O . ARG B 1 256 ? -11.562 -2.43 -1.757 1 98.44 256 ARG B O 1
ATOM 5118 N N . ILE B 1 257 ? -11.133 -2.502 0.449 1 98.25 257 ILE B N 1
ATOM 5119 C CA . ILE B 1 257 ? -11.203 -1.059 0.646 1 98.25 257 ILE B CA 1
ATOM 5120 C C . ILE B 1 257 ? -9.969 -0.582 1.414 1 98.25 257 ILE B C 1
ATOM 5122 O O . ILE B 1 257 ? -9.516 -1.249 2.346 1 98.25 257 ILE B O 1
ATOM 5126 N N . ILE B 1 258 ? -9.383 0.526 1.013 1 97.12 258 ILE B N 1
ATOM 5127 C CA . ILE B 1 258 ? -8.32 1.166 1.781 1 97.12 258 ILE B CA 1
ATOM 5128 C C . ILE B 1 258 ? -8.844 2.445 2.428 1 97.12 258 ILE B C 1
ATOM 5130 O O . ILE B 1 258 ? -9.703 3.125 1.859 1 97.12 258 ILE B O 1
ATOM 5134 N N . PRO B 1 259 ? -8.344 2.781 3.578 1 96.62 259 PRO B N 1
ATOM 5135 C CA . PRO B 1 259 ? -8.758 4.047 4.191 1 96.62 259 PRO B CA 1
ATOM 5136 C C . PRO B 1 259 ? -8.008 5.25 3.625 1 96.62 259 PRO B C 1
ATOM 5138 O O . PRO B 1 259 ? -6.848 5.125 3.219 1 96.62 259 PRO B O 1
ATOM 5141 N N . TYR B 1 260 ? -8.609 6.375 3.555 1 97.75 260 TYR B N 1
ATOM 5142 C CA . TYR B 1 260 ? -8.023 7.664 3.205 1 97.75 260 TYR B CA 1
ATOM 5143 C C . TYR B 1 260 ? -8.922 8.812 3.654 1 97.75 260 TYR B C 1
ATOM 5145 O O . TYR B 1 260 ? -10.125 8.617 3.865 1 97.75 260 TYR B O 1
ATOM 5153 N N . VAL B 1 261 ? -8.328 9.945 3.83 1 97.69 261 VAL B N 1
ATOM 5154 C CA . VAL B 1 261 ? -9.117 11.102 4.242 1 97.69 261 VAL B CA 1
ATOM 5155 C C . VAL B 1 261 ? -10.094 11.484 3.133 1 97.69 261 VAL B C 1
ATOM 5157 O O . VAL B 1 261 ? -9.688 11.719 1.992 1 97.69 261 VAL B O 1
ATOM 5160 N N . GLY B 1 262 ? -11.352 11.578 3.463 1 96.75 262 GLY B N 1
ATOM 5161 C CA . GLY B 1 262 ? -12.344 11.922 2.457 1 96.75 262 GLY B CA 1
ATOM 5162 C C . GLY B 1 262 ? -12.977 10.703 1.809 1 96.75 262 GLY B C 1
ATOM 5163 O O . GLY B 1 262 ? -13.625 10.812 0.764 1 96.75 262 GLY B O 1
ATOM 5164 N N . ILE B 1 263 ? -12.711 9.555 2.332 1 97.38 263 ILE B N 1
ATOM 5165 C CA . ILE B 1 263 ? -13.414 8.367 1.868 1 97.38 263 ILE B CA 1
ATOM 5166 C C . ILE B 1 263 ? -14.914 8.539 2.072 1 97.38 263 ILE B C 1
ATOM 5168 O O . ILE B 1 263 ? -15.352 9.125 3.066 1 97.38 263 ILE B O 1
ATOM 5172 N N . ASP B 1 264 ? -15.695 8.133 1.157 1 97.38 264 ASP B N 1
ATOM 5173 C CA . ASP B 1 264 ? -17.141 8.062 1.25 1 97.38 264 ASP B CA 1
ATOM 5174 C C . ASP B 1 264 ? -17.656 6.645 0.989 1 97.38 264 ASP B C 1
ATOM 5176 O O . ASP B 1 264 ? -17.578 6.152 -0.138 1 97.38 264 ASP B O 1
ATOM 5180 N N . TYR B 1 265 ? -18.203 6.016 2.014 1 96.88 265 TYR B N 1
ATOM 5181 C CA . TYR B 1 265 ? -18.562 4.605 1.926 1 96.88 265 TYR B CA 1
ATOM 5182 C C . TYR B 1 265 ? -19.797 4.414 1.062 1 96.88 265 TYR B C 1
ATOM 5184 O O . TYR B 1 265 ? -20.125 3.289 0.681 1 96.88 265 TYR B O 1
ATOM 5192 N N . GLU B 1 266 ? -20.453 5.48 0.653 1 96.5 266 GLU B N 1
ATOM 5193 C CA . GLU B 1 266 ? -21.562 5.398 -0.286 1 96.5 266 GLU B CA 1
ATOM 5194 C C . GLU B 1 266 ? -21.078 5.105 -1.701 1 96.5 266 GLU B C 1
ATOM 5196 O O . GLU B 1 266 ? -21.875 4.766 -2.582 1 96.5 266 GLU B O 1
ATOM 5201 N N . HIS B 1 267 ? -19.781 5.258 -1.896 1 97.69 267 HIS B N 1
ATOM 5202 C CA . HIS B 1 267 ? -19.219 4.992 -3.213 1 97.69 267 HIS B CA 1
ATOM 5203 C C . HIS B 1 267 ? -19.047 3.498 -3.453 1 97.69 267 HIS B C 1
ATOM 5205 O O . HIS B 1 267 ? -18.578 3.084 -4.52 1 97.69 267 HIS B O 1
ATOM 5211 N N . TYR B 1 268 ? -19.422 2.648 -2.545 1 97.62 268 TYR B N 1
ATOM 5212 C CA . TYR B 1 268 ? -19.297 1.201 -2.682 1 97.62 268 TYR B CA 1
ATOM 5213 C C . TYR B 1 268 ? -20.656 0.536 -2.75 1 97.62 268 TYR B C 1
ATOM 5215 O O . TYR B 1 268 ? -21.578 0.926 -2.031 1 97.62 268 TYR B O 1
ATOM 5223 N N . CYS B 1 269 ? -20.766 -0.401 -3.635 1 95.62 269 CYS B N 1
ATOM 5224 C CA . CYS B 1 269 ? -21.984 -1.18 -3.84 1 95.62 269 CYS B CA 1
ATOM 5225 C C . CYS B 1 269 ? -21.844 -2.58 -3.252 1 95.62 269 CYS B C 1
ATOM 5227 O O . CYS B 1 269 ? -20.828 -3.252 -3.48 1 95.62 269 CYS B O 1
ATOM 5229 N N . MET B 1 270 ? -22.859 -3.053 -2.566 1 94.5 270 MET B N 1
ATOM 5230 C CA . MET B 1 270 ? -22.766 -4.316 -1.841 1 94.5 270 MET B CA 1
ATOM 5231 C C . MET B 1 270 ? -23.25 -5.473 -2.701 1 94.5 270 MET B C 1
ATOM 5233 O O . MET B 1 270 ? -23.125 -6.637 -2.32 1 94.5 270 MET B O 1
ATOM 5237 N N . LYS B 1 271 ? -23.781 -5.133 -3.807 1 92.94 271 LYS B N 1
ATOM 5238 C CA . LYS B 1 271 ? -24.297 -6.203 -4.648 1 92.94 271 LYS B CA 1
ATOM 5239 C C . LYS B 1 271 ? -23.203 -7.172 -5.062 1 92.94 271 LYS B C 1
ATOM 5241 O O . LYS B 1 271 ? -22.172 -6.758 -5.59 1 92.94 271 LYS B O 1
ATOM 5246 N N . GLY B 1 272 ? -23.422 -8.461 -4.793 1 94.69 272 GLY B N 1
ATOM 5247 C CA . GLY B 1 272 ? -22.484 -9.492 -5.203 1 94.69 272 GLY B CA 1
ATOM 5248 C C . GLY B 1 272 ? -21.297 -9.633 -4.258 1 94.69 272 GLY B C 1
ATOM 5249 O O . GLY B 1 272 ? -20.422 -10.461 -4.477 1 94.69 272 GLY B O 1
ATOM 5250 N N . VAL B 1 273 ? -21.266 -8.836 -3.18 1 97.81 273 VAL B N 1
ATOM 5251 C CA . VAL B 1 273 ? -20.172 -8.875 -2.215 1 97.81 273 VAL B CA 1
ATOM 5252 C C . VAL B 1 273 ? -20.5 -9.891 -1.116 1 97.81 273 VAL B C 1
ATOM 5254 O O . VAL B 1 273 ? -21.594 -9.859 -0.537 1 97.81 273 VAL B O 1
ATOM 5257 N N . LYS B 1 274 ? -19.578 -10.812 -0.871 1 97.94 274 LYS B N 1
ATOM 5258 C CA . LYS B 1 274 ? -19.766 -11.812 0.175 1 97.94 274 LYS B CA 1
ATOM 5259 C C . LYS B 1 274 ? -18.953 -11.477 1.419 1 97.94 274 LYS B C 1
ATOM 5261 O O . LYS B 1 274 ? -19.25 -11.961 2.514 1 97.94 274 LYS B O 1
ATOM 5266 N N . ALA B 1 275 ? -17.938 -10.727 1.279 1 98.62 275 ALA B N 1
ATOM 5267 C CA . ALA B 1 275 ? -17.094 -10.25 2.383 1 98.62 275 ALA B CA 1
ATOM 5268 C C . ALA B 1 275 ? -16.359 -8.969 2.004 1 98.62 275 ALA B C 1
ATOM 5270 O O . ALA B 1 275 ? -16.094 -8.727 0.825 1 98.62 275 ALA B O 1
ATOM 5271 N N . ILE B 1 276 ? -16.078 -8.141 2.963 1 98.62 276 ILE B N 1
ATOM 5272 C CA . ILE B 1 276 ? -15.281 -6.941 2.762 1 98.62 276 ILE B CA 1
ATOM 5273 C C . ILE B 1 276 ? -13.984 -7.047 3.555 1 98.62 276 ILE B C 1
ATOM 5275 O O . ILE B 1 276 ? -13.984 -7.465 4.715 1 98.62 276 ILE B O 1
ATOM 5279 N N . LEU B 1 277 ? -12.875 -6.848 2.92 1 98.62 277 LEU B N 1
ATOM 5280 C CA . LEU B 1 277 ? -11.578 -6.66 3.566 1 98.62 277 LEU B CA 1
ATOM 5281 C C . LEU B 1 277 ? -11.172 -5.188 3.557 1 98.62 277 LEU B C 1
ATOM 5283 O O . LEU B 1 277 ? -10.828 -4.641 2.506 1 98.62 277 LEU B O 1
ATOM 5287 N N . HIS B 1 278 ? -11.258 -4.57 4.684 1 98 278 HIS B N 1
ATOM 5288 C CA . HIS B 1 278 ? -10.953 -3.154 4.848 1 98 278 HIS B CA 1
ATOM 5289 C C . HIS B 1 278 ? -9.578 -2.959 5.473 1 98 278 HIS B C 1
ATOM 5291 O O . HIS B 1 278 ? -9.266 -3.549 6.508 1 98 278 HIS B O 1
ATOM 5297 N N . GLY B 1 279 ? -8.742 -2.164 4.797 1 96.62 279 GLY B N 1
ATOM 5298 C CA . GLY B 1 279 ? -7.469 -1.806 5.398 1 96.62 279 GLY B CA 1
ATOM 5299 C C . GLY B 1 279 ? -7.613 -0.864 6.582 1 96.62 279 GLY B C 1
ATOM 5300 O O . GLY B 1 279 ? -8.695 -0.323 6.824 1 96.62 279 GLY B O 1
ATOM 5301 N N . THR B 1 280 ? -6.516 -0.688 7.297 1 95.25 280 THR B N 1
ATOM 5302 C CA . THR B 1 280 ? -6.426 0.259 8.406 1 95.25 280 THR B CA 1
ATOM 5303 C C . THR B 1 280 ? -5.238 1.198 8.219 1 95.25 280 THR B C 1
ATOM 5305 O O . THR B 1 280 ? -4.371 0.951 7.375 1 95.25 280 THR B O 1
ATOM 5308 N N . TYR B 1 281 ? -5.242 2.289 8.883 1 94.56 281 TYR B N 1
ATOM 5309 C CA . TYR B 1 281 ? -4.008 3.066 8.977 1 94.56 281 TYR B CA 1
ATOM 5310 C C . TYR B 1 281 ? -2.939 2.305 9.75 1 94.56 281 TYR B C 1
ATOM 5312 O O . TYR B 1 281 ? -3.203 1.224 10.281 1 94.56 281 TYR B O 1
ATOM 5320 N N . HIS B 1 282 ? -1.734 2.855 9.805 1 92.62 282 HIS B N 1
ATOM 5321 C CA . HIS B 1 282 ? -0.577 2.125 10.305 1 92.62 282 HIS B CA 1
ATOM 5322 C C . HIS B 1 282 ? -0.781 1.698 11.758 1 92.62 282 HIS B C 1
ATOM 5324 O O . HIS B 1 282 ? -0.206 0.702 12.203 1 92.62 282 HIS B O 1
ATOM 5330 N N . SER B 1 283 ? -1.651 2.359 12.508 1 89.5 283 SER B N 1
ATOM 5331 C CA . SER B 1 283 ? -1.886 2.08 13.922 1 89.5 283 SER B CA 1
ATOM 5332 C C . SER B 1 283 ? -3.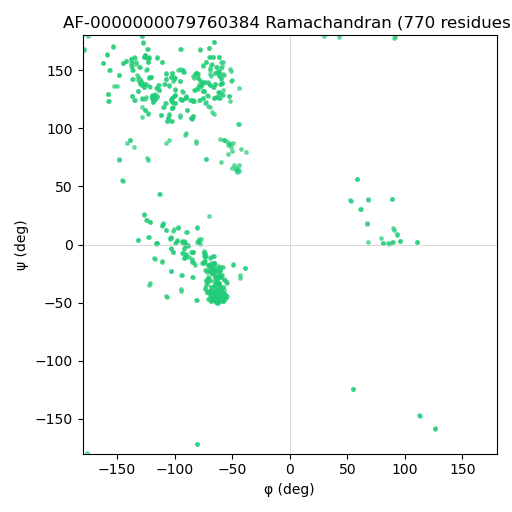098 1.173 14.109 1 89.5 283 SER B C 1
ATOM 5334 O O . SER B 1 283 ? -3.662 1.103 15.203 1 89.5 283 SER B O 1
ATOM 5336 N N . SER B 1 284 ? -3.604 0.518 13.086 1 90.62 284 SER B N 1
ATOM 5337 C CA . SER B 1 284 ? -4.77 -0.359 13.109 1 90.62 284 SER B CA 1
ATOM 5338 C C . SER B 1 284 ? -6.051 0.43 13.367 1 90.62 284 SER B C 1
ATOM 5340 O O . SER B 1 284 ? -6.922 -0.013 14.117 1 90.62 284 SER B O 1
ATOM 5342 N N . THR B 1 285 ? -6.102 1.629 12.742 1 91.12 285 THR B N 1
ATOM 5343 C CA . THR B 1 285 ? -7.227 2.52 13.008 1 91.12 285 THR B CA 1
ATOM 5344 C C . THR B 1 285 ? -7.906 2.93 11.703 1 91.12 285 THR B C 1
ATOM 5346 O O . THR B 1 285 ? -7.383 2.678 10.617 1 91.12 285 THR B O 1
ATOM 5349 N N . MET B 1 286 ? -9.094 3.432 11.789 1 91.56 286 MET B N 1
ATOM 5350 C CA . MET B 1 286 ? -9.898 4.023 10.719 1 91.56 286 MET B CA 1
ATOM 5351 C C . MET B 1 286 ? -10.883 5.039 11.281 1 91.56 286 MET B C 1
ATOM 5353 O O . MET B 1 286 ? -11.062 5.137 12.492 1 91.56 286 MET B O 1
ATOM 5357 N N . ALA B 1 287 ? -11.469 5.723 10.43 1 92.38 287 ALA B N 1
ATOM 5358 C CA . ALA B 1 287 ? -12.414 6.734 10.883 1 92.38 287 ALA B CA 1
ATOM 5359 C C . ALA B 1 287 ? -13.695 6.094 11.414 1 92.38 287 ALA B C 1
ATOM 5361 O O . ALA B 1 287 ? -14.367 5.348 10.695 1 92.38 287 ALA B O 1
ATOM 5362 N N . VAL B 1 288 ? -14.031 6.379 12.648 1 89.38 288 VAL B N 1
ATOM 5363 C CA . VAL B 1 288 ? -15.227 5.828 13.266 1 89.38 288 VAL B CA 1
ATOM 5364 C C . VAL B 1 288 ? -16.141 6.961 13.711 1 89.38 288 VAL B C 1
ATOM 5366 O O . VAL B 1 288 ? -17.359 6.781 13.82 1 89.38 288 VAL B O 1
ATOM 5369 N N . THR B 1 289 ? -15.531 8.07 14.117 1 80.56 289 THR B N 1
ATOM 5370 C CA . THR B 1 289 ? -16.281 9.219 14.609 1 80.56 289 THR B CA 1
ATOM 5371 C C . THR B 1 289 ? -15.641 10.523 14.125 1 80.56 289 THR B C 1
ATOM 5373 O O . THR B 1 289 ? -14.867 11.148 14.852 1 80.56 289 THR B O 1
ATOM 5376 N N . PRO B 1 290 ? -16.031 10.914 13 1 69.25 290 PRO B N 1
ATOM 5377 C CA . PRO B 1 290 ? -15.336 12.078 12.438 1 69.25 290 PRO B CA 1
ATOM 5378 C C . PRO B 1 290 ? -15.406 13.305 13.352 1 69.25 290 PRO B C 1
ATOM 5380 O O . PRO B 1 290 ? -14.562 14.195 13.25 1 69.25 290 PRO B O 1
ATOM 5383 N N . TYR B 1 291 ? -16.312 13.352 14.266 1 69.31 291 TYR B N 1
ATOM 5384 C CA . TYR B 1 291 ? -16.422 14.484 15.18 1 69.31 291 TYR B CA 1
ATOM 5385 C C . TYR B 1 291 ? -16.453 14.016 16.625 1 69.31 291 TYR B C 1
ATOM 5387 O O . TYR B 1 291 ? -17.344 13.25 17.016 1 69.31 291 TYR B O 1
ATOM 5395 N N . LYS B 1 292 ? -15.383 14.539 17.266 1 66.81 292 LYS B N 1
ATOM 5396 C CA . LYS B 1 292 ? -15.211 14.164 18.656 1 66.81 292 LYS B CA 1
ATOM 5397 C C . LYS B 1 292 ? -16.5 14.406 19.453 1 66.81 292 LYS B C 1
ATOM 5399 O O . LYS B 1 292 ? -17.203 15.383 19.219 1 66.81 292 LYS B O 1
ATOM 5404 N N . ASP B 1 293 ? -17.078 13.406 20.125 1 61.09 293 ASP B N 1
ATOM 5405 C CA . ASP B 1 293 ? -18.156 13.445 21.109 1 61.09 293 ASP B CA 1
ATOM 5406 C C . ASP B 1 293 ? -19.516 13.586 20.422 1 61.09 293 ASP B C 1
ATOM 5408 O O . ASP B 1 293 ? -20.484 14.023 21.047 1 61.09 293 ASP B O 1
ATOM 5412 N N . ASP B 1 294 ? -19.391 13.516 19.125 1 69.69 294 ASP B N 1
ATOM 5413 C CA . ASP B 1 294 ? -20.688 13.586 18.438 1 69.69 294 ASP B CA 1
ATOM 5414 C C . ASP B 1 294 ? -21.078 12.227 17.859 1 69.69 294 ASP B C 1
ATOM 5416 O O . ASP B 1 294 ? -20.828 11.945 16.688 1 69.69 294 ASP B O 1
ATOM 5420 N N . GLU B 1 295 ? -21.688 11.539 18.719 1 68.56 295 GLU B N 1
ATOM 5421 C CA . GLU B 1 295 ? -22.062 10.172 18.391 1 68.56 295 GLU B CA 1
ATOM 5422 C C . GLU B 1 295 ? -23.031 10.125 17.219 1 68.56 295 GLU B C 1
ATOM 5424 O O . GLU B 1 295 ? -23.156 9.109 16.531 1 68.56 295 GLU B O 1
ATOM 5429 N N . SER B 1 296 ? -23.734 11.281 17.016 1 69.31 296 SER B N 1
ATOM 5430 C CA . SER B 1 296 ? -24.719 11.305 15.945 1 69.31 296 SER B CA 1
ATOM 5431 C C . SER B 1 296 ? -24.047 11.234 14.57 1 69.31 296 SER B C 1
ATOM 5433 O O . SER B 1 296 ? -24.703 10.891 13.578 1 69.31 296 SER B O 1
ATOM 5435 N N . LYS B 1 297 ? -22.781 11.492 14.602 1 69.31 297 LYS B N 1
ATOM 5436 C CA . LYS B 1 297 ? -22.078 11.547 13.32 1 69.31 297 LYS B CA 1
ATOM 5437 C C . LYS B 1 297 ? -21.312 10.25 13.055 1 69.31 297 LYS B C 1
ATOM 5439 O O . LYS B 1 297 ? -20.5 10.188 12.133 1 69.31 297 LYS B O 1
ATOM 5444 N N . ARG B 1 298 ? -21.641 9.266 13.844 1 75.81 298 ARG B N 1
ATOM 5445 C CA . ARG B 1 298 ? -20.953 7.98 13.719 1 75.81 298 ARG B CA 1
ATOM 5446 C C . ARG B 1 298 ? -21.422 7.227 12.484 1 75.81 298 ARG B C 1
ATOM 5448 O O . ARG B 1 298 ? -20.766 6.293 12.023 1 75.81 298 ARG B O 1
ATOM 5455 N N . TYR B 1 299 ? -22.422 7.797 11.891 1 79.44 299 TYR B N 1
ATOM 5456 C CA . TYR B 1 299 ? -22.969 7.047 10.766 1 79.44 299 TYR B CA 1
ATOM 5457 C C . TYR B 1 299 ? -22.969 7.895 9.5 1 79.44 299 TYR B C 1
ATOM 5459 O O . TYR B 1 299 ? -23.703 7.605 8.555 1 79.44 299 TYR B O 1
ATOM 5467 N N . THR B 1 300 ? -22.094 8.906 9.57 1 87.75 300 THR B N 1
ATOM 5468 C CA . TH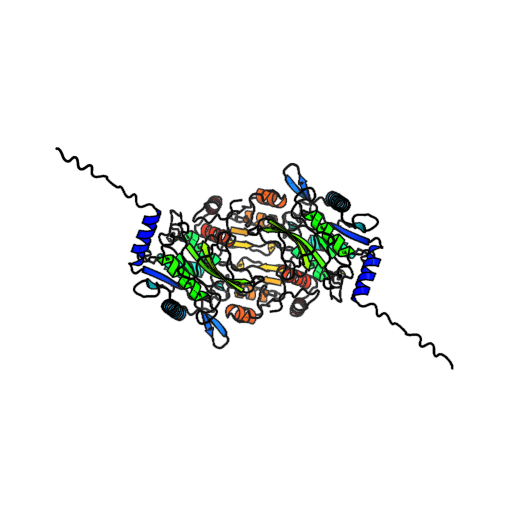R B 1 300 ? -21.906 9.648 8.328 1 87.75 300 THR B CA 1
ATOM 5469 C C . THR B 1 300 ? -21.188 8.789 7.297 1 87.75 300 THR B C 1
ATOM 5471 O O . THR B 1 300 ? -20.562 7.785 7.641 1 87.75 300 THR B O 1
ATOM 5474 N N . SER B 1 301 ? -21.281 9.172 6.039 1 92.19 301 SER B N 1
ATOM 5475 C CA . SER B 1 301 ? -20.766 8.359 4.938 1 92.19 301 SER B CA 1
ATOM 5476 C C . SER B 1 301 ? -19.25 8.258 4.988 1 92.19 301 SER B C 1
ATOM 5478 O O . SER B 1 301 ? -18.641 7.43 4.297 1 92.19 301 SER B O 1
ATOM 5480 N N . GLN B 1 302 ? -18.578 9.047 5.848 1 93.31 302 GLN B N 1
ATOM 5481 C CA . GLN B 1 302 ? -17.125 9.008 5.934 1 93.31 302 GLN B CA 1
ATOM 5482 C C . GLN B 1 302 ? -16.672 8.234 7.168 1 93.31 302 GLN B C 1
ATOM 5484 O O . GLN B 1 302 ? -15.477 8.195 7.477 1 93.31 302 GLN B O 1
ATOM 5489 N N . ALA B 1 303 ? -17.609 7.645 7.863 1 93.81 303 ALA B N 1
ATOM 5490 C CA . ALA B 1 303 ? -17.328 6.797 9.016 1 93.81 303 ALA B CA 1
ATOM 5491 C C . ALA B 1 303 ? -17.578 5.328 8.703 1 93.81 303 ALA B C 1
ATOM 5493 O O . ALA B 1 303 ? -18.609 4.984 8.109 1 93.81 303 ALA B O 1
ATOM 5494 N N . ILE B 1 304 ? -16.734 4.504 9.133 1 95.19 304 ILE B N 1
ATOM 5495 C CA . ILE B 1 304 ? -16.781 3.094 8.758 1 95.19 304 ILE B CA 1
ATOM 5496 C C . ILE B 1 304 ? -18.031 2.443 9.352 1 95.19 304 ILE B C 1
ATOM 5498 O O . ILE B 1 304 ? -18.484 1.411 8.859 1 95.19 304 ILE B O 1
ATOM 5502 N N . LEU B 1 305 ? -18.609 3.006 10.406 1 94.19 305 LEU B N 1
ATOM 5503 C CA . LEU B 1 305 ? -19.812 2.451 11 1 94.19 305 LEU B CA 1
ATOM 5504 C C . LEU B 1 305 ? -20.984 2.52 10.023 1 94.19 305 LEU B C 1
ATOM 5506 O O . LEU B 1 305 ? -21.891 1.696 10.086 1 94.19 305 LEU B O 1
ATOM 5510 N N . SER B 1 306 ? -20.938 3.504 9.125 1 94.69 306 SER B N 1
ATOM 5511 C CA . SER B 1 306 ? -21.953 3.549 8.078 1 94.69 306 SER B CA 1
ATOM 5512 C C . SER B 1 306 ? -21.844 2.344 7.148 1 94.69 306 SER B C 1
ATOM 5514 O O . SER B 1 306 ? -22.859 1.768 6.746 1 94.69 306 SER B O 1
ATOM 5516 N N . LEU B 1 307 ? -20.641 1.971 6.793 1 96.38 307 LEU B N 1
ATOM 5517 C CA . LEU B 1 307 ? -20.406 0.769 6 1 96.38 307 LEU B CA 1
ATOM 5518 C C . LEU B 1 307 ? -20.844 -0.478 6.762 1 96.38 307 LEU B C 1
ATOM 5520 O O . LEU B 1 307 ? -21.531 -1.344 6.203 1 96.38 307 LEU B O 1
ATOM 5524 N N . LYS B 1 308 ? -20.438 -0.531 8.023 1 95.88 308 LYS B N 1
ATOM 5525 C CA . LYS B 1 308 ? -20.766 -1.679 8.859 1 95.88 308 LYS B CA 1
ATOM 5526 C C . LYS B 1 308 ? -22.281 -1.869 8.945 1 95.88 308 LYS B C 1
ATOM 5528 O O . LYS B 1 308 ? -22.781 -2.998 8.891 1 95.88 308 LYS B O 1
ATOM 5533 N N . LYS B 1 309 ? -22.984 -0.823 9.133 1 95.06 309 LYS B N 1
ATOM 5534 C CA . LYS B 1 309 ? -24.438 -0.875 9.188 1 95.06 309 LYS B CA 1
ATOM 5535 C C . LYS B 1 309 ? -25.016 -1.458 7.906 1 95.06 309 LYS B C 1
ATOM 5537 O O . LYS B 1 309 ? -25.891 -2.332 7.949 1 95.06 309 LYS B O 1
ATOM 5542 N N . ARG B 1 310 ? -24.594 -1.002 6.793 1 96.25 310 ARG B N 1
ATOM 5543 C CA . ARG B 1 310 ? -25.062 -1.5 5.508 1 96.25 310 ARG B CA 1
ATOM 5544 C C . ARG B 1 310 ? -24.734 -2.98 5.336 1 96.25 310 ARG B C 1
ATOM 5546 O O . ARG B 1 310 ? -25.531 -3.742 4.797 1 96.25 310 ARG B O 1
ATOM 5553 N N . CYS B 1 311 ? -23.547 -3.34 5.738 1 96.75 311 CYS B N 1
ATOM 5554 C CA . CYS B 1 311 ? -23.156 -4.746 5.703 1 96.75 311 CYS B CA 1
ATOM 5555 C C . CYS B 1 311 ? -24.141 -5.602 6.492 1 96.75 311 CYS B C 1
ATOM 5557 O O . CYS B 1 311 ? -24.562 -6.664 6.02 1 96.75 311 CYS B O 1
ATOM 5559 N N . ASP B 1 312 ? -24.531 -5.133 7.652 1 96.12 312 ASP B N 1
ATOM 5560 C CA . ASP B 1 312 ? -25.406 -5.867 8.555 1 96.12 312 ASP B CA 1
ATOM 5561 C C . ASP B 1 312 ? -26.812 -5.98 7.984 1 96.12 312 ASP B C 1
ATOM 5563 O O . ASP B 1 312 ? -27.547 -6.926 8.289 1 96.12 312 ASP B O 1
ATOM 5567 N N . GLU B 1 313 ? -27.188 -5.113 7.117 1 96.31 313 GLU B N 1
ATOM 5568 C CA . GLU B 1 313 ? -28.531 -5.059 6.555 1 96.31 313 GLU B CA 1
ATOM 5569 C C . GLU B 1 313 ? -28.672 -6 5.363 1 96.31 313 GLU B C 1
ATOM 5571 O O . GLU B 1 313 ? -29.781 -6.305 4.926 1 96.31 313 GLU B O 1
ATOM 5576 N N . CYS B 1 314 ? -27.531 -6.402 4.91 1 95.5 314 CYS B N 1
ATOM 5577 C CA . CYS B 1 314 ? -27.578 -7.363 3.811 1 95.5 314 CYS B CA 1
ATOM 5578 C C . CYS B 1 314 ? -28.016 -8.734 4.301 1 95.5 314 CYS B C 1
ATOM 5580 O O . CYS B 1 314 ? -28 -9.008 5.5 1 95.5 314 CYS B O 1
ATOM 5582 N N . LYS B 1 315 ? -28.562 -9.555 3.355 1 92.81 315 LYS B N 1
ATOM 5583 C CA . LYS B 1 315 ? -28.984 -10.922 3.66 1 92.81 315 LYS B CA 1
ATOM 5584 C C . LYS B 1 315 ? -28.328 -11.922 2.719 1 92.81 315 LYS B C 1
ATOM 5586 O O . LYS B 1 315 ? -28.656 -11.977 1.532 1 92.81 315 LYS B O 1
ATOM 5591 N N . PRO B 1 316 ? -27.5 -12.789 3.283 1 93.56 316 PRO B N 1
ATOM 5592 C CA . PRO B 1 316 ? -26.922 -12.781 4.629 1 93.56 316 PRO B CA 1
ATOM 5593 C C . PRO B 1 316 ? -26.047 -11.562 4.891 1 93.56 316 PRO B C 1
ATOM 5595 O O . PRO B 1 316 ? -25.625 -10.891 3.951 1 93.56 316 PRO B O 1
ATOM 5598 N N . PRO B 1 317 ? -25.797 -11.273 6.188 1 95.94 317 PRO B N 1
ATOM 5599 C CA . PRO B 1 317 ? -24.906 -10.148 6.488 1 95.94 317 PRO B CA 1
ATOM 5600 C C . PRO B 1 317 ? -23.5 -10.328 5.898 1 95.94 317 PRO B C 1
ATOM 5602 O O . PRO B 1 317 ? -22.984 -11.445 5.867 1 95.94 317 PRO B O 1
ATOM 5605 N N . ILE B 1 318 ? -22.969 -9.25 5.457 1 97.69 318 ILE B N 1
ATOM 5606 C CA . ILE B 1 318 ? -21.625 -9.266 4.879 1 97.69 318 ILE B CA 1
ATOM 5607 C C . ILE B 1 318 ? -20.578 -9.039 5.973 1 97.69 318 ILE B C 1
ATOM 5609 O O . ILE B 1 318 ? -20.609 -8.008 6.648 1 97.69 318 ILE B O 1
ATOM 5613 N N . PRO B 1 319 ? -19.719 -10.039 6.234 1 98.19 319 PRO B N 1
ATOM 5614 C CA . PRO B 1 319 ? -18.672 -9.82 7.238 1 98.19 319 PRO B CA 1
ATOM 5615 C C . PRO B 1 319 ? -17.672 -8.75 6.824 1 98.19 319 PRO B C 1
ATOM 5617 O O . PRO B 1 319 ? -17.312 -8.648 5.648 1 98.19 319 PRO B O 1
ATOM 5620 N N . LEU B 1 320 ? -17.297 -7.902 7.789 1 97.62 320 LEU B N 1
ATOM 5621 C CA . LEU B 1 320 ? -16.297 -6.852 7.617 1 97.62 320 LEU B CA 1
ATOM 5622 C C . LEU B 1 320 ? -15 -7.211 8.328 1 97.62 320 LEU B C 1
ATOM 5624 O O . LEU B 1 320 ? -14.922 -7.156 9.555 1 97.62 320 LEU B O 1
ATOM 5628 N N . PHE B 1 321 ? -13.984 -7.57 7.539 1 97.56 321 PHE B N 1
ATOM 5629 C CA . PHE B 1 321 ? -12.664 -7.895 8.07 1 97.56 321 PHE B CA 1
ATOM 5630 C C . PHE B 1 321 ? -11.75 -6.68 8.016 1 97.56 321 PHE B C 1
ATOM 5632 O O . PHE B 1 321 ? -11.789 -5.902 7.062 1 97.56 321 PHE B O 1
ATOM 5639 N N . LEU B 1 322 ? -10.945 -6.5 9.062 1 95.69 322 LEU B N 1
ATOM 5640 C CA . LEU B 1 322 ? -9.945 -5.445 9.125 1 95.69 322 LEU B CA 1
ATOM 5641 C C . LEU B 1 322 ? -8.539 -6.027 9.031 1 95.69 322 LEU B C 1
ATOM 5643 O O . LEU B 1 322 ? -8.141 -6.828 9.883 1 95.69 322 LEU B O 1
ATOM 5647 N N . GLU B 1 323 ? -7.836 -5.641 8.023 1 94.38 323 GLU B N 1
ATOM 5648 C CA . GLU B 1 323 ? -6.484 -6.176 7.887 1 94.38 323 GLU B CA 1
ATOM 5649 C C . GLU B 1 323 ? -5.453 -5.227 8.5 1 94.38 323 GLU B C 1
ATOM 5651 O O . GLU B 1 323 ? -5.77 -4.078 8.812 1 94.38 323 GLU B O 1
ATOM 5656 N N . HIS B 1 324 ? -4.199 -5.719 8.656 1 88.12 324 HIS B N 1
ATOM 5657 C CA . HIS B 1 324 ? -3.047 -5.016 9.211 1 88.12 324 HIS B CA 1
ATOM 5658 C C . HIS B 1 324 ? -3.299 -4.598 10.656 1 88.12 324 HIS B C 1
ATOM 5660 O O . HIS B 1 324 ? -2.844 -3.535 11.086 1 88.12 324 HIS B O 1
ATOM 5666 N N . CYS B 1 325 ? -4.062 -5.328 11.336 1 86.12 325 CYS B N 1
ATOM 5667 C CA . CYS B 1 325 ? -4.309 -5.016 12.734 1 86.12 325 CYS B CA 1
ATOM 5668 C C . CYS B 1 325 ? -3.201 -5.578 13.625 1 86.12 325 CYS B C 1
ATOM 5670 O O . CYS B 1 325 ? -2.568 -6.574 13.273 1 86.12 325 CYS B O 1
ATOM 5672 N N . HIS B 1 326 ? -2.924 -4.797 14.617 1 82.88 326 HIS B N 1
ATOM 5673 C CA . HIS B 1 326 ? -2.045 -5.289 15.672 1 82.88 326 HIS B CA 1
ATOM 5674 C C . HIS B 1 326 ? -2.848 -5.91 16.812 1 82.88 326 HIS B C 1
ATOM 5676 O O . HIS B 1 326 ? -4.008 -5.555 17.031 1 82.88 326 HIS B O 1
ATOM 5682 N N . ARG B 1 327 ? -2.186 -6.883 17.453 1 74.44 327 ARG B N 1
ATOM 5683 C CA . ARG B 1 327 ? -2.871 -7.512 18.578 1 74.44 327 ARG B CA 1
ATOM 5684 C C . ARG B 1 327 ? -3.266 -6.477 19.625 1 74.44 327 ARG B C 1
ATOM 5686 O O . ARG B 1 327 ? -4.297 -6.613 20.281 1 74.44 327 ARG B O 1
ATOM 5693 N N . ASP B 1 328 ? -2.418 -5.445 19.641 1 69.44 328 ASP B N 1
ATOM 5694 C CA . ASP B 1 328 ? -2.688 -4.391 20.609 1 69.44 328 ASP B CA 1
ATOM 5695 C C . ASP B 1 328 ? -3.6 -3.318 20.016 1 69.44 328 ASP B C 1
ATOM 5697 O O . ASP B 1 328 ? -3.703 -2.217 20.562 1 69.44 328 ASP B O 1
ATOM 5701 N N . ALA B 1 329 ? -4.129 -3.615 18.922 1 61.5 329 ALA B N 1
ATOM 5702 C CA . ALA B 1 329 ? -4.996 -2.691 18.203 1 61.5 329 ALA B CA 1
ATOM 5703 C C . ALA B 1 329 ? -6.059 -2.098 19.109 1 61.5 329 ALA B C 1
ATOM 5705 O O . ALA B 1 329 ? -6.543 -0.989 18.875 1 61.5 329 ALA B O 1
ATOM 5706 N N . TYR B 1 330 ? -6.207 -2.695 20.094 1 65.44 330 TYR B N 1
ATOM 5707 C CA . TYR B 1 330 ? -7.293 -2.35 21 1 65.44 330 TYR B CA 1
ATOM 5708 C C . TYR B 1 330 ? -6.938 -1.122 21.828 1 65.44 330 TYR B C 1
ATOM 5710 O O . TYR B 1 330 ? -7.777 -0.597 22.562 1 65.44 330 TYR B O 1
ATOM 5718 N N . ASN B 1 331 ? -5.844 -0.628 21.484 1 67.44 331 ASN B N 1
ATOM 5719 C CA . ASN B 1 331 ? -5.398 0.473 22.344 1 67.44 331 ASN B CA 1
ATOM 5720 C C . ASN B 1 331 ? -6.012 1.801 21.906 1 67.44 331 ASN B C 1
ATOM 5722 O O . ASN B 1 331 ? -5.992 2.775 22.656 1 67.44 331 ASN B O 1
ATOM 5726 N N . TYR B 1 332 ? -6.582 1.765 20.734 1 75.06 332 TYR B N 1
ATOM 5727 C CA . TYR B 1 332 ? -7.258 2.98 20.281 1 75.06 332 TYR B CA 1
ATOM 5728 C C . TYR B 1 332 ? -8.766 2.865 20.484 1 75.06 332 TYR B C 1
ATOM 5730 O O . TYR B 1 332 ? -9.352 1.812 20.219 1 75.06 332 TYR B O 1
ATOM 5738 N N . ILE B 1 333 ? -9.359 3.971 20.859 1 77.75 333 ILE B N 1
ATOM 5739 C CA . ILE B 1 333 ? -10.797 4.012 21.078 1 77.75 333 ILE B CA 1
ATOM 5740 C C . ILE B 1 333 ? -11.523 3.715 19.781 1 77.75 333 ILE B C 1
ATOM 5742 O O . ILE B 1 333 ? -12.531 2.996 19.766 1 77.75 333 ILE B O 1
ATOM 5746 N N . SER B 1 334 ? -11.062 4.234 18.672 1 81.69 334 SER B N 1
ATOM 5747 C CA . SER B 1 334 ? -11.703 4.043 17.375 1 81.69 334 SER B CA 1
ATOM 5748 C C . SER B 1 334 ? -11.766 2.564 17.016 1 81.69 334 SER B C 1
ATOM 5750 O O . SER B 1 334 ? -12.82 2.068 16.594 1 81.69 334 SER B O 1
ATOM 5752 N N . THR B 1 335 ? -10.703 1.873 17.203 1 84.56 335 THR B N 1
ATOM 5753 C CA . THR B 1 335 ? -10.648 0.454 16.859 1 84.56 335 THR B CA 1
ATOM 5754 C C . THR B 1 335 ? -11.547 -0.357 17.797 1 84.56 335 THR B C 1
ATOM 5756 O O . THR B 1 335 ? -12.242 -1.271 17.344 1 84.56 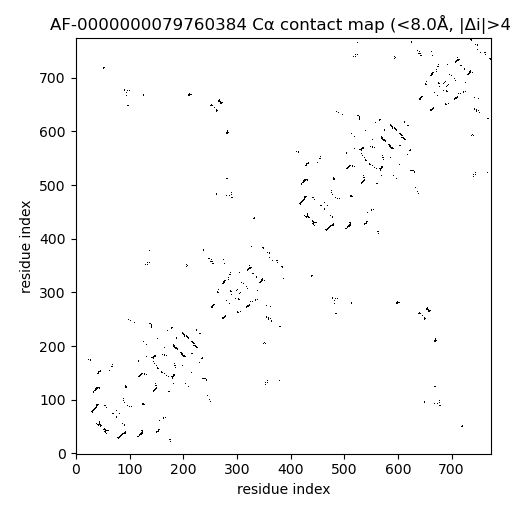335 THR B O 1
ATOM 5759 N N . GLY B 1 336 ? -11.5 0.041 19.078 1 83.62 336 GLY B N 1
ATOM 5760 C CA . GLY B 1 336 ? -12.375 -0.64 20.016 1 83.62 336 GLY B CA 1
ATOM 5761 C C . GLY B 1 336 ? -13.844 -0.553 19.641 1 83.62 336 GLY B C 1
ATOM 5762 O O . GLY B 1 336 ? -14.578 -1.529 19.781 1 83.62 336 GLY B O 1
ATOM 5763 N N . ILE B 1 337 ? -14.219 0.542 19.125 1 84.44 337 ILE B N 1
ATOM 5764 C CA . ILE B 1 337 ? -15.609 0.786 18.781 1 84.44 337 ILE B CA 1
ATOM 5765 C C . ILE B 1 337 ? -16.016 -0.112 17.609 1 84.44 337 ILE B C 1
ATOM 5767 O O . ILE B 1 337 ? -17.031 -0.81 17.672 1 84.44 337 ILE B O 1
ATOM 5771 N N . ILE B 1 338 ? -15.234 -0.16 16.578 1 87.56 338 ILE B N 1
ATOM 5772 C CA . ILE B 1 338 ? -15.641 -0.893 15.391 1 87.56 338 ILE B CA 1
ATOM 5773 C C . ILE B 1 338 ? -15.602 -2.393 15.664 1 87.56 338 ILE B C 1
ATOM 5775 O O . ILE B 1 338 ? -16.422 -3.148 15.141 1 87.56 338 ILE B O 1
ATOM 5779 N N . LEU B 1 339 ? -14.75 -2.787 16.547 1 88.25 339 LEU B N 1
ATOM 5780 C CA . LEU B 1 339 ? -14.703 -4.191 16.938 1 88.25 339 LEU B CA 1
ATOM 5781 C C . LEU B 1 339 ? -15.945 -4.57 17.734 1 88.25 339 LEU B C 1
ATOM 5783 O O . LEU B 1 339 ? -16.5 -5.656 17.562 1 88.25 339 LEU B O 1
ATOM 5787 N N . LYS B 1 340 ? -16.328 -3.688 18.562 1 88.19 340 LYS B N 1
ATOM 5788 C CA . LYS B 1 340 ? -17.547 -3.906 19.344 1 88.19 340 LYS B CA 1
ATOM 5789 C C . LYS B 1 340 ? -18.766 -4.066 18.453 1 88.19 340 LYS B C 1
ATOM 5791 O O . LYS B 1 340 ? -19.688 -4.801 18.766 1 88.19 340 LYS B O 1
ATOM 5796 N N . TYR B 1 341 ? -18.688 -3.439 17.281 1 90.31 341 TYR B N 1
ATOM 5797 C CA . TYR B 1 341 ? -19.812 -3.498 16.344 1 90.31 341 TYR B CA 1
ATOM 5798 C C . TYR B 1 341 ? -19.672 -4.672 15.391 1 90.31 341 TYR B C 1
ATOM 5800 O O . TYR B 1 341 ? -20.453 -4.809 14.438 1 90.31 341 TYR B O 1
ATOM 5808 N N . GLY B 1 342 ? -18.641 -5.465 15.562 1 92.62 342 GLY B N 1
ATOM 5809 C CA . GLY B 1 342 ? -18.625 -6.762 14.906 1 92.62 342 GLY B CA 1
ATOM 5810 C C . GLY B 1 342 ? -17.609 -6.859 13.789 1 92.62 342 GLY B C 1
ATOM 5811 O O . GLY B 1 342 ? -17.562 -7.859 13.07 1 92.62 342 GLY B O 1
ATOM 5812 N N . ALA B 1 343 ? -16.844 -5.82 13.555 1 94 343 ALA B N 1
ATOM 5813 C CA . ALA B 1 343 ? -15.75 -5.988 12.609 1 94 343 ALA B CA 1
ATOM 5814 C C . ALA B 1 343 ? -14.758 -7.043 13.102 1 94 343 ALA B C 1
ATOM 5816 O O . ALA B 1 343 ? -14.594 -7.238 14.305 1 94 343 ALA B O 1
ATOM 5817 N N . ILE B 1 344 ? -14.141 -7.75 12.203 1 94.69 344 ILE B N 1
ATOM 5818 C CA . ILE B 1 344 ? -13.281 -8.883 12.539 1 94.69 344 ILE B CA 1
ATOM 5819 C C . ILE B 1 344 ? -11.828 -8.539 12.219 1 94.69 344 ILE B C 1
ATOM 5821 O O . ILE B 1 344 ? -11.453 -8.438 11.047 1 94.69 344 ILE B O 1
ATOM 5825 N N . PRO B 1 345 ? -10.977 -8.391 13.188 1 93.19 345 PRO B N 1
ATOM 5826 C CA . PRO B 1 345 ? -9.578 -8.047 12.93 1 93.19 345 PRO B CA 1
ATOM 5827 C C . PRO B 1 345 ? -8.758 -9.242 12.461 1 93.19 345 PRO B C 1
ATOM 5829 O O . PRO B 1 345 ? -8.984 -10.367 12.914 1 93.19 345 PRO B O 1
ATOM 5832 N N . VAL B 1 346 ? -7.875 -9.047 11.539 1 93.69 346 VAL B N 1
ATOM 5833 C CA . VAL B 1 346 ? -6.867 -10.008 11.109 1 93.69 346 VAL B CA 1
ATOM 5834 C C . VAL B 1 346 ? -5.473 -9.461 11.391 1 93.69 346 VAL B C 1
ATOM 5836 O O . VAL B 1 346 ? -5.125 -8.367 10.922 1 93.69 346 VAL B O 1
ATOM 5839 N N . TRP B 1 347 ? -4.641 -10.164 12.094 1 89.88 347 TRP B N 1
ATOM 5840 C CA . TRP B 1 347 ? -3.363 -9.594 12.516 1 89.88 347 TRP B CA 1
ATOM 5841 C C . TRP B 1 347 ? -2.215 -10.555 12.227 1 89.88 347 TRP B C 1
ATOM 5843 O O . TRP B 1 347 ? -1.054 -10.242 12.508 1 89.88 347 TRP B O 1
ATOM 5853 N N . THR B 1 348 ? -2.445 -11.672 11.609 1 93.19 348 THR B N 1
ATOM 5854 C CA . THR B 1 348 ? -1.426 -12.719 11.586 1 93.19 348 THR B CA 1
ATOM 5855 C C . THR B 1 348 ? -0.848 -12.883 10.188 1 93.19 348 THR B C 1
ATOM 5857 O O . THR B 1 348 ? 0.196 -13.508 10.008 1 93.19 348 THR B O 1
ATOM 5860 N N . MET B 1 349 ? -1.499 -12.336 9.211 1 96.25 349 MET B N 1
ATOM 5861 C CA . MET B 1 349 ? -1.14 -12.648 7.832 1 96.25 349 MET B CA 1
ATOM 5862 C C . MET B 1 349 ? -0.795 -11.383 7.059 1 96.25 349 MET B C 1
ATOM 5864 O O . MET B 1 349 ? -1.134 -10.273 7.484 1 96.25 349 MET B O 1
ATOM 5868 N N . THR B 1 350 ? -0.057 -11.562 5.922 1 96.56 350 THR B N 1
ATOM 5869 C CA . THR B 1 350 ? 0.154 -10.477 4.977 1 96.56 350 THR B CA 1
ATOM 5870 C C . THR B 1 350 ? -1.158 -10.078 4.301 1 96.56 350 THR B C 1
ATOM 5872 O O . THR B 1 350 ? -2.139 -10.828 4.355 1 96.56 350 THR B O 1
ATOM 5875 N N . SER B 1 351 ? -1.208 -8.938 3.736 1 96.81 351 SER B N 1
ATOM 5876 C CA . SER B 1 351 ? -2.4 -8.43 3.064 1 96.81 351 SER B CA 1
ATOM 5877 C C . SER B 1 351 ? -2.846 -9.367 1.947 1 96.81 351 SER B C 1
ATOM 5879 O O . SER B 1 351 ? -4.031 -9.695 1.837 1 96.81 351 SER B O 1
ATOM 5881 N N . GLU B 1 352 ? -1.879 -9.797 1.1 1 98.06 352 GLU B N 1
ATOM 5882 C CA . GLU B 1 352 ? -2.176 -10.672 -0.027 1 98.06 352 GLU B CA 1
ATOM 5883 C C . GLU B 1 352 ? -2.754 -12.008 0.448 1 98.06 352 GLU B C 1
ATOM 5885 O O . GLU B 1 352 ? -3.758 -12.477 -0.09 1 98.06 352 GLU B O 1
ATOM 5890 N N . MET B 1 353 ? -2.152 -12.523 1.471 1 98.38 353 MET B N 1
ATOM 5891 C CA . MET B 1 353 ? -2.607 -13.797 2.023 1 98.38 353 MET B CA 1
ATOM 5892 C C . MET B 1 353 ? -3.984 -13.656 2.662 1 98.38 353 MET B C 1
ATOM 5894 O O . MET B 1 353 ? -4.852 -14.516 2.48 1 98.38 353 MET B O 1
ATOM 5898 N N . THR B 1 354 ? -4.207 -12.586 3.422 1 98.38 354 THR B N 1
ATOM 5899 C CA . THR B 1 354 ? -5.492 -12.336 4.062 1 98.38 354 THR B CA 1
ATOM 5900 C C . THR B 1 354 ? -6.613 -12.281 3.027 1 98.38 354 THR B C 1
ATOM 5902 O O . THR B 1 354 ? -7.641 -12.938 3.18 1 98.38 354 THR B O 1
ATOM 5905 N N . TYR B 1 355 ? -6.355 -11.531 2.006 1 98.75 355 TYR B N 1
ATOM 5906 C CA . TYR B 1 355 ? -7.352 -11.352 0.958 1 98.75 355 TYR B CA 1
ATOM 5907 C C . TYR B 1 355 ? -7.668 -12.68 0.278 1 98.75 355 TYR B C 1
ATOM 5909 O O . TYR B 1 355 ? -8.836 -13.055 0.138 1 98.75 355 TYR B O 1
ATOM 5917 N N . VAL B 1 356 ? -6.621 -13.375 -0.139 1 98.81 356 VAL B N 1
ATOM 5918 C CA . VAL B 1 356 ? -6.805 -14.594 -0.916 1 98.81 356 VAL B CA 1
ATOM 5919 C C . VAL B 1 356 ? -7.469 -15.664 -0.052 1 98.81 356 VAL B C 1
ATOM 5921 O O . VAL B 1 356 ? -8.359 -16.375 -0.516 1 98.81 356 VAL B O 1
ATOM 5924 N N . LYS B 1 357 ? -7.012 -15.797 1.183 1 98.5 357 LYS B N 1
ATOM 5925 C CA . LYS B 1 357 ? -7.629 -16.766 2.086 1 98.5 357 LYS B CA 1
ATOM 5926 C C . LYS B 1 357 ? -9.117 -16.469 2.271 1 98.5 357 LYS B C 1
ATOM 5928 O O . LYS B 1 357 ? -9.938 -17.391 2.279 1 98.5 357 LYS B O 1
ATOM 5933 N N . LEU B 1 358 ? -9.461 -15.227 2.432 1 98.75 358 LEU B N 1
ATOM 5934 C CA . LEU B 1 358 ? -10.859 -14.812 2.539 1 98.75 358 LEU B CA 1
ATOM 5935 C C . LEU B 1 358 ? -11.641 -15.195 1.284 1 98.75 358 LEU B C 1
ATOM 5937 O O . LEU B 1 358 ? -12.742 -15.727 1.374 1 98.75 358 LEU B O 1
ATOM 5941 N N . LEU B 1 359 ? -11.086 -14.914 0.105 1 98.75 359 LEU B N 1
ATOM 5942 C CA . LEU B 1 359 ? -11.695 -15.258 -1.174 1 98.75 359 LEU B CA 1
ATOM 5943 C C . LEU B 1 359 ? -11.945 -16.75 -1.277 1 98.75 359 LEU B C 1
ATOM 5945 O O . LEU B 1 359 ? -13.016 -17.188 -1.697 1 98.75 359 LEU B O 1
ATOM 5949 N N . VAL B 1 360 ? -10.953 -17.547 -0.873 1 98.38 360 VAL B N 1
ATOM 5950 C CA . VAL B 1 360 ? -11.055 -19 -0.92 1 98.38 360 VAL B CA 1
ATOM 5951 C C . VAL B 1 360 ? -12.133 -19.484 0.049 1 98.38 360 VAL B C 1
ATOM 5953 O O . VAL B 1 360 ? -12.953 -20.328 -0.295 1 98.38 360 VAL B O 1
ATOM 5956 N N . GLY B 1 361 ? -12.125 -18.938 1.291 1 98.31 361 GLY B N 1
ATOM 5957 C CA . GLY B 1 361 ? -13.18 -19.281 2.238 1 98.31 361 GLY B CA 1
ATOM 5958 C C . GLY B 1 361 ? -14.57 -19.031 1.701 1 98.31 361 GLY B C 1
ATOM 5959 O O . GLY B 1 361 ? -15.469 -19.859 1.865 1 98.31 361 GLY B O 1
ATOM 5960 N N . CYS B 1 362 ? -14.773 -17.875 1.055 1 98.31 362 CYS B N 1
ATOM 5961 C CA . CYS B 1 362 ? -16.062 -17.562 0.435 1 98.31 362 CYS B CA 1
ATOM 5962 C C . CYS B 1 362 ? -16.391 -18.578 -0.662 1 98.31 362 CYS B C 1
ATOM 5964 O O . CYS B 1 362 ? -17.531 -19 -0.781 1 98.31 362 CYS B O 1
ATOM 5966 N N . ALA B 1 363 ? -15.398 -18.938 -1.45 1 98.06 363 ALA B N 1
ATOM 5967 C CA . ALA B 1 363 ? -15.602 -19.891 -2.539 1 98.06 363 ALA B CA 1
ATOM 5968 C C . ALA B 1 363 ? -16 -21.25 -2.002 1 98.06 363 ALA B C 1
ATOM 5970 O O . ALA B 1 363 ? -16.734 -22 -2.662 1 98.06 363 ALA B O 1
ATOM 5971 N N . PHE B 1 364 ? -15.516 -21.609 -0.819 1 97.06 364 PHE B N 1
ATOM 5972 C CA . PHE B 1 364 ? -15.859 -22.875 -0.177 1 97.06 364 PHE B CA 1
ATOM 5973 C C . PHE B 1 364 ? -17.281 -22.828 0.373 1 97.06 364 PHE B C 1
ATOM 5975 O O . PHE B 1 364 ? -17.812 -23.844 0.826 1 97.06 364 PHE B O 1
ATOM 5982 N N . GLY B 1 365 ? -17.891 -21.672 0.396 1 96.5 365 GLY B N 1
ATOM 5983 C CA . GLY B 1 365 ? -19.25 -21.531 0.892 1 96.5 365 GLY B CA 1
ATOM 5984 C C . GLY B 1 365 ? -19.312 -21.219 2.377 1 96.5 365 GLY B C 1
ATOM 5985 O O . GLY B 1 365 ? -20.375 -21.344 2.996 1 96.5 365 GLY B O 1
ATOM 5986 N N . TYR B 1 366 ? -18.203 -20.875 2.93 1 96.56 366 TYR B N 1
ATOM 5987 C CA . TYR B 1 366 ? -18.203 -20.562 4.352 1 96.56 366 TYR B CA 1
ATOM 5988 C C . TYR B 1 366 ? -18.812 -19.188 4.605 1 96.56 366 TYR B C 1
ATOM 5990 O O . TYR B 1 366 ? -18.594 -18.25 3.83 1 96.56 366 TYR B O 1
ATOM 5998 N N . GLU B 1 367 ? -19.641 -19.109 5.691 1 94.56 367 GLU B N 1
ATOM 5999 C CA . GLU B 1 367 ? -20.281 -17.875 6.137 1 94.56 367 GLU B CA 1
ATOM 6000 C C . GLU B 1 367 ? -20.219 -17.75 7.656 1 94.56 367 GLU B C 1
ATOM 6002 O O . GLU B 1 367 ? -19.953 -18.719 8.359 1 94.56 367 GLU B O 1
ATOM 6007 N N . GLY B 1 368 ? -20.375 -16.562 8.125 1 92.19 368 GLY B N 1
ATOM 6008 C CA . GLY B 1 368 ? -20.469 -16.344 9.555 1 92.19 368 GLY B CA 1
ATOM 6009 C C . GLY B 1 368 ? -19.297 -16.922 10.328 1 92.19 368 GLY B C 1
ATOM 6010 O O . GLY B 1 368 ? -18.141 -16.656 10 1 92.19 368 GLY B O 1
ATOM 6011 N N . GLU B 1 369 ? -19.609 -17.734 11.25 1 93.75 369 GLU B N 1
ATOM 6012 C CA . GLU B 1 369 ? -18.594 -18.281 12.156 1 93.75 369 GLU B CA 1
ATOM 6013 C C . GLU B 1 369 ? -17.656 -19.234 11.422 1 93.75 369 GLU B C 1
ATOM 6015 O O . GLU B 1 369 ? -16.469 -19.297 11.734 1 93.75 369 GLU B O 1
ATOM 6020 N N . LYS B 1 370 ? -18.188 -19.953 10.516 1 96.69 370 LYS B N 1
ATOM 6021 C CA . LYS B 1 370 ? -17.359 -20.891 9.758 1 96.69 370 LYS B CA 1
ATOM 6022 C C . LYS B 1 370 ? -16.281 -20.156 8.969 1 96.69 370 LYS B C 1
ATOM 6024 O O . LYS B 1 370 ? -15.133 -20.625 8.891 1 96.69 370 LYS B O 1
ATOM 6029 N N . LEU B 1 371 ? -16.656 -19.031 8.375 1 97.62 371 LEU B N 1
ATOM 6030 C CA . LEU B 1 371 ? -15.688 -18.219 7.656 1 97.62 371 LEU B CA 1
ATOM 6031 C C . LEU B 1 371 ? -14.633 -17.672 8.609 1 97.62 371 LEU B C 1
ATOM 6033 O O . LEU B 1 371 ? -13.438 -17.703 8.305 1 97.62 371 LEU B O 1
ATOM 6037 N N . ASN B 1 372 ? -15.109 -17.219 9.742 1 96 372 ASN B N 1
ATOM 6038 C CA . ASN B 1 372 ? -14.188 -16.703 10.742 1 96 372 ASN B CA 1
ATOM 6039 C C . ASN B 1 372 ? -13.219 -17.781 11.219 1 96 372 ASN B C 1
ATOM 6041 O O . ASN B 1 372 ? -12.023 -17.516 11.383 1 96 372 ASN B O 1
ATOM 6045 N N . GLU B 1 373 ? -13.719 -18.953 11.414 1 96.44 373 GLU B N 1
ATOM 6046 C CA . GLU B 1 373 ? -12.875 -20.078 11.828 1 96.44 373 GLU B CA 1
ATOM 6047 C C . GLU B 1 373 ? -11.828 -20.391 10.758 1 96.44 373 GLU B C 1
ATOM 6049 O O . GLU B 1 373 ? -10.672 -20.656 11.07 1 96.44 373 GLU B O 1
ATOM 6054 N N . PHE B 1 374 ? -12.25 -20.406 9.594 1 96.62 374 PHE B N 1
ATOM 6055 C CA . PHE B 1 374 ? -11.344 -20.688 8.484 1 96.62 374 PHE B CA 1
ATOM 6056 C C . PHE B 1 374 ? -10.219 -19.656 8.438 1 96.62 374 PHE B C 1
ATOM 6058 O O . PHE B 1 374 ? -9.047 -20 8.258 1 96.62 374 PHE B O 1
ATOM 6065 N N . MET B 1 375 ? -10.594 -18.375 8.648 1 97.06 375 MET B N 1
ATOM 6066 C CA . MET B 1 375 ? -9.625 -17.281 8.609 1 97.06 375 MET B CA 1
ATOM 6067 C C . MET B 1 375 ? -8.641 -17.391 9.766 1 97.06 375 MET B C 1
ATOM 6069 O O . MET B 1 375 ? -7.5 -16.922 9.664 1 97.06 375 MET B O 1
ATOM 6073 N N . ASN B 1 376 ? -9.023 -18.016 10.805 1 94 376 ASN B N 1
ATOM 6074 C CA . ASN B 1 376 ? -8.195 -18.062 12.008 1 94 376 ASN B CA 1
ATOM 6075 C C . ASN B 1 376 ? -7.5 -19.422 12.164 1 94 376 ASN B C 1
ATOM 6077 O O . ASN B 1 376 ? -6.812 -19.656 13.156 1 94 376 ASN B O 1
ATOM 6081 N N . ARG B 1 377 ? -7.629 -20.234 11.242 1 93.5 377 ARG B N 1
ATOM 6082 C CA . ARG B 1 377 ? -6.93 -21.516 11.234 1 93.5 377 ARG B CA 1
ATOM 6083 C C . ARG B 1 377 ? -5.703 -21.469 10.336 1 93.5 377 ARG B C 1
ATOM 6085 O O . ARG B 1 377 ? -5.801 -21.094 9.164 1 93.5 377 ARG B O 1
ATOM 6092 N N . GLU B 1 378 ? -4.609 -21.859 10.891 1 93.31 378 GLU B N 1
ATOM 6093 C CA . GLU B 1 378 ? -3.393 -21.906 10.078 1 93.31 378 GLU B CA 1
ATOM 6094 C C . GLU B 1 378 ? -3.41 -23.094 9.133 1 93.31 378 GLU B C 1
ATOM 6096 O O . GLU B 1 378 ? -3.637 -24.234 9.555 1 93.31 378 GLU B O 1
ATOM 6101 N N . ILE B 1 379 ? -3.219 -22.875 7.871 1 94 379 ILE B N 1
ATOM 6102 C CA . ILE B 1 379 ? -3.336 -23.906 6.848 1 94 379 ILE B CA 1
ATOM 6103 C C . ILE B 1 379 ? -1.949 -24.297 6.336 1 94 379 ILE B C 1
ATOM 6105 O O . ILE B 1 379 ? -1.649 -25.469 6.152 1 94 379 ILE B O 1
ATOM 6109 N N . ASN B 1 380 ? -1.114 -23.391 6.07 1 93.62 380 ASN B N 1
ATOM 6110 C CA . ASN B 1 380 ? 0.228 -23.578 5.531 1 93.62 380 ASN B CA 1
ATOM 6111 C C . ASN B 1 380 ? 1.207 -22.562 6.09 1 93.62 380 ASN B C 1
ATOM 6113 O O . ASN B 1 380 ? 1.851 -21.828 5.328 1 93.62 380 ASN B O 1
ATOM 6117 N N . ASP B 1 381 ? 1.287 -22.484 7.332 1 92.75 381 ASP B N 1
ATOM 6118 C CA . ASP B 1 381 ? 2.217 -21.609 8.039 1 92.75 381 ASP B CA 1
ATOM 6119 C C . ASP B 1 381 ? 2.082 -20.156 7.551 1 92.75 381 ASP B C 1
ATOM 6121 O O . ASP B 1 381 ? 3.084 -19.469 7.355 1 92.75 381 ASP B O 1
ATOM 6125 N N . GLU B 1 382 ? 0.832 -19.75 7.273 1 95.56 382 GLU B N 1
ATOM 6126 C CA . GLU B 1 382 ? 0.633 -18.422 6.695 1 95.56 382 GLU B CA 1
ATOM 6127 C C . GLU B 1 382 ? 0.56 -17.344 7.781 1 95.56 382 GLU B C 1
ATOM 6129 O O . GLU B 1 382 ? 0.539 -16.156 7.48 1 95.56 382 GLU B O 1
ATOM 6134 N N . PHE B 1 383 ? 0.55 -17.75 9.086 1 94.44 383 PHE B N 1
ATOM 6135 C CA . PHE B 1 383 ? 0.55 -16.797 10.18 1 94.44 383 PHE B CA 1
ATOM 6136 C C . PHE B 1 383 ? 1.962 -16.297 10.461 1 94.44 383 PHE B C 1
ATOM 6138 O O . PHE B 1 383 ? 2.631 -16.797 11.375 1 94.44 383 PHE B O 1
ATOM 6145 N N . VAL B 1 384 ? 2.334 -15.297 9.789 1 92.44 384 VAL B N 1
ATOM 6146 C CA . VAL B 1 384 ? 3.729 -14.867 9.812 1 92.44 384 VAL B CA 1
ATOM 6147 C C . VAL B 1 384 ? 3.924 -13.797 10.883 1 92.44 384 VAL B C 1
ATOM 6149 O O . VAL B 1 384 ? 5.027 -13.617 11.398 1 92.44 384 VAL B O 1
ATOM 6152 N N . TYR B 1 385 ? 2.885 -13.055 11.227 1 86.56 385 TYR B N 1
ATOM 6153 C CA . TYR B 1 385 ? 2.975 -12.047 12.281 1 86.56 385 TYR B CA 1
ATOM 6154 C C . TYR B 1 385 ? 2.498 -12.609 13.609 1 86.56 385 TYR B C 1
ATOM 6156 O O . TYR B 1 385 ? 1.421 -13.203 13.695 1 86.56 385 TYR B O 1
ATOM 6164 N N . ARG B 1 386 ? 3.426 -12.805 14.617 1 74.44 386 ARG B N 1
ATOM 6165 C CA . ARG B 1 386 ? 3.059 -13.422 15.891 1 74.44 386 ARG B CA 1
ATOM 6166 C C . ARG B 1 386 ? 3.174 -12.43 17.031 1 74.44 386 ARG B C 1
ATOM 6168 O O . ARG B 1 386 ? 3.852 -12.695 18.031 1 74.44 386 ARG B O 1
ATOM 6175 N N . ASP B 1 387 ? 2.699 -11.109 16.906 1 57.34 387 ASP B N 1
ATOM 6176 C CA . ASP B 1 387 ? 2.793 -10.172 18.031 1 57.34 387 ASP B CA 1
ATOM 6177 C C . ASP B 1 387 ? 2.182 -10.766 19.297 1 57.34 387 ASP B C 1
ATOM 6179 O O . ASP B 1 387 ? 1.31 -11.633 19.219 1 57.34 387 ASP B O 1
#

Solvent-accessible surface area (backbone atoms only — not comparable to full-atom values): 39731 Å² total; per-residue (Å²): 137,84,82,79,78,75,78,76,78,75,74,76,73,73,48,73,68,49,50,52,49,50,53,47,54,52,48,64,73,41,64,41,33,33,39,36,38,33,38,9,5,35,33,11,19,46,63,46,97,86,50,34,42,45,44,38,42,74,62,26,52,54,50,50,52,52,50,39,49,67,62,72,50,95,57,34,45,69,71,38,37,44,76,46,80,45,69,74,41,53,28,48,28,44,20,49,32,30,66,52,48,44,51,44,50,58,53,60,62,70,59,70,66,88,72,33,58,24,36,39,34,38,29,14,55,56,39,38,22,46,52,30,17,43,46,25,53,26,46,8,35,41,85,39,28,32,32,42,31,36,18,86,30,30,64,86,42,90,83,28,40,21,62,60,18,48,47,37,52,52,33,24,45,66,67,60,36,40,18,28,49,30,30,38,44,56,28,76,45,75,52,102,88,42,80,45,78,47,35,30,42,33,52,17,27,46,29,42,60,41,44,69,85,41,88,42,74,54,39,95,78,49,41,80,37,51,88,65,80,18,64,58,71,74,65,59,34,72,19,92,54,57,49,57,77,54,92,66,59,60,62,53,27,51,45,76,46,74,74,57,77,22,45,42,54,71,32,52,38,65,72,75,47,61,30,34,44,31,46,40,34,26,74,23,30,51,27,36,44,59,41,68,94,35,72,86,44,24,58,34,52,62,11,51,48,32,46,51,51,54,26,59,71,38,88,74,58,35,53,42,32,31,39,58,25,48,88,67,24,62,41,35,50,49,31,41,52,49,42,72,74,59,42,42,78,40,50,30,48,44,70,44,30,49,52,38,52,52,42,50,36,50,34,69,65,41,53,74,67,57,30,53,49,55,73,71,47,80,54,38,80,31,62,72,45,76,122,135,88,73,81,75,74,77,75,81,74,74,75,73,73,48,75,67,51,52,54,48,49,52,48,55,54,48,63,74,40,62,39,35,33,37,36,36,32,37,8,5,35,34,13,19,47,61,46,96,86,49,36,42,46,45,38,42,72,63,26,53,54,49,50,52,52,51,41,50,68,62,72,50,94,58,33,45,71,71,37,37,45,77,48,81,46,70,76,41,57,30,49,30,42,21,49,34,30,68,53,48,44,50,43,49,59,52,60,63,70,58,70,64,86,73,34,58,23,37,38,34,37,29,12,55,57,41,38,21,46,53,30,18,43,46,26,53,26,46,10,35,41,85,38,29,33,30,43,31,35,18,85,31,30,63,86,42,89,83,28,40,22,62,59,17,48,46,39,50,53,33,25,44,66,64,59,36,41,19,29,48,31,30,38,46,57,29,78,44,75,52,101,89,41,80,45,77,44,37,31,40,31,52,17,28,48,28,42,62,42,45,69,84,41,89,40,74,55,40,94,77,48,42,80,37,50,88,66,82,17,64,57,72,71,67,58,34,72,19,92,55,56,49,57,76,53,93,67,60,59,60,54,26,51,45,76,45,76,74,59,77,22,46,39,54,70,33,51,39,65,72,75,46,61,32,35,44,29,46,40,33,27,74,24,30,50,25,38,42,58,41,71,93,35,73,86,43,25,57,35,52,62,10,50,48,33,47,51,50,54,25,59,70,37,88,73,57,33,51,44,32,32,37,59,25,48,86,67,24,61,39,34,50,49,33,42,52,47,42,7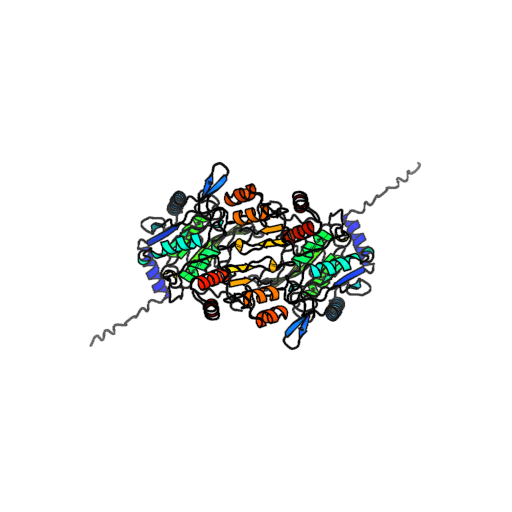2,74,60,42,43,76,39,48,30,45,44,73,44,28,48,52,39,52,50,42,50,36,48,34,70,64,41,53,73,67,56,31,53,49,57,74,71,46,80,52,36,80,31,63,71,44,79,123

Organism: Clostridium scindens (strain ATCC 35704 / DSM 5676 / VPI 13733 / 19) (NCBI:txid411468)

Secondary structure (DSSP, 8-state):
---------------HHHHHHHHHHHHHHSPEEEEEEE-BSGGGEEE-TTS-EEE-HHHHHHHHHHHHHTS--TT-STTTEEEEEE-S--B-GGG--HHHHHHHHHHHTT--GGG-SEEEEE--STTHHHHHHHHHHHTTT-SS-EEEE--SS-TTSTT-SHHHHHHHHHHHHHTTPPSSEEEEEEEEEEETTEEEEEEEEEEGGGPPPPPTT------TT-EEE-SSS----------S--GGGS-----S-EEEE---TT--GGGB--TT-SEEEE---TTS---S-SSTT-GGGGGSTTSHHHHHHHHHHSSS---EEE-S--GGGGGBHHHHHHHHTT-EE--SS-HHHHHHHHHHHHHTT--HHHHHHHHHS-SSS------/---------------HHHHHHHHHHHHHHSPEEEEEEE-BSGGGEEE-TTS-EEE-HHHHHHHHHHHHHTS--TT-STTTEEEEEE-S--B-GGG--HHHHHHHHHHHTT--GGG-SEEEEE--STTHHHHHHHHHHHTTT-SS-EEEE--SS-TTSTT-SHHHHHHHHHHHHHTTPPSSEEEEEEEEEEETTEEEEEEEEEEGGGPPPPPTT------TT-EEE-SSS----------S--GGGS-----S-EEEE---TT--GGGB--TT-SEEEE---TTS---S-SSTT-GGGGGSTTSHHHHHHHHHHSSS---EEE-S--GGGGGBHHHHHHHHTT-EE--SS-HHHHHHHHHHHHHTT--HHHHHHHHHS-SSS------

Foldseek 3Di:
DPPPPPPPPPPPPCPPVNVLVVVLVVLQQAEFEEEEEEAFAQLQWDADPVGDIFGHNVVSVVLLLVCQLVVPAPQSDNRHYDYHYHYQHTGHQVPDDLVSVQSVLVVVLPDDCVRGLEYEYEHHQQCQLLVLLLCQQQCQVPQHAYEYAYWPHYSPDPPICRSLQVNLVVLASSSPAAHAYKYKTWAWDQDPVGTDTWIKMGRSLFKDGADPPGDDTDGPDIDTFDSGSTYDNDDHRPAPDRNSNPDWGFDPAEAEEEADPPDFQVVDDNPSHQEYEYEAPQLLAHAQDPDPPPPVCRCGRRHCVVVQVVQVPDVVRYAAEYECYDPVSCPDPRNVVVVVSPHHYDHFADPSNLRSQLRVCVRVVDDDPRSVVSSPDDRGNRRHGDD/DDDPPPPPPPVPPCPPVNVLVVVLVVLQQAEFEEEEEEAFAQLQWDADPVGDIFGHNVVNVVLLLVCQLVVPAPQSDNRRYDYHYDYQHTGHQVPDDLVSVQSVLVVVLPDDCVRGLEYEYEHHQQCQLLVLLLCQQQCQVPQHAYEYAYWPHYSPDPPICRSLQVNLVVLASSSPAAHAYKYKTWAWDQDPVGTDTWIKMGRSLFKDGADPPGDDTDGPDIDTFDSGSTYDNDDHRPAPDRNSNPDWGFDPAEAEEEADPPDFQVVDDNPSHQEYEYEAPQLLAHAQAPDPPPVVCRCGRRHCVVVQVVQVPDVVRYAAEYECYDPVSCPDPRNVVVVVSPHHYDHFADPSNLRSQLRVCVRSVDDDPRSVVSSPDDRGNSRHGDD

Radius of gyration: 29.66 Å; Cα contacts (8 Å, |Δi|>4): 1731; chains: 2; bounding box: 84×137×66 Å

InterPro domains:
  IPR006034 Asparaginase/glutaminase-like [PIRSF001220] (30-285)
  IPR006034 Asparaginase/glutaminase-like [PR00139] (34-45)
  IPR006034 Asparaginase/glutaminase-like [PR00139] (117-135)
  IPR006034 Asparaginase/glutaminase-like [PS51732] (32-378)
  IPR006034 Asparaginase/glutaminase-like [PTHR11707] (27-174)
  IPR006034 Asparaginase/glutaminase-like [SM00870] (33-372)
  IPR027474 L-asparaginase, N-terminal [PF00710] (33-176)
  IPR027475 Asparaginase/glutaminase, active site 2 [PS00917] (118-128)
  IPR036152 Asparaginase/glutaminase-like superfamily [SSF53774] (26-385)
  IPR037152 L-asparaginase, N-terminal domain superfamily [G3DSA:3.40.50.1170] (25-238)

pLDDT: mean 88.54, std 15.1, range [26.25, 98.81]